Protein AF-A0A024G3C9-F1 (afdb_monomer)

Secondary structure (DSSP, 8-state):
-----------------TT-HHHHHHHHHHTTSTT--TT-HHHHHHHHHHHHTSPPHHHHHHHHHHHHT--SS----SSHHHHHHHHHHHHHHHSS-HHHHHHHHHHHHHHHHHHHHHHHH-TTPPPGGG-SSHHHHHHHHHHHHHHHHHHHHHHHHHHH-S-------TTTHHHHHHHHHHHHHHHHHHHHHHHHHHHT--TT--HHHHHHHHHTTHHHHHHHHHHHHHHHHHHHHHTTTSHHHHHHHHHHHHHHHTTHHHHHHHHHSPPPEEEEEESSEEETT-EEEEEEEEES--TT-EEEEEEIIIIITTS-TTTS--EEEEEEETTEEEEE-SS-SEEEEEEE----S---TTS---EE-TT--EEEE-GGGSTTHHHHHHHHHHHHHHHHHHHHHHHHHSSSS-----------

Foldseek 3Di:
DDDDDDDDDDDDPDPCPPPDPVVVVVVVVVVPDPPPDPPDPVVVVVVVVVVVPPPDVVRVVVVVVVVVVPPDDDDPDDPVCVVVVVVVVVVLLVPDALVQLLVLLVVCVVCVVVVVVVCVVDVPDQDRSRDNDSVVSNVSSVLLVVLLVLLVQQLQCLQLVDNDPPPPDVPPVVVSVVSVVVLVVVLVVLVVVVVVVVVVDDPPDDVVVVVVVVVVVVVNVVSVVSVVSNVVSVVLSSVVSDPVSSVVSVVVVVCSVVVVVVVVCPVVQPDKDFPEWPPLEAEAQDKDKIFTDTPPADFQKKKFKFFCVVPVVVDPSQPTDTHFIFTDHPRITIGHHHDFGKIWIWIFHHPDPRPDPPRRPTHTDPNYTRGYDHPVPPPCVVVVVVVVVVVVVVVVVVVVVVVVVVVVPDDDDDDDDDDD

Mean predicted aligned error: 19.01 Å

pLDDT: mean 75.29, std 18.15, range [26.81, 97.06]

Organism: NCBI:txid65357

Solvent-accessible surface area (backbone atoms only — not comparable to full-atom values): 24997 Å² total; per-residue (Å²): 136,87,86,79,86,78,81,86,82,81,83,75,82,78,80,83,74,86,84,54,80,68,59,61,56,58,55,60,64,65,72,71,56,93,81,79,66,90,78,43,66,72,56,55,50,53,50,52,52,53,57,68,67,48,71,52,73,65,54,52,49,50,52,53,54,49,52,74,73,56,80,74,89,80,96,75,89,73,73,66,56,57,61,53,51,50,50,52,55,48,55,62,63,66,70,59,53,55,69,61,54,52,52,52,28,67,48,43,71,83,40,40,71,58,53,52,51,49,46,73,78,34,87,82,64,83,40,79,96,74,38,94,44,69,68,58,44,51,51,52,20,52,52,46,50,52,51,51,52,51,31,49,51,51,37,51,24,44,69,69,74,44,90,71,74,91,73,91,52,92,78,58,58,60,66,51,53,54,47,51,51,50,51,52,51,50,45,56,57,44,49,54,51,52,50,54,52,62,69,66,56,63,94,81,69,57,75,63,63,52,49,55,58,48,60,79,38,44,69,56,55,51,53,51,53,41,51,52,47,39,54,50,34,51,52,37,50,67,35,44,87,40,71,70,34,43,53,50,49,51,51,52,50,51,42,58,73,67,43,42,68,61,54,48,43,61,73,70,49,70,74,67,40,73,73,40,56,43,61,56,55,47,50,56,70,42,81,42,71,37,32,54,41,62,44,68,77,61,68,62,11,40,36,24,30,29,46,30,82,83,36,46,71,84,42,62,64,88,77,44,70,74,37,66,69,27,59,28,49,90,54,29,30,61,42,57,41,90,61,78,38,38,32,26,51,25,43,24,64,50,83,63,97,59,96,50,97,81,67,69,62,69,47,68,36,83,90,29,63,38,38,35,36,55,74,82,72,43,89,65,43,70,58,53,54,49,52,53,52,49,52,51,52,50,52,54,52,54,53,55,52,60,54,60,64,62,70,72,75,72,73,85,81,82,80,80,88,79,93,132

Sequence (420 aa):
MRIGIGGISGNTAVLDLSHSPDLKQQIRSFEKSPGFDIRSPDRIEERLDNLKRRPSLLDWLNEHVAQEGSSDDSEDEDEDVSAKHLSIIRTQREAYGWMRHTFWSLLTPPLLPFLLLMRACCSNCKLPMGHKCLLSLVYNSCVQILFLTLAMTLLQQSITGQAMVPRISYSGWEPMYHRLRIDLQSLKCNLSTCFQQALSWNRSTSLYELWCSLVDKLECVHGLLRMLAIISTLYLFFNCHKRWARMFIMFFCIGGALDAPKVLQRLVLPSPRITGTDPDYALLGEELFVALNGRNLESGATVSWVPYWGCAQTTSVYLCEKLHSSIFHQGVVTVRFDSTDLYIPCYQPPAKMMDTEAESQIICFENVKLRVKKIQSIPGWSKLNHTLRLETKASEIETNRVGNEKDEESMPVNTAKNEL

Nearest PDB structures (foldseek):
  6o8c-assembly1_B  TM=2.344E-01  e=6.955E+00  Mus musculus
  8afz-assembly1_A  TM=1.659E-01  e=7.371E+00  Homo sapiens

Structure (mmCIF, N/CA/C/O backbone):
data_AF-A0A024G3C9-F1
#
_entry.id   AF-A0A024G3C9-F1
#
loop_
_atom_site.group_PDB
_atom_site.id
_atom_site.type_symbol
_atom_site.label_atom_id
_atom_site.label_alt_id
_atom_site.label_comp_id
_atom_site.label_asym_id
_atom_site.label_entity_id
_atom_site.label_seq_id
_atom_site.pdbx_PDB_ins_code
_atom_site.Cartn_x
_atom_site.Cartn_y
_atom_site.Cartn_z
_atom_site.occupancy
_atom_site.B_iso_or_equiv
_atom_site.auth_seq_id
_atom_site.auth_comp_id
_atom_site.auth_asym_id
_atom_site.auth_atom_id
_atom_site.pdbx_PDB_model_num
ATOM 1 N N . MET A 1 1 ? -2.647 -46.570 20.736 1.00 37.00 1 MET A N 1
ATOM 2 C CA . MET A 1 1 ? -3.409 -45.877 19.676 1.00 37.00 1 MET A CA 1
ATOM 3 C C . MET A 1 1 ? -2.404 -45.479 18.600 1.00 37.00 1 MET A C 1
ATOM 5 O O . MET A 1 1 ? -1.507 -44.703 18.893 1.00 37.00 1 MET A O 1
ATOM 9 N N . ARG A 1 2 ? -2.423 -46.153 17.441 1.00 26.81 2 ARG A N 1
ATOM 10 C CA . ARG A 1 2 ? -1.445 -45.969 16.352 1.00 26.81 2 ARG A CA 1
ATOM 11 C C . ARG A 1 2 ? -1.803 -44.712 15.558 1.00 26.81 2 ARG A C 1
ATOM 13 O O . ARG A 1 2 ? -2.926 -44.615 15.078 1.00 26.81 2 ARG A O 1
ATOM 20 N N . ILE A 1 3 ? -0.856 -43.791 15.414 1.00 33.91 3 ILE A N 1
ATOM 21 C CA . ILE A 1 3 ? -0.974 -42.628 14.530 1.00 33.91 3 ILE A CA 1
ATOM 22 C C . ILE A 1 3 ? -0.412 -43.049 13.171 1.00 33.91 3 ILE A C 1
ATOM 24 O O . ILE A 1 3 ? 0.783 -43.306 13.039 1.00 33.91 3 ILE A O 1
ATOM 28 N N . GLY A 1 4 ? -1.302 -43.205 12.191 1.00 30.47 4 GLY A N 1
ATOM 29 C CA . GLY A 1 4 ? -0.950 -43.450 10.797 1.00 30.47 4 GLY A CA 1
ATOM 30 C C . GLY A 1 4 ? -0.590 -42.140 10.102 1.00 30.47 4 GLY A C 1
ATOM 31 O O . GLY A 1 4 ? -1.353 -41.178 10.152 1.00 30.47 4 GLY A O 1
ATOM 32 N N . ILE A 1 5 ? 0.576 -42.117 9.463 1.00 36.91 5 ILE A N 1
ATOM 33 C CA . ILE A 1 5 ? 1.039 -41.029 8.600 1.00 36.91 5 ILE A CA 1
ATOM 34 C C . ILE A 1 5 ? 0.338 -41.198 7.246 1.00 36.91 5 ILE A C 1
ATOM 36 O O . ILE A 1 5 ? 0.604 -42.152 6.516 1.00 36.91 5 ILE A O 1
ATOM 40 N N . GLY A 1 6 ? -0.608 -40.303 6.953 1.00 31.91 6 GLY A N 1
ATOM 41 C CA . GLY A 1 6 ? -1.308 -40.216 5.672 1.00 31.91 6 GLY A CA 1
ATOM 42 C C . GLY A 1 6 ? -0.419 -39.599 4.591 1.00 31.91 6 GLY A C 1
ATOM 43 O O . GLY A 1 6 ? 0.255 -38.599 4.828 1.00 31.91 6 GLY A O 1
ATOM 44 N N . GLY A 1 7 ? -0.407 -40.243 3.424 1.00 30.75 7 GLY A N 1
ATOM 45 C CA . GLY A 1 7 ? 0.484 -39.970 2.304 1.00 30.75 7 GLY A CA 1
ATOM 46 C C . GLY A 1 7 ? 0.273 -38.628 1.603 1.00 30.75 7 GLY A C 1
ATOM 47 O O . GLY A 1 7 ? -0.835 -38.109 1.475 1.00 30.75 7 GLY A O 1
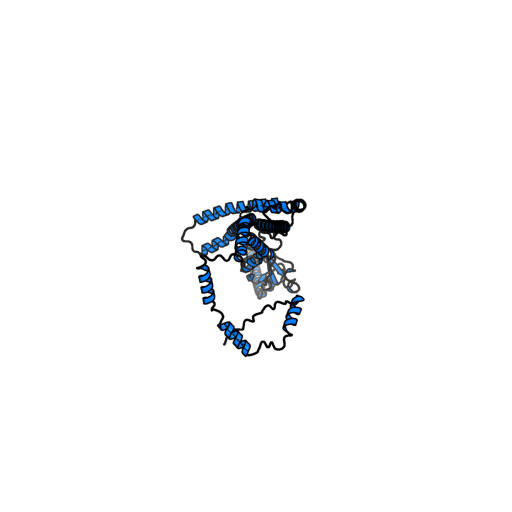ATOM 48 N N . ILE A 1 8 ? 1.390 -38.110 1.101 1.00 34.84 8 ILE A N 1
ATOM 49 C CA . ILE A 1 8 ? 1.496 -36.950 0.223 1.00 34.84 8 ILE A CA 1
ATOM 50 C C . ILE A 1 8 ? 1.158 -37.420 -1.198 1.00 34.84 8 ILE A C 1
ATOM 52 O O . ILE A 1 8 ? 1.935 -38.137 -1.825 1.00 34.84 8 ILE A O 1
ATOM 56 N N . SER A 1 9 ? -0.015 -37.033 -1.698 1.00 34.28 9 SER A N 1
ATOM 57 C CA . SER A 1 9 ? -0.377 -37.169 -3.112 1.00 34.28 9 SER A CA 1
ATOM 58 C C . SER A 1 9 ? 0.337 -36.078 -3.907 1.00 34.28 9 SER A C 1
ATOM 60 O O . SER A 1 9 ? -0.002 -34.899 -3.803 1.00 34.28 9 SER A O 1
ATOM 62 N N . GLY A 1 10 ? 1.348 -36.466 -4.684 1.00 35.12 10 GLY A N 1
ATOM 63 C CA . GLY A 1 10 ? 2.015 -35.590 -5.639 1.00 35.12 10 GLY A CA 1
ATOM 64 C C . GLY A 1 10 ? 1.109 -35.306 -6.833 1.00 35.12 10 GLY A C 1
ATOM 65 O O . GLY A 1 10 ? 0.907 -36.171 -7.680 1.00 35.12 10 GLY A O 1
ATOM 66 N N . ASN A 1 11 ? 0.591 -34.082 -6.922 1.00 34.81 11 ASN A N 1
ATOM 67 C CA . ASN A 1 11 ? -0.012 -33.573 -8.148 1.00 34.81 11 ASN A CA 1
ATOM 68 C C . ASN A 1 11 ? 1.104 -33.255 -9.149 1.00 34.81 11 ASN A C 1
ATOM 70 O O . ASN A 1 11 ? 1.710 -32.186 -9.118 1.00 34.81 11 ASN A O 1
ATOM 74 N N . THR A 1 12 ? 1.376 -34.197 -10.046 1.00 39.31 12 THR A N 1
ATOM 75 C CA . THR A 1 12 ? 2.095 -33.934 -11.291 1.00 39.31 12 THR A CA 1
ATOM 76 C C . THR A 1 12 ? 1.242 -33.017 -12.160 1.00 39.31 12 THR A C 1
ATOM 78 O O . THR A 1 12 ? 0.161 -33.404 -12.605 1.00 39.31 12 THR A O 1
ATOM 81 N N . ALA A 1 13 ? 1.726 -31.799 -12.396 1.00 38.03 13 ALA A N 1
ATOM 82 C CA . ALA A 1 13 ? 1.182 -30.905 -13.404 1.00 38.03 13 ALA A CA 1
ATOM 83 C C . ALA A 1 13 ? 1.324 -31.567 -14.783 1.00 38.03 13 ALA A C 1
ATOM 85 O O . ALA A 1 13 ? 2.420 -31.667 -15.334 1.00 38.03 13 ALA A O 1
ATOM 86 N N . VAL A 1 14 ? 0.208 -32.053 -15.321 1.00 38.06 14 VAL A N 1
ATOM 87 C CA . VAL A 1 14 ? 0.096 -32.464 -16.719 1.00 38.06 14 VAL A CA 1
ATOM 88 C C . VAL A 1 14 ? 0.065 -31.181 -17.547 1.00 38.06 14 VAL A C 1
ATOM 90 O O . VAL A 1 14 ? -0.916 -30.441 -17.532 1.00 38.06 14 VAL A O 1
ATOM 93 N N . LEU A 1 15 ? 1.178 -30.886 -18.217 1.00 39.56 15 LEU A N 1
ATOM 94 C CA . LEU A 1 15 ? 1.261 -29.865 -19.257 1.00 39.56 15 LEU A CA 1
ATOM 95 C C . LEU A 1 15 ? 0.402 -30.315 -20.443 1.00 39.56 15 LEU A C 1
ATOM 97 O O . LEU A 1 15 ? 0.781 -31.206 -21.203 1.00 39.56 15 LEU A O 1
ATOM 101 N N . ASP A 1 16 ? -0.770 -29.703 -20.573 1.00 40.69 16 ASP A N 1
ATOM 102 C CA . ASP A 1 16 ? -1.693 -29.894 -21.686 1.00 40.69 16 ASP A CA 1
ATOM 103 C C . ASP A 1 16 ? -1.129 -29.209 -22.949 1.00 40.69 16 ASP A C 1
ATOM 105 O O . ASP A 1 16 ? -1.328 -28.024 -23.206 1.00 40.69 16 ASP A O 1
ATOM 109 N N . LEU A 1 17 ? -0.337 -29.962 -23.717 1.00 46.59 17 LEU A N 1
ATOM 110 C CA . LEU A 1 17 ? 0.274 -29.565 -24.995 1.00 46.59 17 LEU A CA 1
ATOM 111 C C . LEU A 1 17 ? -0.659 -29.832 -26.197 1.00 46.59 17 LEU A C 1
ATOM 113 O O . LEU A 1 17 ? -0.208 -30.126 -27.305 1.00 46.59 17 LEU A O 1
ATOM 117 N N . SER A 1 18 ? -1.976 -29.737 -26.011 1.00 42.47 18 SER A N 1
ATOM 118 C CA . SER A 1 18 ? -2.976 -30.135 -27.015 1.00 42.47 18 SER A CA 1
ATOM 119 C C . SER A 1 18 ? -3.124 -29.200 -28.229 1.00 42.47 18 SER A C 1
ATOM 121 O O . SER A 1 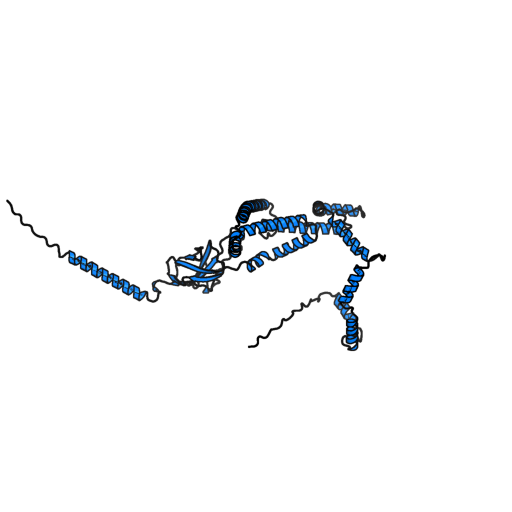18 ? -3.885 -29.524 -29.143 1.00 42.47 18 SER A O 1
ATOM 123 N N . HIS A 1 19 ? -2.360 -28.104 -28.321 1.00 47.00 19 HIS A N 1
ATOM 124 C CA . HIS A 1 19 ? -2.567 -27.061 -29.337 1.00 47.00 19 HIS A CA 1
ATOM 125 C C . HIS A 1 19 ? -1.421 -26.814 -30.337 1.00 47.00 19 HIS A C 1
ATOM 127 O O . HIS A 1 19 ? -1.355 -25.738 -30.926 1.00 47.00 19 HIS A O 1
ATOM 133 N N . SER A 1 20 ? -0.562 -27.804 -30.612 1.00 40.41 20 SER A N 1
ATOM 134 C CA . SER A 1 20 ? 0.371 -27.727 -31.752 1.00 40.41 20 SER A CA 1
ATOM 135 C C . SER A 1 20 ? 0.037 -28.771 -32.832 1.00 40.41 20 SER A C 1
ATOM 137 O O . SER A 1 20 ? 0.201 -29.971 -32.585 1.00 40.41 20 SER A O 1
ATOM 139 N N . PRO A 1 21 ? -0.457 -28.365 -34.021 1.00 52.97 21 PRO A N 1
ATOM 140 C CA . PRO A 1 21 ? -0.811 -29.293 -35.098 1.00 52.97 21 PRO A CA 1
ATOM 141 C C . PRO A 1 21 ? 0.403 -30.013 -35.713 1.00 52.97 21 PRO A C 1
ATOM 143 O O . PRO A 1 21 ? 0.234 -31.119 -36.228 1.00 52.97 21 PRO A O 1
ATOM 146 N N . ASP A 1 22 ? 1.618 -29.473 -35.569 1.00 52.19 22 ASP A N 1
ATOM 147 C CA . ASP A 1 22 ? 2.838 -30.066 -36.139 1.00 52.19 22 ASP A CA 1
ATOM 148 C C . ASP A 1 22 ? 3.363 -31.272 -35.340 1.00 52.19 22 ASP A C 1
ATOM 150 O O . ASP A 1 22 ? 3.901 -32.223 -35.912 1.00 52.19 22 ASP A O 1
ATOM 154 N N . LEU A 1 23 ? 3.129 -31.325 -34.021 1.00 50.75 23 LEU A N 1
ATOM 155 C CA . LEU A 1 23 ? 3.619 -32.436 -33.191 1.00 50.75 23 LEU A CA 1
ATOM 156 C C . LEU A 1 23 ? 2.840 -33.743 -33.442 1.00 50.75 23 LEU A C 1
ATOM 158 O O . LEU A 1 23 ? 3.390 -34.842 -33.351 1.00 50.75 23 LEU A O 1
ATOM 162 N N . LYS A 1 24 ? 1.557 -33.645 -33.824 1.00 53.62 24 LYS A N 1
ATOM 163 C CA . LYS A 1 24 ? 0.721 -34.815 -34.159 1.00 53.62 24 LYS A CA 1
ATOM 164 C C . LYS A 1 24 ? 1.177 -35.517 -35.438 1.00 53.62 24 LYS A C 1
ATOM 166 O O . LYS A 1 24 ? 0.950 -36.720 -35.574 1.00 53.62 24 LYS A O 1
ATOM 171 N N . GLN A 1 25 ? 1.815 -34.799 -36.361 1.00 55.12 25 GLN A N 1
ATOM 172 C CA . GLN A 1 25 ? 2.323 -35.392 -37.597 1.00 55.12 25 GLN A CA 1
ATOM 173 C C . GLN A 1 25 ? 3.636 -36.149 -37.366 1.00 55.12 25 GLN A C 1
ATOM 175 O O . GLN A 1 25 ? 3.832 -37.212 -37.952 1.00 55.12 25 GLN A O 1
ATOM 180 N N . GLN A 1 26 ? 4.474 -35.673 -36.440 1.00 53.00 26 GLN A N 1
ATOM 181 C CA . GLN A 1 26 ? 5.746 -36.312 -36.095 1.00 53.00 26 GLN A CA 1
ATOM 182 C C . GLN A 1 26 ? 5.576 -37.561 -35.210 1.00 53.00 26 GLN A C 1
ATOM 184 O O . GLN A 1 26 ? 6.338 -38.516 -35.330 1.00 53.00 26 GLN A O 1
ATOM 189 N N . ILE A 1 27 ? 4.536 -37.608 -34.368 1.00 55.22 27 ILE A N 1
ATOM 190 C CA . ILE A 1 27 ? 4.221 -38.808 -33.571 1.00 55.22 27 ILE A CA 1
ATOM 191 C C . ILE A 1 27 ? 3.616 -39.912 -34.458 1.00 55.22 27 ILE A C 1
ATOM 193 O O . ILE A 1 27 ? 3.963 -41.083 -34.317 1.00 55.22 27 ILE A O 1
ATOM 197 N N . ARG A 1 28 ? 2.788 -39.554 -35.451 1.00 51.00 28 ARG A N 1
ATOM 198 C CA . ARG A 1 28 ? 2.188 -40.530 -36.383 1.00 51.00 28 ARG A CA 1
ATOM 199 C C . ARG A 1 28 ? 3.173 -41.132 -37.389 1.00 51.00 28 ARG A C 1
ATOM 201 O O . ARG A 1 28 ? 2.882 -42.197 -37.931 1.00 51.00 28 ARG A O 1
ATOM 208 N N . SER A 1 29 ? 4.311 -40.488 -37.656 1.00 51.41 29 SER A N 1
ATOM 209 C CA . SER A 1 29 ? 5.362 -41.077 -38.497 1.00 51.41 29 SER A CA 1
ATOM 210 C C . SER A 1 29 ? 6.258 -42.059 -37.733 1.00 51.41 29 SER A C 1
ATOM 212 O O . SER A 1 29 ? 6.830 -42.948 -38.358 1.00 51.41 29 SER A O 1
ATOM 214 N N . PHE A 1 30 ? 6.319 -41.974 -36.398 1.00 51.56 30 PHE A N 1
ATOM 215 C CA . PHE A 1 30 ? 7.069 -42.919 -35.562 1.00 51.56 30 PHE A CA 1
ATOM 216 C C . PHE A 1 30 ? 6.305 -44.218 -35.248 1.00 51.56 30 PHE A C 1
ATOM 218 O O . PHE A 1 30 ? 6.928 -45.256 -35.043 1.00 51.56 30 PHE A O 1
ATOM 225 N N . GLU A 1 31 ? 4.969 -44.205 -35.275 1.00 48.66 31 GLU A N 1
ATOM 226 C CA . GLU A 1 31 ? 4.131 -45.391 -35.000 1.00 48.66 31 GLU A CA 1
ATOM 227 C C . GLU A 1 31 ? 3.999 -46.379 -36.174 1.00 48.66 31 GLU A C 1
ATOM 229 O O . GLU A 1 31 ? 3.413 -47.448 -36.019 1.00 48.66 31 GLU A O 1
ATOM 234 N N . LYS A 1 32 ? 4.545 -46.064 -37.355 1.00 49.44 32 LYS A N 1
ATOM 235 C CA . LYS A 1 32 ? 4.445 -46.914 -38.558 1.00 49.44 32 LYS A CA 1
ATOM 236 C C . LYS A 1 32 ? 5.711 -47.708 -38.896 1.00 49.44 32 LYS A C 1
ATOM 238 O O . LYS A 1 32 ? 5.839 -48.190 -40.019 1.00 49.44 32 LYS A O 1
ATOM 243 N N . SER A 1 33 ? 6.616 -47.892 -37.935 1.00 47.12 33 SER A N 1
ATOM 244 C CA . SER A 1 33 ? 7.679 -48.896 -38.055 1.00 47.12 33 SER A CA 1
ATOM 245 C C . SER A 1 33 ? 7.215 -50.217 -37.425 1.00 47.12 33 SER A C 1
ATOM 247 O O . SER A 1 33 ? 6.942 -50.247 -36.220 1.00 47.12 33 SER A O 1
ATOM 249 N N . PRO A 1 34 ? 7.076 -51.312 -38.195 1.00 49.00 34 PRO A N 1
ATOM 250 C CA . PRO A 1 34 ? 6.668 -52.595 -37.645 1.00 49.00 34 PRO A CA 1
ATOM 251 C C . PRO A 1 34 ? 7.823 -53.163 -36.808 1.00 49.00 34 PRO A C 1
ATOM 253 O O . PRO A 1 34 ? 8.906 -53.412 -37.327 1.00 49.00 34 PRO A O 1
ATOM 256 N N . GLY A 1 35 ? 7.590 -53.360 -35.507 1.00 56.47 35 GLY A N 1
ATOM 257 C CA . GLY A 1 35 ? 8.520 -54.072 -34.617 1.00 56.47 35 GLY A CA 1
ATOM 258 C C . GLY A 1 35 ? 9.234 -53.236 -33.551 1.00 56.47 35 GLY A C 1
ATOM 259 O O . GLY A 1 35 ? 10.198 -53.717 -32.963 1.00 56.47 35 GLY A O 1
ATOM 260 N N . PHE A 1 36 ? 8.794 -52.010 -33.256 1.00 53.62 36 PHE A N 1
ATOM 261 C CA . PHE A 1 36 ? 9.377 -51.222 -32.161 1.00 53.62 36 PHE A CA 1
ATOM 262 C C . PHE A 1 36 ? 8.670 -51.501 -30.824 1.00 53.62 36 PHE A C 1
ATOM 264 O O . PHE A 1 36 ? 7.971 -50.647 -30.282 1.00 53.62 36 PHE A O 1
ATOM 271 N N . ASP A 1 37 ? 8.832 -52.713 -30.290 1.00 59.12 37 ASP A N 1
ATOM 272 C CA . ASP A 1 37 ? 8.338 -53.033 -28.949 1.00 59.12 37 ASP A CA 1
ATOM 273 C C . ASP A 1 37 ? 9.263 -52.401 -27.896 1.00 59.12 37 ASP A C 1
ATOM 275 O O . ASP A 1 37 ? 10.433 -52.755 -27.745 1.00 59.12 37 ASP A O 1
ATOM 279 N N . ILE A 1 38 ? 8.748 -51.396 -27.189 1.00 61.75 38 ILE A N 1
ATOM 280 C CA . ILE A 1 38 ? 9.476 -50.662 -26.144 1.00 61.75 38 ILE A CA 1
ATOM 281 C C . ILE A 1 38 ? 9.628 -51.528 -24.876 1.00 61.75 38 ILE A C 1
ATOM 283 O O . ILE A 1 38 ? 10.401 -51.179 -23.985 1.00 61.75 38 ILE A O 1
ATOM 287 N N . ARG A 1 39 ? 8.917 -52.662 -24.790 1.00 60.84 39 ARG A N 1
ATOM 288 C CA . ARG A 1 39 ? 8.927 -53.577 -23.641 1.00 60.84 39 ARG A CA 1
ATOM 289 C C . ARG A 1 39 ? 9.704 -54.872 -23.871 1.00 60.84 39 ARG A C 1
ATOM 291 O O . ARG A 1 39 ? 9.623 -55.752 -23.014 1.00 60.84 39 ARG A O 1
ATOM 298 N N . SER A 1 40 ? 10.459 -55.010 -24.963 1.00 77.75 40 SER A N 1
ATOM 299 C CA . SER A 1 40 ? 11.268 -56.216 -25.141 1.00 77.75 40 SER A CA 1
ATOM 300 C C . SER A 1 40 ? 12.353 -56.313 -24.047 1.00 77.75 40 SER A C 1
ATOM 302 O O . SER A 1 40 ? 13.045 -55.321 -23.785 1.00 77.75 40 SER A O 1
ATOM 304 N N . PRO A 1 41 ? 12.497 -57.476 -23.380 1.00 75.69 41 PRO A N 1
ATOM 305 C CA . PRO A 1 41 ? 13.459 -57.659 -22.291 1.00 75.69 41 PRO A CA 1
ATOM 306 C C . PRO A 1 41 ? 14.898 -57.347 -22.725 1.00 75.69 41 PRO A C 1
ATOM 308 O O . PRO A 1 41 ? 15.609 -56.656 -21.999 1.00 75.69 41 PRO A O 1
ATOM 311 N N . ASP A 1 42 ? 15.264 -57.698 -23.959 1.00 74.56 42 ASP A N 1
ATOM 312 C CA . ASP A 1 42 ? 16.596 -57.444 -24.526 1.00 74.56 42 ASP A CA 1
ATOM 313 C C . ASP A 1 42 ? 16.951 -55.946 -24.574 1.00 74.56 42 ASP A C 1
ATOM 315 O O . ASP A 1 42 ? 18.093 -55.551 -24.349 1.00 74.56 42 ASP A O 1
ATOM 319 N N . ARG A 1 43 ? 15.965 -55.067 -24.801 1.00 71.06 43 ARG A N 1
ATOM 320 C CA . ARG A 1 43 ? 16.188 -53.611 -24.805 1.00 71.06 43 ARG A CA 1
ATOM 321 C C . ARG A 1 43 ? 16.212 -52.995 -23.421 1.00 71.06 43 ARG A C 1
ATOM 323 O O . ARG A 1 43 ? 16.809 -51.933 -23.233 1.00 71.06 43 ARG A O 1
ATOM 330 N N . ILE A 1 44 ? 15.524 -53.609 -22.464 1.00 75.88 44 ILE A N 1
ATOM 331 C CA . ILE A 1 44 ? 15.606 -53.192 -21.065 1.00 75.88 44 ILE A CA 1
ATOM 332 C C . ILE A 1 44 ? 17.017 -53.496 -20.551 1.00 75.88 44 ILE A C 1
ATOM 334 O O . ILE A 1 44 ? 17.613 -52.631 -19.909 1.00 75.88 44 ILE A O 1
ATOM 338 N N . GLU A 1 45 ? 17.584 -54.647 -20.921 1.00 80.62 45 GLU A N 1
ATOM 339 C CA . GLU A 1 45 ? 18.984 -54.992 -20.647 1.00 80.62 45 GLU A CA 1
ATOM 340 C C . GLU A 1 45 ? 19.960 -54.056 -21.369 1.00 80.62 45 GLU A C 1
ATOM 342 O O . GLU A 1 45 ? 20.830 -53.481 -20.722 1.00 80.62 45 GLU A O 1
ATOM 347 N N . GLU A 1 46 ? 19.754 -53.763 -22.656 1.00 81.25 46 GLU A N 1
ATOM 348 C CA . GLU A 1 46 ? 20.608 -52.825 -23.403 1.00 81.25 46 GLU A CA 1
ATOM 349 C C . GLU A 1 46 ? 20.574 -51.394 -22.824 1.00 81.25 46 GLU A C 1
ATOM 351 O O . GLU A 1 46 ? 21.581 -50.677 -22.807 1.00 81.25 46 GLU A O 1
ATOM 356 N N . ARG A 1 47 ? 19.424 -50.951 -22.297 1.00 77.19 47 ARG A N 1
ATOM 357 C CA . ARG A 1 47 ? 19.307 -49.664 -21.591 1.00 77.19 47 ARG A CA 1
ATOM 358 C C . ARG A 1 47 ? 19.953 -49.692 -20.214 1.00 77.19 47 ARG A C 1
ATOM 360 O O . ARG A 1 47 ? 20.541 -48.685 -19.825 1.00 77.19 47 ARG A O 1
ATOM 367 N N . LEU A 1 48 ? 19.855 -50.801 -19.485 1.00 79.44 48 LEU A N 1
ATOM 368 C CA . LEU A 1 48 ? 20.531 -50.982 -18.199 1.00 79.44 48 LEU A CA 1
ATOM 369 C C . LEU A 1 48 ? 22.051 -51.025 -18.372 1.00 79.44 48 LEU A C 1
ATOM 371 O O . LEU A 1 48 ? 22.764 -50.400 -17.588 1.00 79.44 48 LEU A O 1
ATOM 375 N N . ASP A 1 49 ? 22.541 -51.657 -19.434 1.00 80.25 49 ASP A N 1
ATOM 376 C CA . ASP A 1 49 ? 23.960 -51.671 -19.775 1.00 80.25 49 ASP A CA 1
ATOM 377 C C . ASP A 1 49 ? 24.447 -50.298 -20.247 1.00 80.25 49 ASP A C 1
ATOM 379 O O . ASP A 1 49 ? 25.517 -49.853 -19.834 1.00 80.25 49 ASP A O 1
ATOM 383 N N . ASN A 1 50 ? 23.643 -49.555 -21.013 1.00 77.00 50 ASN A N 1
ATOM 384 C CA . ASN A 1 50 ? 23.958 -48.163 -21.347 1.00 77.00 50 ASN A CA 1
ATOM 385 C C . ASN A 1 50 ? 23.903 -47.225 -20.131 1.00 77.00 50 ASN A C 1
ATOM 387 O O . ASN A 1 50 ? 24.662 -46.261 -20.076 1.00 77.00 50 ASN A O 1
ATOM 391 N N . LEU A 1 51 ? 23.045 -47.497 -19.143 1.00 69.69 51 LEU A N 1
ATOM 392 C CA . LEU A 1 51 ? 23.015 -46.760 -17.876 1.00 69.69 51 LEU A CA 1
ATOM 393 C C . LEU A 1 51 ? 24.212 -47.111 -16.983 1.00 69.69 51 LEU A C 1
ATOM 395 O O . LEU A 1 51 ? 24.731 -46.219 -16.320 1.00 69.69 51 LEU A O 1
ATOM 399 N N . LYS A 1 52 ? 24.698 -48.359 -17.016 1.00 75.00 52 LYS A N 1
ATOM 400 C CA . LYS A 1 52 ? 25.956 -48.769 -16.367 1.00 75.00 52 LYS A CA 1
ATOM 401 C C . LYS A 1 52 ? 27.198 -48.176 -17.029 1.00 75.00 52 LYS A C 1
ATOM 403 O O . LYS A 1 52 ? 28.191 -47.964 -16.345 1.00 75.00 52 LYS A 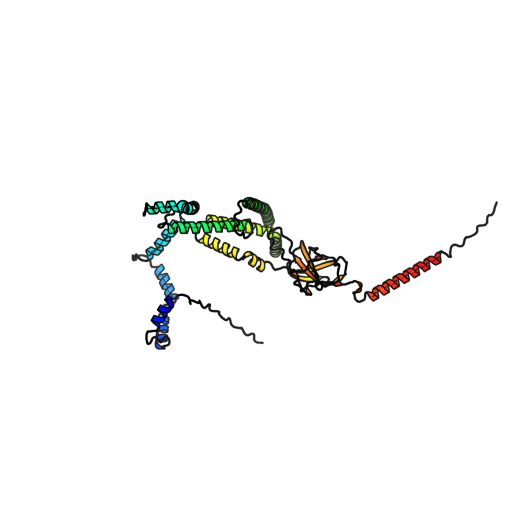O 1
ATOM 408 N N . ARG A 1 53 ? 27.156 -47.922 -18.340 1.00 70.56 53 ARG A N 1
ATOM 409 C CA . ARG A 1 53 ? 28.246 -47.278 -19.094 1.00 70.56 53 ARG A CA 1
ATOM 410 C C . ARG A 1 53 ? 28.249 -45.756 -18.988 1.00 70.56 53 ARG A C 1
ATOM 412 O O . ARG A 1 53 ? 29.169 -45.131 -19.511 1.00 70.56 53 ARG A O 1
ATOM 419 N N . ARG A 1 54 ? 27.250 -45.136 -18.346 1.00 66.81 54 ARG A N 1
ATOM 420 C CA . ARG A 1 54 ? 27.330 -43.699 -18.075 1.00 66.81 54 ARG A CA 1
ATOM 421 C C . ARG A 1 54 ? 28.414 -43.467 -17.022 1.00 66.81 54 ARG A C 1
ATOM 423 O O . ARG A 1 54 ? 28.356 -44.120 -15.979 1.00 66.81 54 ARG A O 1
ATOM 430 N N . PRO A 1 55 ? 29.374 -42.563 -17.280 1.00 71.25 55 PRO A N 1
ATOM 431 C CA . PRO A 1 55 ? 30.382 -42.208 -16.293 1.00 71.25 55 PRO A CA 1
ATOM 432 C C . PRO A 1 55 ? 29.677 -41.786 -15.007 1.00 71.25 55 PRO A C 1
ATOM 434 O O . PRO A 1 55 ? 28.603 -41.166 -15.053 1.00 71.25 55 PRO A O 1
ATOM 437 N N . SER A 1 56 ? 30.239 -42.165 -13.858 1.00 78.56 56 SER A N 1
ATOM 438 C CA . SER A 1 56 ? 29.675 -41.714 -12.595 1.00 78.56 56 SER A CA 1
ATOM 439 C C . SER A 1 56 ? 29.678 -40.184 -12.596 1.00 78.56 56 SER A C 1
ATOM 441 O O . SER A 1 56 ? 30.533 -39.554 -13.217 1.00 78.56 56 SER A O 1
ATOM 443 N N . LEU A 1 57 ? 28.706 -39.554 -11.932 1.00 75.44 57 LEU A N 1
ATOM 444 C CA . LEU A 1 57 ? 28.646 -38.087 -11.873 1.00 75.44 57 LEU A CA 1
ATOM 445 C C . LEU A 1 57 ? 29.973 -37.500 -11.357 1.00 75.44 57 LEU A C 1
ATOM 447 O O . LEU A 1 57 ? 30.357 -36.410 -11.761 1.00 75.44 57 LEU A O 1
ATOM 451 N N . LEU A 1 58 ? 30.691 -38.268 -10.531 1.00 80.94 58 LEU A N 1
ATOM 452 C CA . LEU A 1 58 ? 32.030 -37.962 -10.048 1.00 80.94 58 LEU A CA 1
ATOM 453 C C . LEU A 1 58 ? 33.094 -38.001 -11.160 1.00 80.94 58 LEU A C 1
ATOM 455 O O . LEU A 1 58 ? 33.922 -37.101 -11.215 1.00 80.94 58 LEU A O 1
ATOM 459 N N . ASP A 1 59 ? 33.054 -38.991 -12.054 1.00 81.94 59 ASP A N 1
ATOM 460 C CA . ASP A 1 59 ? 33.966 -39.077 -13.205 1.00 81.94 59 ASP A CA 1
ATOM 461 C C . ASP A 1 59 ? 33.711 -37.934 -14.189 1.00 81.94 59 ASP A C 1
ATOM 463 O O . ASP A 1 59 ? 34.653 -37.297 -14.641 1.00 81.94 59 ASP A O 1
ATOM 467 N N . TRP A 1 60 ? 32.440 -37.601 -14.443 1.00 82.56 60 TRP A N 1
ATOM 468 C CA . TRP A 1 60 ? 32.085 -36.444 -15.269 1.00 82.56 60 TRP A CA 1
ATOM 469 C C . TRP A 1 60 ? 32.578 -35.128 -14.651 1.00 82.56 60 TRP A C 1
ATOM 471 O O . TRP A 1 60 ? 33.097 -34.273 -15.363 1.00 82.56 60 TRP A O 1
ATOM 481 N N . LEU A 1 61 ? 32.465 -34.970 -13.325 1.00 81.25 61 LEU A N 1
ATOM 482 C CA . LEU A 1 61 ? 32.955 -33.779 -12.626 1.00 81.25 61 LEU A CA 1
ATOM 483 C C . LEU A 1 61 ? 34.488 -33.698 -12.641 1.00 81.25 61 LEU A C 1
ATOM 485 O O . LEU A 1 61 ? 35.038 -32.620 -12.841 1.00 81.25 61 LEU A O 1
ATOM 489 N N . ASN A 1 62 ? 35.172 -34.828 -12.450 1.00 85.00 62 ASN A N 1
ATOM 490 C CA . ASN A 1 62 ? 36.630 -34.900 -12.498 1.00 85.00 62 ASN A CA 1
ATOM 491 C C . ASN A 1 62 ? 37.166 -34.624 -13.907 1.00 85.00 62 ASN A C 1
ATOM 493 O O . ASN A 1 62 ? 38.166 -33.927 -14.033 1.00 85.00 62 ASN A O 1
ATOM 497 N N . GLU A 1 63 ? 36.492 -35.102 -14.955 1.00 81.00 63 GLU A N 1
ATOM 498 C CA . GLU A 1 63 ? 36.820 -34.788 -16.351 1.00 81.00 63 GLU A CA 1
ATOM 499 C C . GLU A 1 63 ? 36.629 -33.292 -16.642 1.00 81.00 63 GLU A C 1
ATOM 501 O O . GLU A 1 63 ? 37.489 -32.665 -17.256 1.00 81.00 63 GLU A O 1
ATOM 506 N N . HIS A 1 64 ? 35.550 -32.686 -16.135 1.00 76.06 64 HIS A N 1
ATOM 507 C CA . HIS A 1 64 ? 35.282 -31.259 -16.326 1.00 76.06 64 HIS A CA 1
ATOM 508 C C . HIS A 1 64 ? 36.311 -30.371 -15.609 1.00 76.06 64 HIS A C 1
ATOM 510 O O . HIS A 1 64 ? 36.808 -29.405 -16.181 1.00 76.06 64 HIS A O 1
ATOM 516 N N . VAL A 1 65 ? 36.697 -30.737 -14.381 1.00 80.31 65 VAL A N 1
ATOM 517 C CA . VAL A 1 65 ? 37.744 -30.035 -13.619 1.00 80.31 65 VAL A CA 1
ATOM 518 C C . VAL A 1 65 ? 39.133 -30.264 -14.233 1.00 80.31 65 VAL A C 1
ATOM 520 O O . VAL A 1 65 ? 39.957 -29.352 -14.239 1.00 80.31 65 VAL A O 1
ATOM 523 N N . ALA A 1 66 ? 39.402 -31.447 -14.793 1.00 75.44 66 ALA A N 1
ATOM 524 C CA . ALA A 1 66 ? 40.644 -31.721 -15.518 1.00 75.44 66 ALA A CA 1
ATOM 525 C C . ALA A 1 66 ? 40.731 -30.947 -16.849 1.00 75.44 66 ALA A C 1
ATOM 527 O O . ALA A 1 66 ? 41.814 -30.488 -17.216 1.00 75.44 66 ALA A O 1
ATOM 528 N N . GLN A 1 67 ? 39.606 -30.743 -17.543 1.00 66.62 67 GLN A N 1
ATOM 529 C CA . GLN A 1 67 ? 39.533 -29.891 -18.736 1.00 66.62 67 GLN A CA 1
ATOM 530 C C . GLN A 1 67 ? 39.742 -28.407 -18.408 1.00 66.62 67 GLN A C 1
ATOM 532 O O . GLN A 1 67 ? 40.460 -27.731 -19.138 1.00 66.62 67 GLN A O 1
ATOM 537 N N . GLU A 1 68 ? 39.211 -27.902 -17.289 1.00 64.19 68 GLU A N 1
ATOM 538 C CA . GLU A 1 68 ? 39.491 -26.524 -16.845 1.00 64.19 68 GLU A CA 1
ATOM 539 C C . GLU A 1 68 ? 40.952 -26.322 -16.397 1.00 64.19 68 GLU A C 1
ATOM 541 O O . GLU A 1 68 ? 41.467 -25.207 -16.455 1.00 64.19 68 GLU A O 1
ATOM 546 N N . GLY A 1 69 ? 41.641 -27.388 -15.974 1.00 58.34 69 GLY A N 1
ATOM 547 C CA . GLY A 1 69 ? 43.041 -27.342 -15.539 1.00 58.34 69 GLY A CA 1
ATOM 548 C C . GLY A 1 69 ? 44.092 -27.533 -16.640 1.00 58.34 69 GLY A C 1
ATOM 549 O O . GLY A 1 69 ? 45.277 -27.385 -16.347 1.00 58.34 69 GLY A O 1
ATOM 550 N N . SER A 1 70 ? 43.697 -27.878 -17.872 1.00 51.72 70 SER A N 1
ATOM 551 C CA . SER A 1 70 ? 44.622 -28.238 -18.966 1.00 51.72 70 SER A CA 1
ATOM 552 C C . SER A 1 70 ? 44.531 -27.351 -20.214 1.00 51.72 70 SER A C 1
ATOM 554 O O . SER A 1 70 ? 45.173 -27.657 -21.214 1.00 51.72 70 SER A O 1
ATOM 556 N N . SER A 1 71 ? 43.806 -26.226 -20.171 1.00 48.66 71 SER A N 1
ATOM 557 C CA . SER A 1 71 ? 43.698 -25.298 -21.309 1.00 48.66 71 SER A CA 1
ATOM 558 C C . SER A 1 71 ? 44.877 -24.309 -21.414 1.00 48.66 71 SER A C 1
ATOM 560 O O . SER A 1 71 ? 44.670 -23.096 -21.472 1.00 48.66 71 SER A O 1
ATOM 562 N N . ASP A 1 72 ? 46.104 -24.825 -21.441 1.00 56.16 72 ASP A N 1
ATOM 563 C CA . ASP A 1 72 ? 47.228 -24.144 -22.093 1.00 56.16 72 ASP A CA 1
ATOM 564 C C . ASP A 1 72 ? 47.523 -24.929 -23.383 1.00 56.16 72 ASP A C 1
ATOM 566 O O . ASP A 1 72 ? 47.805 -26.125 -23.343 1.00 56.16 72 ASP A O 1
ATOM 570 N N . ASP A 1 73 ? 47.415 -24.239 -24.519 1.00 53.59 73 ASP A N 1
ATOM 571 C CA . ASP A 1 73 ? 47.851 -24.654 -25.858 1.00 53.59 73 ASP A CA 1
ATOM 572 C C . ASP A 1 73 ? 47.086 -25.794 -26.568 1.00 53.59 73 ASP A C 1
ATOM 574 O O . ASP A 1 73 ? 47.585 -26.900 -26.768 1.00 53.59 73 ASP A O 1
ATOM 578 N N . SER A 1 74 ? 45.900 -25.493 -27.108 1.00 45.50 74 SER A N 1
ATOM 579 C CA . SER A 1 74 ? 45.528 -26.015 -28.438 1.00 45.50 74 SER A CA 1
ATOM 580 C C . SER A 1 74 ? 44.549 -25.085 -29.156 1.00 45.50 74 SER A C 1
ATOM 582 O O . SER A 1 74 ? 43.432 -24.824 -28.712 1.00 45.50 74 SER A O 1
ATOM 584 N N . GLU A 1 75 ? 45.042 -24.541 -30.263 1.00 50.72 75 GLU A N 1
ATOM 585 C CA . GLU A 1 75 ? 44.342 -23.718 -31.239 1.00 50.72 75 GLU A CA 1
ATOM 586 C C . GLU A 1 75 ? 43.357 -24.587 -32.035 1.00 50.72 75 GLU A C 1
ATOM 588 O O . GLU A 1 75 ? 43.717 -25.134 -33.067 1.00 50.72 75 GLU A O 1
ATOM 593 N N . ASP A 1 76 ? 42.115 -24.704 -31.572 1.00 45.50 76 ASP A N 1
ATOM 594 C CA . ASP A 1 76 ? 40.980 -25.061 -32.430 1.00 45.50 76 ASP A CA 1
ATOM 595 C C . ASP A 1 76 ? 39.905 -23.976 -32.255 1.00 45.50 76 ASP A C 1
ATOM 597 O O . ASP A 1 76 ? 38.938 -24.075 -31.493 1.00 45.50 76 ASP A O 1
ATOM 601 N N . GLU A 1 77 ? 40.164 -22.851 -32.923 1.00 53.88 77 GLU A N 1
ATOM 602 C CA . GLU A 1 77 ? 39.241 -21.737 -33.100 1.00 53.88 77 GLU A CA 1
ATOM 603 C C . GLU A 1 77 ? 38.092 -22.190 -34.004 1.00 53.88 77 GLU A C 1
ATOM 605 O O . GLU A 1 77 ? 38.348 -22.463 -35.164 1.00 53.88 77 GLU A O 1
ATOM 610 N N . ASP A 1 78 ? 36.849 -22.263 -33.510 1.00 54.22 78 ASP A N 1
ATOM 611 C CA . ASP A 1 78 ? 35.672 -21.891 -34.326 1.00 54.22 78 ASP A CA 1
ATOM 612 C C . ASP A 1 78 ? 34.350 -21.831 -33.532 1.00 54.22 78 ASP A C 1
ATOM 614 O O . ASP A 1 78 ? 33.474 -21.034 -33.874 1.00 54.22 78 ASP A O 1
ATOM 618 N N . GLU A 1 79 ? 34.189 -22.554 -32.414 1.00 49.81 79 GLU A N 1
ATOM 619 C CA . GLU A 1 79 ? 32.917 -22.514 -31.654 1.00 49.81 79 GLU A CA 1
ATOM 620 C C . GLU A 1 79 ? 32.945 -21.639 -30.386 1.00 49.81 79 GLU A C 1
ATOM 622 O O . GLU A 1 79 ? 31.936 -21.014 -30.037 1.00 49.81 79 GLU A O 1
ATOM 627 N N . ASP A 1 80 ? 34.109 -21.452 -29.758 1.00 50.25 80 ASP A N 1
ATOM 628 C CA . ASP A 1 80 ? 34.244 -20.650 -28.528 1.00 50.25 80 ASP A CA 1
ATOM 629 C C . ASP A 1 80 ? 34.346 -19.131 -28.770 1.00 50.25 80 ASP A C 1
ATOM 631 O O . ASP A 1 80 ? 34.189 -18.303 -27.859 1.00 50.25 80 ASP A O 1
ATOM 635 N N . VAL A 1 81 ? 34.530 -18.732 -30.032 1.00 53.91 81 VAL A N 1
ATOM 636 C CA . VAL A 1 81 ? 34.544 -17.324 -30.447 1.00 53.91 81 VAL A CA 1
ATOM 637 C C . VAL A 1 81 ? 33.164 -16.697 -30.240 1.00 53.91 81 VAL A C 1
ATOM 639 O O . VAL A 1 81 ? 33.071 -15.532 -29.865 1.00 53.91 81 VAL A O 1
ATOM 642 N N . SER A 1 82 ? 32.068 -17.450 -30.385 1.00 56.31 82 SER A N 1
ATOM 643 C CA . SER A 1 82 ? 30.711 -16.897 -30.271 1.00 56.31 82 SER A CA 1
ATOM 644 C C . SER A 1 82 ? 30.374 -16.453 -28.842 1.00 56.31 82 SER A C 1
ATOM 646 O O . SER A 1 82 ? 29.877 -15.340 -28.633 1.00 56.31 82 SER A O 1
ATOM 648 N N . ALA A 1 83 ? 30.709 -17.268 -27.836 1.00 57.12 83 ALA A N 1
ATOM 649 C CA . ALA A 1 83 ? 30.437 -16.957 -26.433 1.00 57.12 83 ALA A CA 1
ATOM 650 C C . ALA A 1 83 ? 31.345 -15.832 -25.903 1.00 57.12 83 ALA A C 1
ATOM 652 O O . ALA A 1 83 ? 30.850 -14.892 -25.265 1.00 57.12 83 ALA A O 1
ATOM 653 N N . LYS A 1 84 ? 32.645 -15.861 -26.238 1.00 57.53 84 LYS A N 1
ATOM 654 C CA . LYS A 1 84 ? 33.594 -14.781 -25.909 1.00 57.53 84 LYS A CA 1
ATOM 655 C C . LYS A 1 84 ? 33.258 -13.478 -26.645 1.00 57.53 84 LYS A C 1
ATOM 657 O O . LYS A 1 84 ? 33.279 -12.406 -26.047 1.00 57.53 84 LYS A O 1
ATOM 662 N N . HIS A 1 85 ? 32.842 -13.527 -27.908 1.00 57.16 85 HIS A N 1
ATOM 663 C CA . HIS A 1 85 ? 32.457 -12.324 -28.651 1.00 57.16 85 HIS A CA 1
ATOM 664 C C . HIS A 1 85 ? 31.118 -11.745 -28.158 1.00 57.16 85 HIS A C 1
ATOM 666 O O . HIS A 1 85 ? 30.935 -10.525 -28.133 1.00 57.16 85 HIS A O 1
ATOM 672 N N . LEU A 1 86 ? 30.181 -12.585 -27.699 1.00 59.00 86 LEU A N 1
ATOM 673 C CA . LEU A 1 86 ? 28.958 -12.130 -27.031 1.00 59.00 86 LEU A CA 1
ATOM 674 C C . LEU A 1 86 ? 29.250 -11.470 -25.686 1.00 59.00 86 LEU A C 1
ATOM 676 O O . LEU A 1 86 ? 28.617 -10.456 -25.394 1.00 59.00 86 LEU A O 1
ATOM 680 N N . SER A 1 87 ? 30.186 -11.993 -24.886 1.00 62.78 87 SER A N 1
ATOM 681 C CA . SER A 1 87 ? 30.570 -11.386 -23.606 1.00 62.78 87 SER A CA 1
ATOM 682 C C . SER A 1 87 ? 31.319 -10.061 -23.800 1.00 62.78 87 SER A C 1
ATOM 684 O O . SER A 1 87 ? 30.997 -9.099 -23.105 1.00 62.78 87 SER A O 1
ATOM 686 N N . ILE A 1 88 ? 32.191 -9.952 -24.811 1.00 61.34 88 ILE A N 1
ATOM 687 C CA . ILE A 1 88 ? 32.898 -8.708 -25.179 1.00 61.34 88 ILE A CA 1
ATOM 688 C C . ILE A 1 88 ? 31.933 -7.640 -25.722 1.00 61.34 88 ILE A C 1
ATOM 690 O O . ILE A 1 88 ? 32.001 -6.471 -25.335 1.00 61.34 88 ILE A O 1
ATOM 694 N N . ILE A 1 89 ? 30.968 -8.019 -26.572 1.00 59.59 89 ILE A N 1
ATOM 695 C CA . ILE A 1 89 ? 29.895 -7.097 -26.986 1.00 59.59 89 ILE A CA 1
ATOM 696 C C . ILE A 1 89 ? 29.060 -6.674 -25.766 1.00 59.59 89 ILE A C 1
ATOM 698 O O . ILE A 1 89 ? 28.594 -5.533 -25.699 1.00 59.59 89 ILE A O 1
ATOM 702 N N . ARG A 1 90 ? 28.852 -7.574 -24.796 1.00 59.81 90 ARG A N 1
ATOM 703 C CA . ARG A 1 90 ? 28.089 -7.283 -23.574 1.00 59.81 90 ARG A CA 1
ATOM 704 C C . ARG A 1 90 ? 28.802 -6.261 -22.695 1.00 59.81 90 ARG A C 1
ATOM 706 O O . ARG A 1 90 ? 28.158 -5.305 -22.276 1.00 59.81 90 ARG A O 1
ATOM 713 N N . THR A 1 91 ? 30.105 -6.418 -22.477 1.00 60.66 91 THR A N 1
ATOM 714 C CA . THR A 1 91 ? 30.909 -5.511 -21.646 1.00 60.66 91 THR A CA 1
ATOM 715 C C . THR A 1 91 ? 31.087 -4.141 -22.295 1.00 60.66 91 THR A C 1
ATOM 717 O O . THR A 1 91 ? 30.939 -3.128 -21.613 1.00 60.66 91 THR A O 1
ATOM 720 N N . GLN A 1 92 ? 31.272 -4.058 -23.619 1.00 60.44 92 GLN A N 1
ATOM 721 C CA . GLN A 1 92 ? 31.292 -2.757 -24.309 1.00 60.44 92 GLN A CA 1
ATOM 722 C C . GLN A 1 92 ? 29.960 -2.005 -24.208 1.00 60.44 92 GLN A C 1
ATOM 724 O O . GLN A 1 92 ? 29.938 -0.774 -24.165 1.00 60.44 92 GLN A O 1
ATOM 729 N N . ARG A 1 93 ? 28.840 -2.726 -24.144 1.00 58.97 93 ARG A N 1
ATOM 730 C CA . ARG A 1 93 ? 27.511 -2.121 -24.014 1.00 58.97 93 ARG A CA 1
ATOM 731 C C . ARG A 1 93 ? 27.254 -1.549 -22.620 1.00 58.97 93 ARG A C 1
ATOM 733 O O . ARG A 1 93 ? 26.445 -0.638 -22.495 1.00 58.97 93 ARG A O 1
ATOM 740 N N . GLU A 1 94 ? 27.956 -2.039 -21.601 1.00 62.59 94 GLU A N 1
ATOM 741 C CA . GLU A 1 94 ? 27.875 -1.545 -20.220 1.00 62.59 94 GLU A CA 1
ATOM 742 C C . GLU A 1 94 ? 28.790 -0.336 -19.949 1.00 62.59 94 GLU A C 1
ATOM 744 O O . GLU A 1 94 ? 28.605 0.356 -18.950 1.00 62.59 94 GLU A O 1
ATOM 749 N N . ALA A 1 95 ? 29.725 -0.022 -20.854 1.00 65.81 95 ALA A N 1
ATOM 750 C CA . ALA A 1 95 ? 30.629 1.124 -20.720 1.00 65.81 95 ALA A CA 1
ATOM 751 C C . ALA A 1 95 ? 29.954 2.482 -20.996 1.00 65.81 95 ALA A C 1
ATOM 753 O O . ALA A 1 95 ? 30.484 3.538 -20.642 1.00 65.81 95 ALA A O 1
ATOM 754 N N . TYR A 1 96 ? 28.781 2.493 -21.636 1.00 75.38 96 TYR A N 1
ATOM 755 C CA . TYR A 1 96 ? 28.044 3.730 -21.870 1.00 75.38 96 TYR A CA 1
ATOM 756 C C . TYR A 1 96 ? 27.296 4.148 -20.599 1.00 75.38 96 TYR A C 1
ATOM 758 O O . TYR A 1 96 ? 26.410 3.448 -20.117 1.00 75.38 96 TYR A O 1
ATOM 766 N N . GLY A 1 97 ? 27.632 5.322 -20.061 1.00 84.88 97 GLY A N 1
ATOM 767 C CA . GLY A 1 97 ? 26.996 5.846 -18.851 1.00 84.88 97 GLY A CA 1
ATOM 768 C C . GLY A 1 97 ? 25.478 6.040 -18.984 1.00 84.88 97 GLY A C 1
ATOM 769 O O . GLY A 1 97 ? 24.952 6.281 -20.077 1.00 84.88 97 GLY A O 1
ATOM 770 N N . TRP A 1 98 ? 24.778 5.998 -17.844 1.00 88.38 98 TRP A N 1
ATOM 771 C CA . TRP A 1 98 ? 23.317 6.147 -17.737 1.00 88.38 98 TRP A CA 1
ATOM 772 C C . TRP A 1 98 ? 22.767 7.344 -18.525 1.00 88.38 98 TRP A C 1
ATOM 774 O O . TRP A 1 98 ? 21.809 7.184 -19.276 1.00 88.38 98 TRP A O 1
ATOM 784 N N . MET A 1 99 ? 23.415 8.513 -18.430 1.00 91.94 99 MET A N 1
ATOM 785 C CA . MET A 1 99 ? 22.996 9.736 -19.133 1.00 91.94 99 MET A CA 1
ATOM 786 C C . MET A 1 99 ? 22.868 9.520 -20.641 1.00 91.94 99 MET A C 1
ATOM 788 O O . MET A 1 99 ? 21.871 9.905 -21.243 1.00 91.94 99 MET A O 1
ATOM 792 N N . ARG A 1 100 ? 23.850 8.850 -21.254 1.00 91.62 100 ARG A N 1
ATOM 793 C CA . ARG A 1 100 ? 23.858 8.588 -22.695 1.00 91.62 100 ARG A CA 1
ATOM 794 C C . ARG A 1 100 ? 22.753 7.607 -23.076 1.00 91.62 100 ARG A C 1
ATOM 796 O O . ARG A 1 100 ? 22.052 7.843 -24.056 1.00 91.62 100 ARG A O 1
ATOM 803 N N . HIS A 1 101 ? 22.583 6.530 -22.308 1.00 90.44 101 HIS A N 1
ATOM 804 C CA . HIS A 1 101 ? 21.534 5.543 -22.564 1.00 90.44 101 HIS A CA 1
ATOM 805 C C . HIS A 1 101 ? 20.136 6.144 -22.441 1.00 90.44 101 HIS A C 1
ATOM 807 O O . HIS A 1 101 ? 19.308 5.951 -23.329 1.00 90.44 101 HIS A O 1
ATOM 813 N N . THR A 1 102 ? 19.879 6.898 -21.377 1.00 92.44 102 THR A N 1
ATOM 814 C CA . THR A 1 102 ? 18.579 7.525 -21.129 1.00 92.44 102 THR A CA 1
ATOM 815 C C . THR A 1 102 ? 18.282 8.604 -22.166 1.00 92.44 102 THR A C 1
ATOM 817 O O . THR A 1 102 ? 17.210 8.581 -22.766 1.00 92.44 102 THR A O 1
ATOM 820 N N . PHE A 1 103 ? 19.251 9.477 -22.463 1.00 95.31 103 PHE A N 1
ATOM 821 C CA . PHE A 1 103 ? 19.107 10.525 -23.475 1.00 95.31 103 PHE A CA 1
ATOM 822 C C . PHE A 1 103 ? 18.747 9.953 -24.849 1.00 95.31 103 PHE A C 1
ATOM 824 O O . PHE A 1 103 ? 17.729 10.323 -25.429 1.00 95.31 103 PHE A O 1
ATOM 831 N N . TRP A 1 104 ? 19.531 8.994 -25.354 1.00 95.19 104 TRP A N 1
ATOM 832 C CA . TRP A 1 104 ? 19.256 8.398 -26.661 1.00 95.19 104 TRP A CA 1
ATOM 833 C C . TRP A 1 104 ? 17.980 7.553 -26.663 1.00 95.19 104 TRP A C 1
ATOM 835 O O . TRP A 1 104 ? 17.300 7.515 -27.686 1.00 95.19 104 TRP A O 1
ATOM 845 N N . SER A 1 105 ? 17.610 6.922 -25.543 1.00 95.00 105 SER A N 1
ATOM 846 C CA . SER A 1 105 ? 16.343 6.182 -25.450 1.00 95.00 105 SER A CA 1
ATOM 847 C C . SER A 1 105 ? 15.138 7.108 -25.578 1.00 95.00 105 SER A C 1
ATOM 849 O O . SER A 1 105 ? 14.215 6.780 -26.311 1.00 95.00 105 SER A O 1
ATOM 851 N N . LEU A 1 106 ? 15.172 8.281 -24.937 1.00 95.44 106 LEU A N 1
ATOM 852 C CA . LEU A 1 106 ? 14.117 9.297 -25.033 1.00 95.44 106 LEU A CA 1
ATOM 853 C C . LEU A 1 106 ? 14.079 9.981 -26.405 1.00 95.44 106 LEU A C 1
ATOM 855 O O . LEU A 1 106 ? 13.006 10.311 -26.900 1.00 95.44 106 LEU A O 1
ATOM 859 N N . LEU A 1 107 ? 15.243 10.169 -27.030 1.00 96.75 107 LEU A N 1
ATOM 860 C CA . LEU A 1 107 ? 15.362 10.836 -28.325 1.00 96.75 107 LEU A CA 1
ATOM 861 C C . LEU A 1 107 ? 15.038 9.908 -29.513 1.00 96.75 107 LEU A C 1
ATOM 863 O O . LEU A 1 107 ? 14.656 10.381 -30.580 1.00 96.75 107 LEU A O 1
ATOM 867 N N . THR A 1 108 ? 15.155 8.586 -29.349 1.00 95.88 108 THR A N 1
ATOM 868 C CA . THR A 1 108 ? 14.914 7.618 -30.435 1.00 95.88 108 THR A CA 1
ATOM 869 C C . THR A 1 108 ? 13.470 7.648 -30.964 1.00 95.88 108 THR A C 1
ATOM 871 O O . THR A 1 108 ? 13.326 7.722 -32.181 1.00 95.88 108 THR A O 1
ATOM 874 N N . PRO A 1 109 ? 12.403 7.609 -30.136 1.00 95.38 109 PRO A N 1
ATOM 875 C CA . PRO A 1 109 ? 11.027 7.666 -30.633 1.00 95.38 109 PRO A CA 1
ATOM 876 C C . PRO A 1 109 ? 10.699 8.914 -31.473 1.00 95.38 109 PRO A C 1
ATOM 878 O O . PRO A 1 109 ? 10.197 8.734 -32.582 1.00 95.38 109 PRO A O 1
ATOM 881 N N . PRO A 1 110 ? 11.005 10.159 -31.039 1.00 96.81 110 PRO A N 1
ATOM 882 C CA . PRO A 1 110 ? 10.713 11.341 -31.850 1.00 96.81 110 PRO A CA 1
ATOM 883 C C . PRO A 1 110 ? 11.606 11.447 -33.094 1.00 96.81 110 PRO A C 1
ATOM 885 O O . PRO A 1 110 ? 11.166 11.976 -34.111 1.00 96.81 110 PRO A O 1
ATOM 888 N N . LEU A 1 111 ? 12.838 10.921 -33.054 1.00 96.56 111 LEU A N 1
ATOM 889 C CA . LEU A 1 111 ? 13.732 10.895 -34.218 1.00 96.56 111 LEU A CA 1
ATOM 890 C C . LEU A 1 111 ? 13.538 9.676 -35.126 1.00 96.56 111 LEU A C 1
ATOM 892 O O . LEU A 1 111 ? 14.213 9.582 -36.150 1.00 96.56 111 LEU A O 1
ATOM 896 N N . LEU A 1 112 ? 12.634 8.750 -34.805 1.00 96.50 112 LEU A N 1
ATOM 897 C CA . LEU A 1 112 ? 12.414 7.535 -35.587 1.00 96.50 112 LEU A CA 1
ATOM 898 C C . LEU A 1 112 ? 12.197 7.781 -37.096 1.00 96.50 112 LEU A C 1
ATOM 900 O O . LEU A 1 112 ? 12.868 7.100 -37.876 1.00 96.50 112 LEU A O 1
ATOM 904 N N . PRO A 1 113 ? 11.356 8.740 -37.550 1.00 96.31 113 PRO A N 1
ATOM 905 C CA . PRO A 1 113 ? 11.195 9.001 -38.984 1.00 96.31 113 PRO A CA 1
ATOM 906 C C . PRO A 1 113 ? 12.497 9.478 -39.642 1.00 96.31 113 PRO A C 1
ATOM 908 O O . PRO A 1 113 ? 12.825 9.057 -40.750 1.00 96.31 113 PRO A O 1
ATOM 911 N N . PHE A 1 114 ? 13.288 10.292 -38.938 1.00 95.81 114 PHE A N 1
ATOM 912 C CA . PHE A 1 114 ? 14.586 10.754 -39.425 1.00 95.81 114 PHE A CA 1
ATOM 913 C C . PHE A 1 114 ? 15.616 9.618 -39.474 1.00 95.81 114 PHE A C 1
ATOM 915 O O . PHE A 1 114 ? 16.360 9.492 -40.443 1.00 95.81 114 PHE A O 1
ATOM 922 N N . LEU A 1 115 ? 15.637 8.742 -38.465 1.00 94.44 115 LEU A N 1
ATOM 923 C CA . LEU A 1 115 ? 16.511 7.568 -38.434 1.00 94.44 115 LEU A CA 1
ATOM 924 C C . LEU A 1 115 ? 16.167 6.565 -39.544 1.00 94.44 115 LEU A C 1
ATOM 926 O O . LEU A 1 115 ? 17.079 5.963 -40.110 1.00 94.44 115 LEU A O 1
ATOM 930 N N . LEU A 1 116 ? 14.882 6.407 -39.881 1.00 95.12 116 LEU A N 1
ATOM 931 C CA . LEU A 1 116 ? 14.431 5.606 -41.023 1.00 95.12 116 LEU A CA 1
ATOM 932 C C . LEU A 1 116 ? 14.927 6.193 -42.349 1.00 95.12 116 LEU A C 1
ATOM 934 O O . LEU A 1 116 ? 15.486 5.457 -43.161 1.00 95.12 116 LEU A O 1
ATOM 938 N N . LEU A 1 117 ? 14.799 7.511 -42.535 1.00 95.56 117 LEU A N 1
ATOM 939 C CA . LEU A 1 117 ? 15.308 8.205 -43.721 1.00 95.56 117 LEU A CA 1
ATOM 940 C C . LEU A 1 117 ? 16.836 8.078 -43.836 1.00 95.56 117 LEU A C 1
ATOM 942 O O . LEU A 1 117 ? 17.352 7.705 -44.885 1.00 95.56 117 LEU A O 1
ATOM 946 N N . MET A 1 118 ? 17.567 8.297 -42.740 1.00 93.06 118 MET A N 1
ATOM 947 C CA . MET A 1 118 ? 19.025 8.129 -42.689 1.00 93.06 118 MET A CA 1
ATOM 948 C C . MET A 1 118 ? 19.456 6.696 -43.007 1.00 93.06 118 MET A C 1
ATOM 950 O O . MET A 1 118 ? 20.446 6.491 -43.707 1.00 93.06 118 MET A O 1
ATOM 954 N N . ARG A 1 119 ? 18.715 5.693 -42.517 1.00 92.31 119 ARG A N 1
ATOM 955 C CA . ARG A 1 119 ? 18.968 4.277 -42.816 1.00 92.31 119 ARG A CA 1
ATOM 956 C C . ARG A 1 119 ? 18.724 3.966 -44.294 1.00 92.31 119 ARG A C 1
ATOM 958 O O . ARG A 1 119 ? 19.494 3.200 -44.865 1.00 92.31 119 ARG A O 1
ATOM 965 N N . ALA A 1 120 ? 17.689 4.557 -44.892 1.00 93.50 120 ALA A N 1
ATOM 966 C CA . ALA A 1 120 ? 17.391 4.415 -46.315 1.00 93.50 120 ALA A CA 1
ATOM 967 C C . ALA A 1 120 ? 18.484 5.050 -47.192 1.00 93.50 120 ALA A C 1
ATOM 969 O O . ALA A 1 120 ? 18.882 4.459 -48.191 1.00 93.50 120 ALA A O 1
ATOM 970 N N . CYS A 1 121 ? 19.022 6.203 -46.785 1.00 94.75 121 CYS A N 1
ATOM 971 C CA . CYS A 1 121 ? 20.098 6.888 -47.505 1.00 94.75 121 CYS A CA 1
ATOM 972 C C . CYS A 1 121 ? 21.494 6.281 -47.263 1.00 94.75 121 CYS A C 1
ATOM 974 O O . CYS A 1 121 ? 22.392 6.474 -48.077 1.00 94.75 121 CYS A O 1
ATOM 976 N N . CYS A 1 122 ? 21.710 5.575 -46.147 1.00 90.88 122 CYS A N 1
ATOM 977 C CA . CYS A 1 122 ? 23.021 5.061 -45.753 1.00 90.88 122 CYS A CA 1
ATOM 978 C C . CYS A 1 122 ? 22.921 3.706 -45.029 1.00 90.88 122 CYS A C 1
ATOM 980 O O . CYS A 1 122 ? 22.677 3.618 -43.819 1.00 90.88 122 CYS A O 1
ATOM 982 N N . SER A 1 123 ? 23.196 2.621 -45.758 1.00 88.06 123 SER A N 1
ATOM 983 C CA . SER A 1 123 ? 23.170 1.249 -45.229 1.00 88.06 123 SER A CA 1
ATOM 984 C C . SER A 1 123 ? 24.300 0.943 -44.231 1.00 88.06 123 SER A C 1
ATOM 986 O O . SER A 1 123 ? 24.138 0.055 -43.392 1.00 88.06 123 SER A O 1
ATOM 988 N N . ASN A 1 124 ? 25.396 1.711 -44.244 1.00 88.75 124 ASN A N 1
ATOM 989 C CA . ASN A 1 124 ? 26.578 1.484 -43.395 1.00 88.75 124 ASN A CA 1
ATOM 990 C C . ASN A 1 124 ? 26.756 2.511 -42.261 1.00 88.75 124 ASN A C 1
ATOM 992 O O . ASN A 1 124 ? 27.741 2.458 -41.523 1.00 88.75 124 ASN A O 1
ATOM 996 N N . CYS A 1 125 ? 25.822 3.447 -42.090 1.00 90.31 125 CYS A N 1
ATOM 997 C CA . CYS A 1 125 ? 25.923 4.454 -41.039 1.00 90.31 125 CYS A CA 1
ATOM 998 C C . CYS A 1 125 ? 25.769 3.818 -39.647 1.00 90.31 125 CYS A C 1
ATOM 1000 O O . CYS A 1 125 ? 24.824 3.070 -39.384 1.00 90.31 125 CYS A O 1
ATOM 1002 N N . LYS A 1 126 ? 26.702 4.129 -38.737 1.00 90.38 126 LYS A N 1
ATOM 1003 C CA . LYS A 1 126 ? 26.660 3.661 -37.345 1.00 90.38 126 LYS A CA 1
ATOM 1004 C C . LYS A 1 126 ? 25.476 4.311 -36.626 1.00 90.38 126 LYS A C 1
ATOM 1006 O O . LYS A 1 126 ? 25.420 5.532 -36.503 1.00 90.38 126 LYS A O 1
ATOM 1011 N N . LEU A 1 127 ? 24.541 3.498 -36.138 1.00 90.69 127 LEU A N 1
ATOM 1012 C CA . LEU A 1 127 ? 23.414 3.979 -35.339 1.00 90.69 127 LEU A CA 1
ATOM 1013 C C . LEU A 1 127 ? 23.884 4.395 -33.932 1.00 90.69 127 LEU A C 1
ATOM 1015 O O . LEU A 1 127 ? 24.882 3.864 -33.422 1.00 90.69 127 LEU A O 1
ATOM 1019 N N . PRO A 1 128 ? 23.162 5.315 -33.265 1.00 87.62 128 PRO A N 1
ATOM 1020 C CA . PRO A 1 128 ? 23.434 5.657 -31.875 1.00 87.62 128 PRO A CA 1
ATOM 1021 C C . PRO A 1 128 ? 23.418 4.411 -30.975 1.00 87.62 128 PRO A C 1
ATOM 1023 O O . PRO A 1 128 ? 22.763 3.409 -31.260 1.00 87.62 128 PRO A O 1
ATOM 1026 N N . MET A 1 129 ? 24.205 4.463 -29.896 1.00 82.62 129 MET A N 1
ATOM 1027 C CA . MET A 1 129 ? 24.499 3.330 -28.998 1.00 82.62 129 MET A CA 1
ATOM 1028 C C . MET A 1 129 ? 25.171 2.103 -29.656 1.00 82.62 129 MET A C 1
ATOM 1030 O O . MET A 1 129 ? 25.245 1.046 -29.035 1.00 82.62 129 MET A O 1
ATOM 1034 N N . GLY A 1 130 ? 25.677 2.220 -30.891 1.00 86.25 130 GLY A N 1
ATOM 1035 C CA . GLY A 1 130 ? 26.431 1.144 -31.547 1.00 86.25 130 GLY A CA 1
ATOM 1036 C C . GLY A 1 130 ? 25.566 -0.019 -32.043 1.00 86.25 130 GLY A C 1
ATOM 1037 O O . GLY A 1 130 ? 26.068 -1.123 -32.246 1.00 86.25 130 GLY A O 1
ATOM 1038 N N . HIS A 1 131 ? 24.262 0.195 -32.237 1.00 87.31 131 HIS A N 1
ATOM 1039 C CA . HIS A 1 131 ? 23.373 -0.845 -32.753 1.00 87.31 131 HIS A CA 1
ATOM 1040 C C . HIS A 1 131 ? 23.619 -1.142 -34.238 1.00 87.31 131 HIS A C 1
ATOM 1042 O O . HIS A 1 131 ? 23.757 -0.237 -35.055 1.00 87.31 131 HIS A O 1
ATOM 1048 N N . LYS A 1 132 ? 23.607 -2.432 -34.605 1.00 88.88 132 LYS A N 1
ATOM 1049 C CA . LYS A 1 132 ? 23.702 -2.881 -36.008 1.00 88.88 132 LYS A CA 1
ATOM 1050 C C . LYS A 1 132 ? 22.379 -2.733 -36.775 1.00 88.88 132 LYS A C 1
ATOM 1052 O O . LYS A 1 132 ? 22.377 -2.627 -37.995 1.00 88.88 132 LYS A O 1
ATOM 1057 N N . CYS A 1 133 ? 21.246 -2.735 -36.068 1.00 92.50 133 CYS A N 1
ATOM 1058 C CA . CYS A 1 133 ? 19.909 -2.704 -36.658 1.00 92.50 133 CYS A CA 1
ATOM 1059 C C . CYS A 1 133 ? 19.015 -1.672 -35.958 1.00 92.50 133 CYS A C 1
ATOM 1061 O O . CYS A 1 133 ? 19.029 -1.571 -34.728 1.00 92.50 133 CYS A O 1
ATOM 1063 N N . LEU A 1 134 ? 18.203 -0.952 -36.742 1.00 93.25 134 LEU A N 1
ATOM 1064 C CA . LEU A 1 134 ? 17.235 0.031 -36.247 1.00 93.25 134 LEU A CA 1
ATOM 1065 C C . LEU A 1 134 ? 16.204 -0.618 -35.317 1.00 93.25 134 LEU A C 1
ATOM 1067 O O . LEU A 1 134 ? 15.903 -0.063 -34.267 1.00 93.25 134 LEU A O 1
ATOM 1071 N N . LEU A 1 135 ? 15.727 -1.822 -35.653 1.00 93.62 135 LEU A N 1
ATOM 1072 C CA . LEU A 1 135 ? 14.778 -2.561 -34.818 1.00 93.62 135 LEU A CA 1
ATOM 1073 C C . LEU A 1 135 ? 15.348 -2.825 -33.418 1.00 93.62 135 LEU A C 1
ATOM 1075 O O . LEU A 1 135 ? 14.648 -2.662 -32.425 1.00 93.62 135 LEU A O 1
ATOM 1079 N N . SER A 1 136 ? 16.640 -3.169 -33.332 1.00 92.00 136 SER A N 1
ATOM 1080 C CA . SER A 1 136 ? 17.312 -3.366 -32.044 1.00 92.00 136 SER A CA 1
ATOM 1081 C C . SER A 1 136 ? 17.378 -2.062 -31.250 1.00 92.00 136 SER A C 1
ATOM 1083 O O . SER A 1 136 ? 17.071 -2.068 -30.062 1.00 92.00 136 SER A O 1
ATOM 1085 N N . LEU A 1 137 ? 17.722 -0.941 -31.896 1.00 93.88 137 LEU A N 1
ATOM 1086 C CA . LEU A 1 137 ? 17.732 0.377 -31.256 1.00 93.88 137 LEU A CA 1
ATOM 1087 C C . LEU A 1 137 ? 16.342 0.735 -30.706 1.00 93.88 137 LEU A C 1
ATOM 1089 O O . LEU A 1 137 ? 16.230 1.045 -29.525 1.00 93.88 137 LEU A O 1
ATOM 1093 N N . VAL A 1 138 ? 15.293 0.633 -31.529 1.00 94.94 138 VAL A N 1
ATOM 1094 C CA . VAL A 1 138 ? 13.909 0.938 -31.129 1.00 94.94 138 VAL A CA 1
ATOM 1095 C C . VAL A 1 138 ? 13.466 0.047 -29.977 1.00 94.94 138 VAL A C 1
ATOM 1097 O O . VAL A 1 138 ? 12.989 0.559 -28.970 1.00 94.94 138 VAL A O 1
ATOM 1100 N N . TYR A 1 139 ? 13.696 -1.265 -30.072 1.00 94.69 139 TYR A N 1
ATOM 1101 C CA . TYR A 1 139 ? 13.366 -2.204 -29.002 1.00 94.69 139 TYR A CA 1
ATOM 1102 C C . TYR A 1 139 ? 14.056 -1.832 -27.685 1.00 94.69 139 TYR A C 1
ATOM 1104 O O . TYR A 1 139 ? 13.400 -1.749 -26.648 1.00 94.69 139 TYR A O 1
ATOM 1112 N N . ASN A 1 140 ? 15.362 -1.545 -27.707 1.00 92.25 140 ASN A N 1
ATOM 1113 C CA . ASN A 1 140 ? 16.079 -1.169 -26.488 1.00 92.25 140 ASN A CA 1
ATOM 1114 C C . ASN A 1 140 ? 15.597 0.166 -25.920 1.00 92.25 140 ASN A C 1
ATOM 1116 O O . ASN A 1 140 ? 15.484 0.276 -24.701 1.00 92.25 140 ASN A O 1
ATOM 1120 N N . SER A 1 141 ? 15.298 1.147 -26.775 1.00 94.50 141 SER A N 1
ATOM 1121 C CA . SER A 1 141 ? 14.754 2.437 -26.350 1.00 94.50 141 SER A CA 1
ATOM 1122 C C . SER A 1 141 ? 13.368 2.269 -25.719 1.00 94.50 141 SER A C 1
ATOM 1124 O O . SER A 1 141 ? 13.143 2.781 -24.627 1.00 94.50 141 SER A O 1
ATOM 1126 N N . CYS A 1 142 ? 12.467 1.488 -26.327 1.00 95.19 142 CYS A N 1
ATOM 1127 C CA . CYS A 1 142 ? 11.146 1.185 -25.765 1.00 95.19 142 CYS A CA 1
ATOM 1128 C C . CYS A 1 142 ? 11.245 0.448 -24.423 1.00 95.19 142 CYS A C 1
ATOM 1130 O O . CYS A 1 142 ? 10.583 0.837 -23.464 1.00 95.19 142 CYS A O 1
ATOM 1132 N N . VAL A 1 143 ? 12.103 -0.573 -24.325 1.00 94.00 143 VAL A N 1
ATOM 1133 C CA . VAL A 1 143 ? 12.345 -1.298 -23.068 1.00 94.00 143 VAL A CA 1
ATOM 1134 C C . VAL A 1 143 ? 12.900 -0.356 -21.998 1.00 94.00 143 VAL A C 1
ATOM 1136 O O . VAL A 1 143 ? 12.444 -0.388 -20.858 1.00 94.00 143 VAL A O 1
ATOM 1139 N N . GLN A 1 144 ? 13.855 0.510 -22.342 1.00 94.25 144 GLN A N 1
ATOM 1140 C CA . GLN A 1 144 ? 14.423 1.468 -21.396 1.00 94.25 144 GLN A CA 1
ATOM 1141 C C . GLN A 1 144 ? 13.381 2.486 -20.918 1.00 94.25 144 GLN A C 1
ATOM 1143 O O . GLN A 1 144 ? 13.322 2.756 -19.722 1.00 94.25 144 GLN A O 1
ATOM 1148 N N . ILE A 1 145 ? 12.546 3.016 -21.818 1.00 94.81 145 ILE A N 1
ATOM 1149 C CA . ILE A 1 145 ? 11.441 3.918 -21.465 1.00 94.81 145 ILE A CA 1
ATOM 1150 C C . ILE A 1 145 ? 10.459 3.206 -20.533 1.00 94.81 145 ILE A C 1
ATOM 1152 O O . ILE A 1 145 ? 10.119 3.757 -19.491 1.00 94.81 145 ILE A O 1
ATOM 1156 N N . LEU A 1 146 ? 10.068 1.967 -20.847 1.00 94.50 146 LEU A N 1
ATOM 1157 C CA . LEU A 1 146 ? 9.186 1.168 -19.996 1.00 94.50 146 LEU A CA 1
ATOM 1158 C C . LEU A 1 146 ? 9.765 1.021 -18.581 1.00 94.50 146 LEU A C 1
ATOM 1160 O O . LEU A 1 146 ? 9.103 1.369 -17.606 1.00 94.50 146 LEU A O 1
ATOM 1164 N N . PHE A 1 147 ? 11.020 0.589 -18.441 1.00 95.00 147 PHE A N 1
ATOM 1165 C CA . PHE A 1 147 ? 11.643 0.449 -17.119 1.00 95.00 147 PHE A CA 1
ATOM 1166 C C . PHE A 1 147 ? 11.841 1.782 -16.394 1.00 95.00 147 PHE A C 1
ATOM 1168 O O . PHE A 1 147 ? 11.748 1.817 -15.170 1.00 95.00 147 PHE A O 1
ATOM 1175 N N . LEU A 1 148 ? 12.071 2.875 -17.121 1.00 94.00 148 LEU A N 1
ATOM 1176 C CA . LEU A 1 148 ? 12.156 4.210 -16.538 1.00 94.00 148 LEU A CA 1
ATOM 1177 C C . LEU A 1 148 ? 10.792 4.668 -16.005 1.00 94.00 148 LEU A C 1
ATOM 1179 O O . LEU A 1 148 ? 10.722 5.181 -14.892 1.00 94.00 148 LEU A O 1
ATOM 1183 N N . THR A 1 149 ? 9.705 4.408 -16.739 1.00 91.94 149 THR A N 1
ATOM 1184 C CA . THR A 1 149 ? 8.341 4.673 -16.251 1.00 91.94 149 THR A CA 1
ATOM 1185 C C . THR A 1 149 ? 8.002 3.825 -15.026 1.00 91.94 149 THR A C 1
ATOM 1187 O O . THR A 1 149 ? 7.525 4.370 -14.036 1.00 91.94 149 THR A O 1
ATOM 1190 N N . LEU A 1 150 ? 8.342 2.531 -15.024 1.00 92.38 150 LEU A N 1
ATOM 1191 C CA . LEU A 1 150 ? 8.141 1.655 -13.866 1.00 92.38 150 LEU A CA 1
ATOM 1192 C C . LEU A 1 150 ? 8.956 2.116 -12.646 1.00 92.38 150 LEU A C 1
ATOM 1194 O O . LEU A 1 150 ? 8.420 2.213 -11.544 1.00 92.38 150 LEU A O 1
ATOM 1198 N N . ALA A 1 151 ? 10.225 2.483 -12.830 1.00 93.00 151 ALA A N 1
ATOM 1199 C CA . ALA A 1 151 ? 11.051 3.024 -11.751 1.00 93.00 151 ALA A CA 1
ATOM 1200 C C . ALA A 1 151 ? 10.479 4.336 -11.185 1.00 93.00 151 ALA A C 1
ATOM 1202 O O . ALA A 1 151 ? 10.459 4.511 -9.969 1.00 93.00 151 ALA A O 1
ATOM 1203 N N . MET A 1 152 ? 9.956 5.223 -12.040 1.00 90.75 152 MET A N 1
ATOM 1204 C CA . MET A 1 152 ? 9.255 6.434 -11.595 1.00 90.75 152 MET A CA 1
ATOM 1205 C C . MET A 1 152 ? 8.000 6.103 -10.787 1.00 90.75 152 MET A C 1
ATOM 1207 O O . MET A 1 152 ? 7.784 6.711 -9.742 1.00 90.75 152 MET A O 1
ATOM 1211 N N . THR A 1 153 ? 7.206 5.112 -11.209 1.00 88.31 153 THR A N 1
ATOM 1212 C CA . THR A 1 153 ? 6.028 4.683 -10.436 1.00 88.31 153 THR A CA 1
ATOM 1213 C C . THR A 1 153 ? 6.410 4.105 -9.073 1.00 88.31 153 THR A C 1
ATOM 1215 O O . THR A 1 153 ? 5.770 4.441 -8.082 1.00 88.31 153 THR A O 1
ATOM 1218 N N . LEU A 1 154 ? 7.492 3.321 -8.981 1.00 90.00 154 LEU A N 1
ATOM 1219 C CA . LEU A 1 154 ? 7.998 2.795 -7.707 1.00 90.00 154 LEU A CA 1
ATOM 1220 C C . LEU A 1 154 ? 8.526 3.903 -6.792 1.00 90.00 154 LEU A C 1
ATOM 1222 O O . LEU A 1 154 ? 8.305 3.863 -5.582 1.00 90.00 154 LEU A O 1
ATOM 1226 N N . LEU A 1 155 ? 9.209 4.900 -7.355 1.00 90.44 155 LEU A N 1
ATOM 1227 C CA . LEU A 1 155 ? 9.686 6.057 -6.604 1.00 90.44 155 LEU A CA 1
ATOM 1228 C C . LEU A 1 155 ? 8.505 6.865 -6.052 1.00 90.44 155 LEU A C 1
ATOM 1230 O O . LEU A 1 155 ? 8.471 7.200 -4.869 1.00 90.44 155 LEU A O 1
ATOM 1234 N N . GLN A 1 156 ? 7.498 7.115 -6.887 1.00 85.75 156 GLN A N 1
ATOM 1235 C CA . GLN A 1 156 ? 6.272 7.795 -6.486 1.00 85.75 156 GLN A CA 1
ATOM 1236 C C . GLN A 1 156 ? 5.500 7.002 -5.422 1.00 85.75 156 GLN A C 1
ATOM 1238 O O . GLN A 1 156 ? 5.052 7.588 -4.437 1.00 85.75 156 GLN A O 1
ATOM 1243 N N . GLN A 1 157 ? 5.393 5.680 -5.567 1.00 86.00 157 GLN A N 1
ATOM 1244 C CA . GLN A 1 157 ? 4.789 4.795 -4.569 1.00 86.00 157 GLN A CA 1
ATOM 1245 C C . GLN A 1 157 ? 5.566 4.824 -3.247 1.00 86.00 157 GLN A C 1
ATOM 1247 O O . GLN A 1 157 ? 4.959 4.856 -2.181 1.00 86.00 157 GLN A O 1
ATOM 1252 N N . SER A 1 158 ? 6.898 4.864 -3.301 1.00 86.81 158 SER A N 1
ATOM 1253 C CA . SER A 1 158 ? 7.748 4.916 -2.104 1.00 86.81 158 SER A CA 1
ATOM 1254 C C . SER A 1 158 ? 7.590 6.228 -1.333 1.00 86.81 158 SER A C 1
ATOM 1256 O O . SER A 1 158 ? 7.642 6.224 -0.108 1.00 86.81 158 SER A O 1
ATOM 1258 N N . ILE A 1 159 ? 7.361 7.339 -2.043 1.00 82.81 159 ILE A N 1
ATOM 1259 C CA . ILE A 1 159 ? 7.175 8.672 -1.447 1.00 82.81 159 ILE A CA 1
ATOM 1260 C C . ILE A 1 159 ? 5.743 8.868 -0.936 1.00 82.81 159 ILE A C 1
ATOM 1262 O O . ILE A 1 159 ? 5.527 9.411 0.143 1.00 82.81 159 ILE A O 1
ATOM 1266 N N . THR A 1 160 ? 4.742 8.436 -1.700 1.00 79.62 160 THR A N 1
ATOM 1267 C CA . THR A 1 160 ? 3.329 8.628 -1.328 1.00 79.62 160 THR A CA 1
ATOM 1268 C C . THR A 1 160 ? 2.813 7.549 -0.378 1.00 79.62 160 THR A C 1
ATOM 1270 O O . THR A 1 160 ? 1.828 7.772 0.322 1.00 79.62 160 THR A O 1
ATOM 1273 N N . GLY A 1 161 ? 3.458 6.380 -0.342 1.00 75.12 161 GLY A N 1
ATOM 1274 C CA . GLY A 1 161 ? 2.979 5.197 0.372 1.00 75.12 161 GLY A CA 1
ATOM 1275 C C . GLY A 1 161 ? 1.733 4.563 -0.253 1.00 75.12 161 GLY A C 1
ATOM 1276 O O . GLY A 1 161 ? 1.195 3.612 0.307 1.00 75.12 161 GLY A O 1
ATOM 1277 N N . GLN A 1 162 ? 1.267 5.073 -1.396 1.00 70.69 162 GLN A N 1
ATOM 1278 C CA . GLN A 1 162 ? 0.056 4.619 -2.067 1.00 70.69 162 GLN A CA 1
ATOM 1279 C C . GLN A 1 162 ? 0.419 3.933 -3.383 1.00 70.69 162 GLN A C 1
ATOM 1281 O O . GLN A 1 162 ? 1.227 4.437 -4.166 1.00 70.69 162 GLN A O 1
ATOM 1286 N N . ALA A 1 163 ? -0.197 2.778 -3.644 1.00 66.25 163 ALA A N 1
ATOM 1287 C CA . ALA A 1 163 ? -0.157 2.144 -4.955 1.00 66.25 163 ALA A CA 1
ATOM 1288 C C . ALA A 1 163 ? -0.986 3.002 -5.924 1.00 66.25 163 ALA A C 1
ATOM 1290 O O . ALA A 1 163 ? -2.194 2.815 -6.068 1.00 66.25 163 ALA A O 1
ATOM 1291 N N . MET A 1 164 ? -0.362 4.013 -6.530 1.00 59.44 164 MET A N 1
ATOM 1292 C CA . MET A 1 164 ? -1.053 4.850 -7.501 1.00 59.44 164 MET A CA 1
ATOM 1293 C C . MET A 1 164 ? -1.336 4.053 -8.772 1.00 59.44 164 MET A C 1
ATOM 1295 O O . MET A 1 164 ? -0.426 3.587 -9.457 1.00 59.44 164 MET A O 1
ATOM 1299 N N . VAL A 1 165 ? -2.613 3.997 -9.142 1.00 59.31 165 VAL A N 1
ATOM 1300 C CA . VAL A 1 165 ? -2.995 3.874 -10.549 1.00 59.31 165 VAL A CA 1
ATOM 1301 C C . VAL A 1 165 ? -2.488 5.147 -11.237 1.00 59.31 165 VAL A C 1
ATOM 1303 O O . VAL A 1 165 ? -2.747 6.232 -10.711 1.00 59.31 165 VAL A O 1
ATOM 1306 N N . PRO A 1 166 ? -1.758 5.062 -12.363 1.00 54.84 166 PRO A N 1
ATOM 1307 C CA . PRO A 1 166 ? -1.152 6.218 -13.017 1.00 54.84 166 PRO A CA 1
ATOM 1308 C C . PRO A 1 166 ? -2.231 7.176 -13.538 1.00 54.84 166 PRO A C 1
ATOM 1310 O O . PRO A 1 166 ? -2.647 7.120 -14.692 1.00 54.84 166 PRO A O 1
ATOM 1313 N N . ARG A 1 167 ? -2.703 8.079 -12.678 1.00 56.59 167 ARG A N 1
ATOM 1314 C CA . ARG A 1 167 ? -3.469 9.255 -13.076 1.00 56.59 167 ARG A CA 1
ATOM 1315 C C . ARG A 1 167 ? -2.459 10.362 -13.309 1.00 56.59 167 ARG A C 1
ATOM 1317 O O . ARG A 1 167 ? -1.941 10.952 -12.366 1.00 56.59 167 ARG A O 1
ATOM 1324 N N . ILE A 1 168 ? -2.154 10.605 -14.579 1.00 54.69 168 ILE A N 1
ATOM 1325 C CA . ILE A 1 168 ? -1.276 11.689 -15.026 1.00 54.69 168 ILE A CA 1
ATOM 1326 C C . ILE A 1 168 ? -2.035 13.009 -14.818 1.00 54.69 168 ILE A C 1
ATOM 1328 O O . ILE A 1 168 ? -2.574 13.586 -15.756 1.00 54.69 168 ILE A O 1
ATOM 1332 N N . SER A 1 169 ? -2.158 13.459 -13.568 1.00 57.38 169 SER A N 1
ATOM 1333 C CA . SER A 1 169 ? -2.610 14.814 -13.267 1.00 57.38 169 SER A CA 1
ATOM 1334 C C . SER A 1 169 ? -1.384 15.707 -13.145 1.00 57.38 169 SER A C 1
ATOM 1336 O O . SER A 1 169 ? -0.535 15.494 -12.278 1.00 57.38 169 SER A O 1
ATOM 1338 N N . TYR A 1 170 ? -1.293 16.721 -14.007 1.00 59.69 170 TYR A N 1
ATOM 1339 C CA . TYR A 1 170 ? -0.196 17.695 -14.019 1.00 59.69 170 TYR A CA 1
ATOM 1340 C C . TYR A 1 170 ? -0.063 18.486 -12.697 1.00 59.69 170 TYR A C 1
ATOM 1342 O O . TYR A 1 170 ? 0.998 19.043 -12.434 1.00 59.69 170 TYR A O 1
ATOM 1350 N N . SER A 1 171 ? -1.082 18.475 -11.826 1.00 62.81 171 SER A N 1
ATOM 1351 C CA . SER A 1 171 ? -1.063 19.100 -10.491 1.00 62.81 171 SER A CA 1
ATOM 1352 C C . SER A 1 171 ? -0.420 18.251 -9.376 1.00 62.81 171 SER A C 1
ATOM 1354 O O . SER A 1 171 ? -0.386 18.674 -8.225 1.00 62.81 171 SER A O 1
ATOM 1356 N N . GLY A 1 172 ? 0.092 17.051 -9.675 1.00 61.88 172 GLY A N 1
ATOM 1357 C CA . GLY A 1 172 ? 0.502 16.072 -8.653 1.00 61.88 172 GLY A CA 1
ATOM 1358 C C . GLY A 1 172 ? 1.821 16.334 -7.904 1.00 61.88 172 GLY A C 1
ATOM 1359 O O . GLY A 1 172 ? 2.125 15.605 -6.962 1.00 61.88 172 GLY A O 1
ATOM 1360 N N . TRP A 1 173 ? 2.620 17.336 -8.290 1.00 69.56 173 TRP A N 1
ATOM 1361 C CA . TRP A 1 173 ? 3.970 17.532 -7.729 1.00 69.56 173 TRP A CA 1
ATOM 1362 C C . TRP A 1 173 ? 3.990 18.253 -6.375 1.00 69.56 173 TRP A C 1
ATOM 1364 O O . TRP A 1 173 ? 4.831 17.943 -5.531 1.00 69.56 173 TRP A O 1
ATOM 1374 N N . GLU A 1 174 ? 3.061 19.179 -6.134 1.00 75.69 174 GLU A N 1
ATOM 1375 C CA . GLU A 1 174 ? 2.965 19.911 -4.863 1.00 75.69 174 GLU A CA 1
ATOM 1376 C C . GLU A 1 174 ? 2.742 18.998 -3.643 1.00 75.69 174 GLU A C 1
ATOM 1378 O O . GLU A 1 174 ? 3.528 19.087 -2.693 1.00 75.69 174 GLU A O 1
ATOM 1383 N N . PRO A 1 175 ? 1.761 18.068 -3.644 1.00 72.25 175 PRO A N 1
ATOM 1384 C CA . PRO A 1 175 ? 1.560 17.172 -2.504 1.00 72.25 175 PRO A CA 1
ATOM 1385 C C . PRO A 1 175 ? 2.746 16.222 -2.292 1.00 72.25 175 PRO A C 1
ATOM 1387 O O . PRO A 1 175 ? 3.083 15.900 -1.153 1.00 72.25 175 PRO A O 1
ATOM 1390 N N . MET A 1 176 ? 3.429 15.817 -3.367 1.00 71.75 176 MET A N 1
ATOM 1391 C CA . MET A 1 176 ? 4.624 14.974 -3.289 1.00 71.75 176 MET A CA 1
ATOM 1392 C C . MET A 1 176 ? 5.790 15.706 -2.610 1.00 71.75 176 MET A C 1
ATOM 1394 O O . MET A 1 176 ? 6.424 15.152 -1.712 1.00 71.75 176 MET A O 1
ATOM 1398 N N . TYR A 1 177 ? 6.043 16.961 -2.993 1.00 79.62 177 TYR A N 1
ATOM 1399 C CA . TYR A 1 177 ? 7.076 17.791 -2.373 1.00 79.62 177 TYR A CA 1
ATOM 1400 C C . TYR A 1 177 ? 6.767 18.076 -0.900 1.00 79.62 177 TYR A C 1
ATOM 1402 O O . TYR A 1 177 ? 7.643 17.946 -0.043 1.00 79.62 177 TYR A O 1
ATOM 1410 N N . HIS A 1 178 ? 5.512 18.417 -0.591 1.00 77.38 178 HIS A N 1
ATOM 1411 C CA . HIS A 1 178 ? 5.093 18.697 0.778 1.00 77.38 178 HIS A CA 1
ATOM 1412 C C . HIS A 1 178 ? 5.252 17.465 1.680 1.00 77.38 178 HIS A C 1
ATOM 1414 O O . HIS A 1 178 ? 5.773 17.574 2.790 1.00 77.38 178 HIS A O 1
ATOM 1420 N N . ARG A 1 179 ? 4.875 16.277 1.191 1.00 76.56 179 ARG A N 1
ATOM 1421 C CA . ARG A 1 179 ? 5.009 15.021 1.940 1.00 76.56 179 ARG A CA 1
ATOM 1422 C C . ARG A 1 179 ? 6.466 14.622 2.150 1.00 76.56 179 ARG A C 1
ATOM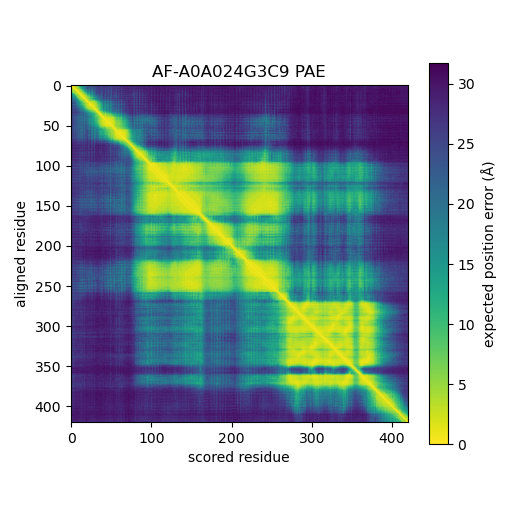 1424 O O . ARG A 1 179 ? 6.850 14.343 3.279 1.00 76.56 179 ARG A O 1
ATOM 1431 N N . LEU A 1 180 ? 7.300 14.716 1.111 1.00 78.31 180 LEU A N 1
ATOM 1432 C CA . LEU A 1 180 ? 8.739 14.461 1.225 1.00 78.31 180 LEU A CA 1
ATOM 1433 C C . LEU A 1 180 ? 9.404 15.411 2.234 1.00 78.31 180 LEU A C 1
ATOM 1435 O O . LEU A 1 180 ? 10.265 14.995 3.008 1.00 78.31 180 LEU A O 1
ATOM 1439 N N . ARG A 1 181 ? 8.996 16.687 2.252 1.00 84.00 181 ARG A N 1
ATOM 1440 C CA . ARG A 1 181 ? 9.491 17.680 3.214 1.00 84.00 181 ARG A CA 1
ATOM 1441 C C . ARG A 1 181 ? 9.100 17.324 4.648 1.00 84.00 181 ARG A C 1
ATOM 1443 O O . ARG A 1 181 ? 9.956 17.419 5.526 1.00 84.00 181 ARG A O 1
ATOM 1450 N N . ILE A 1 182 ? 7.850 16.915 4.877 1.00 78.31 182 ILE A N 1
ATOM 1451 C CA . ILE A 1 182 ? 7.388 16.445 6.192 1.00 78.31 182 ILE A CA 1
ATOM 1452 C C . ILE A 1 182 ? 8.188 15.213 6.617 1.00 78.31 182 ILE A C 1
ATOM 1454 O O . ILE A 1 182 ? 8.702 15.186 7.731 1.00 78.31 182 ILE A O 1
ATOM 1458 N N . ASP A 1 183 ? 8.363 14.234 5.729 1.00 74.69 183 ASP A N 1
ATOM 1459 C CA . ASP A 1 183 ? 9.098 13.007 6.041 1.00 74.69 183 ASP A CA 1
ATOM 1460 C C . ASP A 1 183 ? 10.565 13.311 6.387 1.00 74.69 183 ASP A C 1
ATOM 1462 O O . ASP A 1 183 ? 11.066 12.822 7.397 1.00 74.69 183 ASP A O 1
ATOM 1466 N N . LEU A 1 184 ? 11.231 14.200 5.640 1.00 78.62 184 LEU A N 1
ATOM 1467 C CA . LEU A 1 184 ? 12.587 14.681 5.944 1.00 78.62 184 LEU A CA 1
ATOM 1468 C C . LEU A 1 184 ? 12.676 15.414 7.288 1.00 78.62 184 LEU A C 1
ATOM 1470 O O . LEU A 1 184 ? 13.648 15.237 8.025 1.00 78.62 184 LEU A O 1
ATOM 1474 N N . GLN A 1 185 ? 11.684 16.245 7.616 1.00 80.69 185 GLN A N 1
ATOM 1475 C CA . GLN A 1 185 ? 11.629 16.935 8.906 1.00 80.69 185 GLN A CA 1
ATOM 1476 C C . GLN A 1 185 ? 11.403 15.949 10.054 1.00 80.69 185 GLN A C 1
ATOM 1478 O O . GLN A 1 185 ? 12.127 16.010 11.049 1.00 80.69 185 GLN A O 1
ATOM 1483 N N . SER A 1 186 ? 10.475 15.002 9.885 1.00 72.19 186 SER A N 1
ATOM 1484 C CA . SER A 1 186 ? 10.219 13.934 10.854 1.00 72.19 186 SER A CA 1
ATOM 1485 C C . SER A 1 186 ? 11.473 13.093 11.071 1.00 72.19 186 SER A C 1
ATOM 1487 O O . SER A 1 186 ? 11.860 12.856 12.209 1.00 72.19 186 SER A O 1
ATOM 1489 N N . LEU A 1 187 ? 12.192 12.751 9.995 1.00 71.69 187 LEU A N 1
ATOM 1490 C CA . LEU A 1 187 ? 13.440 12.011 10.066 1.00 71.69 187 LEU A CA 1
ATOM 1491 C C . LEU A 1 187 ? 14.473 12.802 10.855 1.00 71.69 187 LEU A C 1
ATOM 1493 O O . LEU A 1 187 ? 15.094 12.238 11.737 1.00 71.69 187 LEU A O 1
ATOM 1497 N N . LYS A 1 188 ? 14.654 14.100 10.595 1.00 77.88 188 LYS A N 1
ATOM 1498 C CA . LYS A 1 188 ? 15.650 14.907 11.314 1.00 77.88 188 LYS A CA 1
ATOM 1499 C C . LYS A 1 188 ? 15.376 14.945 12.823 1.00 77.88 188 LYS A C 1
ATOM 1501 O O . LYS A 1 188 ? 16.307 14.780 13.613 1.00 77.88 188 LYS A O 1
ATOM 1506 N N . CYS A 1 189 ? 14.116 15.121 13.220 1.00 69.12 189 CYS A N 1
ATOM 1507 C CA . CYS A 1 189 ? 13.701 15.098 14.624 1.00 69.12 189 CYS A CA 1
ATOM 1508 C C . CYS A 1 189 ? 13.863 13.702 15.248 1.00 69.12 189 CYS A C 1
ATOM 1510 O O . CYS A 1 189 ? 14.401 13.572 16.350 1.00 69.12 189 CYS A O 1
ATOM 1512 N N . ASN A 1 190 ? 13.479 12.659 14.513 1.00 69.19 190 ASN A N 1
ATOM 1513 C CA . ASN A 1 190 ? 13.514 11.271 14.969 1.00 69.19 190 ASN A CA 1
ATOM 1514 C C . ASN A 1 190 ? 14.938 10.709 15.022 1.00 69.19 190 ASN A C 1
ATOM 1516 O O . ASN A 1 190 ? 15.274 9.979 15.943 1.00 69.19 190 ASN A O 1
ATOM 1520 N N . LEU A 1 191 ? 15.816 11.074 14.085 1.00 74.62 191 LEU A N 1
ATOM 1521 C CA . LEU A 1 191 ? 17.212 10.635 14.076 1.00 74.62 191 LEU A CA 1
ATOM 1522 C C . LEU A 1 191 ? 17.982 11.280 15.220 1.00 74.62 191 LEU A C 1
ATOM 1524 O O . LEU A 1 191 ? 18.757 10.599 15.871 1.00 74.62 191 LEU A O 1
ATOM 1528 N N . SER A 1 192 ? 17.749 12.567 15.496 1.00 77.12 192 SER A N 1
ATOM 1529 C CA . SER A 1 192 ? 18.386 13.246 16.628 1.00 77.12 192 SER A CA 1
ATOM 1530 C C . SER A 1 192 ? 17.965 12.626 17.958 1.00 77.12 192 SER A C 1
AT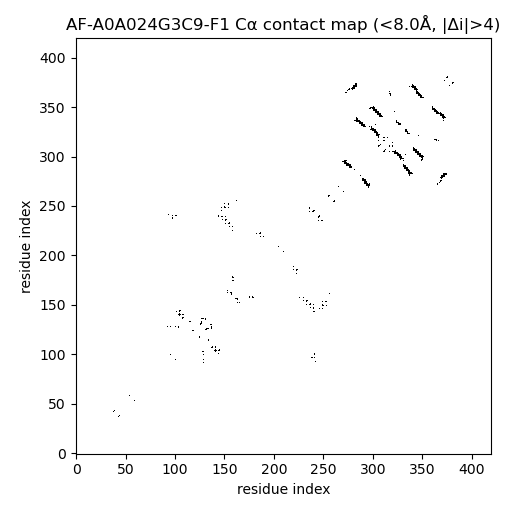OM 1532 O O . SER A 1 192 ? 18.811 12.396 18.817 1.00 77.12 192 SER A O 1
ATOM 1534 N N . THR A 1 193 ? 16.675 12.331 18.128 1.00 71.44 193 THR A N 1
ATOM 1535 C CA . THR A 1 193 ? 16.151 11.704 19.350 1.00 71.44 193 THR A CA 1
ATOM 1536 C C . THR A 1 193 ? 16.602 10.250 19.468 1.00 71.44 193 THR A C 1
ATOM 1538 O O . THR A 1 193 ? 17.163 9.889 20.497 1.00 71.44 193 THR A O 1
ATOM 1541 N N . CYS A 1 194 ? 16.491 9.437 18.410 1.00 69.75 194 CYS A N 1
ATOM 1542 C CA . CYS A 1 194 ? 17.028 8.071 18.394 1.00 69.75 194 CYS A CA 1
ATOM 1543 C C . CYS A 1 194 ? 18.538 8.037 18.642 1.00 69.75 194 CYS A C 1
ATOM 1545 O O . CYS A 1 194 ? 19.000 7.183 19.388 1.00 69.75 194 CYS A O 1
ATOM 1547 N N . PHE A 1 195 ? 19.309 8.946 18.044 1.00 75.56 195 PHE A N 1
ATOM 1548 C CA . PHE A 1 195 ? 20.761 8.989 18.203 1.00 75.56 195 PHE A CA 1
ATOM 1549 C C . PHE A 1 195 ? 21.163 9.417 19.613 1.00 75.56 195 PHE A C 1
ATOM 1551 O O . PHE A 1 195 ? 21.984 8.750 20.235 1.00 75.56 195 PHE A O 1
ATOM 1558 N N . GLN A 1 196 ? 20.549 10.471 20.162 1.00 75.69 196 GLN A N 1
ATOM 1559 C CA . GLN A 1 196 ? 20.790 10.859 21.554 1.00 75.69 196 GLN A CA 1
ATOM 1560 C C . GLN A 1 196 ? 20.398 9.751 22.529 1.00 75.69 196 GLN A C 1
ATOM 1562 O O . GLN A 1 196 ? 21.092 9.535 23.517 1.00 75.69 196 GLN A O 1
ATOM 1567 N N . GLN A 1 197 ? 19.340 9.004 22.223 1.00 68.94 197 GLN A N 1
ATOM 1568 C CA . GLN A 1 197 ? 18.874 7.919 23.074 1.00 68.94 197 GLN A CA 1
ATOM 1569 C C . GLN A 1 197 ? 19.717 6.641 22.936 1.00 68.94 197 GLN A C 1
ATOM 1571 O O . GLN A 1 197 ? 19.905 5.917 23.911 1.00 68.94 197 GLN A O 1
ATOM 1576 N N . ALA A 1 198 ? 20.284 6.390 21.751 1.00 71.12 198 ALA A N 1
ATOM 1577 C CA . ALA A 1 198 ? 21.285 5.350 21.529 1.00 71.12 198 ALA A CA 1
ATOM 1578 C C . ALA A 1 198 ? 22.617 5.684 22.220 1.00 71.12 198 ALA A C 1
ATOM 1580 O O . ALA A 1 198 ? 23.309 4.786 22.689 1.00 71.12 198 ALA A O 1
ATOM 1581 N N . LEU A 1 199 ? 22.964 6.970 22.320 1.00 76.62 199 LEU A N 1
ATOM 1582 C CA . LEU A 1 199 ? 24.127 7.434 23.078 1.00 76.62 199 LEU A CA 1
ATOM 1583 C C . LEU A 1 199 ? 23.890 7.423 24.592 1.00 76.62 199 LEU A C 1
ATOM 1585 O O . LEU A 1 199 ? 24.812 7.120 25.342 1.00 76.62 199 LEU A O 1
ATOM 1589 N N . SER A 1 200 ? 22.666 7.699 25.057 1.00 74.44 200 SER A N 1
ATOM 1590 C CA . SER A 1 200 ? 22.297 7.585 26.476 1.00 74.44 200 SER A CA 1
ATOM 1591 C C . SER A 1 200 ? 22.099 6.134 26.927 1.00 74.44 200 SER A C 1
ATOM 1593 O O . SER A 1 200 ? 21.624 5.883 28.036 1.00 74.44 200 SER A O 1
ATOM 1595 N N . TRP A 1 201 ? 22.396 5.169 26.058 1.00 71.19 201 TRP A N 1
ATOM 1596 C CA . TRP A 1 201 ? 22.180 3.762 26.320 1.00 71.19 201 TRP A CA 1
ATOM 1597 C C . TRP A 1 201 ? 23.150 3.253 27.385 1.00 71.19 201 TRP A C 1
ATOM 1599 O O . TRP A 1 201 ? 24.334 3.033 27.134 1.00 71.19 201 TRP A O 1
ATOM 1609 N N . ASN A 1 202 ? 22.626 3.005 28.585 1.00 70.19 202 ASN A N 1
ATOM 1610 C CA . ASN A 1 202 ? 23.383 2.363 29.648 1.00 70.19 202 ASN A CA 1
ATOM 1611 C C . ASN A 1 202 ? 23.414 0.836 29.444 1.00 70.19 202 ASN A C 1
ATOM 1613 O O . ASN A 1 202 ? 22.371 0.199 29.279 1.00 70.19 202 ASN A O 1
ATOM 1617 N N . ARG A 1 203 ? 24.616 0.249 29.455 1.00 66.62 203 ARG A N 1
ATOM 1618 C CA . ARG A 1 203 ? 24.933 -1.125 29.000 1.00 66.62 203 ARG A CA 1
ATOM 1619 C C . ARG A 1 203 ? 24.266 -2.258 29.808 1.00 66.62 203 ARG A C 1
ATOM 1621 O O . ARG A 1 203 ? 24.485 -3.423 29.500 1.00 66.62 203 ARG A O 1
ATOM 1628 N N . SER A 1 204 ? 23.491 -1.926 30.839 1.00 71.19 204 SER A N 1
ATOM 1629 C CA . SER A 1 204 ? 22.883 -2.849 31.806 1.00 71.19 204 SER A CA 1
ATOM 1630 C C . SER A 1 204 ? 21.398 -3.161 31.565 1.00 71.19 204 SER A C 1
ATOM 1632 O O . SER A 1 204 ? 20.803 -3.882 32.360 1.00 71.19 204 SER A O 1
ATOM 1634 N N . THR A 1 205 ? 20.781 -2.641 30.501 1.00 66.75 205 THR A N 1
ATOM 1635 C CA . THR A 1 205 ? 19.356 -2.884 30.203 1.00 66.75 205 THR A CA 1
ATOM 1636 C C . THR A 1 205 ? 19.121 -4.248 29.555 1.00 66.75 205 THR A C 1
ATOM 1638 O O . THR A 1 205 ? 19.892 -4.703 28.709 1.00 66.75 205 THR A O 1
ATOM 1641 N N . SER A 1 206 ? 18.044 -4.919 29.969 1.00 75.62 206 SER A N 1
ATOM 1642 C CA . SER A 1 206 ? 17.685 -6.251 29.478 1.00 75.62 206 SER A CA 1
ATOM 1643 C C . SER A 1 206 ? 17.149 -6.204 28.036 1.00 75.62 206 SER A C 1
ATOM 1645 O O . SER A 1 206 ? 16.461 -5.262 27.643 1.00 75.62 206 SER A O 1
ATOM 1647 N N . LEU A 1 207 ? 17.421 -7.245 27.237 1.00 71.25 207 LEU A N 1
ATOM 1648 C CA . LEU A 1 207 ? 16.975 -7.356 25.833 1.00 71.25 207 LEU A CA 1
ATOM 1649 C C . LEU A 1 207 ? 15.440 -7.299 25.656 1.00 71.25 207 LEU A C 1
ATOM 1651 O O . LEU A 1 207 ? 14.962 -7.003 24.564 1.00 71.25 207 LEU A O 1
ATOM 1655 N N . TYR A 1 208 ? 14.663 -7.573 26.706 1.00 70.62 208 TYR A N 1
ATOM 1656 C CA . TYR A 1 208 ? 13.198 -7.547 26.668 1.00 70.62 208 TYR A CA 1
ATOM 1657 C C . TYR A 1 208 ? 12.636 -6.118 26.730 1.00 70.62 208 TYR A C 1
ATOM 1659 O O . TYR A 1 208 ? 11.823 -5.739 25.889 1.00 70.62 208 TYR A O 1
ATOM 1667 N N . GLU A 1 209 ? 13.132 -5.286 27.651 1.00 67.19 209 GLU A N 1
ATOM 1668 C CA . GLU A 1 209 ? 12.778 -3.855 27.711 1.00 67.19 209 GLU A CA 1
ATOM 1669 C C . GLU A 1 209 ? 13.223 -3.114 26.446 1.00 67.19 209 GLU A C 1
ATOM 1671 O O . GLU A 1 209 ? 12.559 -2.186 25.982 1.00 67.19 209 GLU A O 1
ATOM 1676 N N . LEU A 1 210 ? 14.320 -3.582 25.849 1.00 64.75 210 LEU A N 1
ATOM 1677 C CA . LEU A 1 210 ? 14.835 -3.119 24.570 1.00 64.75 210 LEU A CA 1
ATOM 1678 C C . LEU A 1 210 ? 13.828 -3.348 23.443 1.00 64.75 210 LEU A C 1
ATOM 1680 O O . LEU A 1 210 ? 13.551 -2.432 22.674 1.00 64.75 210 LEU A O 1
ATOM 1684 N N . TRP A 1 211 ? 13.246 -4.546 23.380 1.00 63.09 211 TRP A N 1
ATOM 1685 C CA . TRP A 1 211 ? 12.244 -4.891 22.378 1.00 63.09 211 TRP A CA 1
ATOM 1686 C C . TRP A 1 211 ? 10.945 -4.105 22.581 1.00 63.09 211 TRP A C 1
ATOM 1688 O O . TRP A 1 211 ? 10.428 -3.539 21.622 1.00 63.09 211 TRP A O 1
ATOM 1698 N N . CYS A 1 212 ? 10.454 -3.981 23.819 1.00 58.84 212 CYS A N 1
ATOM 1699 C CA . CYS A 1 212 ? 9.254 -3.192 24.125 1.00 58.84 212 CYS A CA 1
ATOM 1700 C C . CYS A 1 212 ? 9.432 -1.698 23.796 1.00 58.84 212 CYS A C 1
ATOM 1702 O O . CYS A 1 212 ? 8.562 -1.106 23.165 1.00 58.84 212 CYS A O 1
ATOM 1704 N N . SER A 1 213 ? 10.591 -1.110 24.114 1.00 60.69 213 SER A N 1
ATOM 1705 C CA . SER A 1 213 ? 10.928 0.279 23.757 1.00 60.69 213 SER A CA 1
ATOM 1706 C C . SER A 1 213 ? 11.072 0.488 22.244 1.00 60.69 213 SER A C 1
ATOM 1708 O O . SER A 1 213 ? 10.783 1.570 21.731 1.00 60.69 213 SER A O 1
ATOM 1710 N N . LEU A 1 214 ? 11.505 -0.543 21.507 1.00 59.06 214 LEU A N 1
ATOM 1711 C CA . LEU A 1 214 ? 11.575 -0.516 20.044 1.00 59.06 214 LEU A CA 1
ATOM 1712 C C . LEU A 1 214 ? 10.180 -0.601 19.406 1.00 59.06 214 LEU A C 1
ATOM 1714 O O . LEU A 1 214 ? 9.932 0.053 18.394 1.00 59.06 214 LEU A O 1
ATOM 1718 N N . VAL A 1 215 ? 9.281 -1.392 20.005 1.00 59.59 215 VAL A N 1
ATOM 1719 C CA . VAL A 1 215 ? 7.894 -1.575 19.555 1.00 59.59 215 VAL A CA 1
ATOM 1720 C C . VAL A 1 215 ? 7.075 -0.300 19.748 1.00 59.59 215 VAL A C 1
ATOM 1722 O O . VAL A 1 215 ? 6.401 0.120 18.812 1.00 59.59 215 VAL A O 1
ATOM 1725 N N . ASP A 1 216 ? 7.220 0.388 20.882 1.00 58.94 216 ASP A N 1
ATOM 1726 C CA . ASP A 1 216 ? 6.589 1.702 21.093 1.00 58.94 216 ASP A CA 1
ATOM 1727 C C . ASP A 1 216 ? 7.133 2.781 20.136 1.00 58.94 216 ASP A C 1
ATOM 1729 O O . ASP A 1 216 ? 6.493 3.804 19.903 1.00 58.94 216 ASP A O 1
ATOM 1733 N N . LYS A 1 217 ? 8.299 2.544 19.522 1.00 63.88 217 LYS A N 1
ATOM 1734 C CA . LYS A 1 217 ? 8.946 3.443 18.550 1.00 63.88 217 LYS A CA 1
ATOM 1735 C C . LYS A 1 217 ? 8.859 2.945 17.111 1.00 63.88 217 LYS A C 1
ATOM 1737 O O . LYS A 1 217 ? 9.656 3.367 16.264 1.00 63.88 217 LYS A O 1
ATOM 1742 N N . LEU A 1 218 ? 7.880 2.090 16.806 1.00 62.03 218 LEU A N 1
ATOM 1743 C CA . LEU A 1 218 ? 7.627 1.590 15.451 1.00 62.03 218 LEU A CA 1
ATOM 1744 C C . LEU A 1 218 ? 7.527 2.721 14.411 1.00 62.03 218 LEU A C 1
ATOM 1746 O O . LEU A 1 218 ? 7.919 2.535 13.261 1.00 62.03 218 LEU A O 1
ATOM 1750 N N . GLU A 1 219 ? 7.062 3.907 14.814 1.00 64.75 219 GLU A N 1
ATOM 1751 C CA . GLU A 1 219 ? 6.961 5.090 13.952 1.00 64.75 219 GLU A CA 1
ATOM 1752 C C . GLU A 1 219 ? 8.327 5.561 13.417 1.00 64.75 219 GLU A C 1
ATOM 1754 O O . GLU A 1 219 ? 8.453 5.885 12.233 1.00 64.75 219 GLU A O 1
ATOM 1759 N N . CYS A 1 220 ? 9.381 5.520 14.242 1.00 66.44 220 CYS A N 1
ATOM 1760 C CA . CYS A 1 220 ? 10.745 5.854 13.819 1.00 66.44 220 CYS A CA 1
ATOM 1761 C C . CYS A 1 220 ? 11.306 4.815 12.844 1.00 66.44 220 CYS A C 1
ATOM 1763 O O . CYS A 1 220 ? 11.923 5.170 11.836 1.00 66.44 220 CYS A O 1
ATOM 1765 N N . VAL A 1 221 ? 11.073 3.530 13.128 1.00 72.00 221 VAL A N 1
ATOM 1766 C CA . VAL A 1 221 ? 11.516 2.422 12.269 1.00 72.00 221 VAL A CA 1
ATOM 1767 C C . VAL A 1 221 ? 10.837 2.509 10.903 1.00 72.00 221 VAL A C 1
ATOM 1769 O O . VAL A 1 221 ? 11.490 2.350 9.872 1.00 72.00 221 VAL A O 1
ATOM 1772 N N . HIS A 1 222 ? 9.547 2.842 10.882 1.00 72.75 222 HIS A N 1
ATOM 1773 C CA . HIS A 1 222 ? 8.781 3.025 9.654 1.00 72.75 222 HIS A CA 1
ATOM 1774 C C . HIS A 1 222 ? 9.306 4.184 8.800 1.00 72.75 222 HIS A C 1
ATOM 1776 O O . HIS A 1 222 ? 9.469 4.034 7.587 1.00 72.75 222 HIS A O 1
ATOM 1782 N N . GLY A 1 223 ? 9.643 5.320 9.421 1.00 74.56 223 GLY A N 1
ATOM 1783 C CA . GLY A 1 223 ? 10.265 6.453 8.729 1.00 74.56 223 GLY A CA 1
ATOM 1784 C C . GLY A 1 223 ? 11.621 6.099 8.106 1.00 74.56 223 GLY A C 1
ATOM 1785 O O . GLY A 1 223 ? 11.889 6.435 6.950 1.00 74.56 223 GLY A O 1
ATOM 1786 N N . LEU A 1 224 ? 12.460 5.354 8.831 1.00 79.19 224 LEU A N 1
ATOM 1787 C CA . LEU A 1 224 ? 13.765 4.913 8.335 1.00 79.19 224 LEU A CA 1
ATOM 1788 C C . LEU A 1 224 ? 13.632 3.911 7.179 1.00 79.19 224 LEU A C 1
ATOM 1790 O O . LEU A 1 224 ? 14.314 4.054 6.162 1.00 79.19 224 LEU A O 1
ATOM 1794 N N . LEU A 1 225 ? 12.720 2.940 7.293 1.00 82.69 225 LEU A N 1
ATOM 1795 C CA . LEU A 1 225 ? 12.417 1.984 6.223 1.00 82.69 225 LEU A CA 1
ATOM 1796 C C . LEU A 1 225 ? 11.928 2.687 4.952 1.00 82.69 225 LEU A C 1
ATOM 1798 O O . LEU A 1 225 ? 12.377 2.344 3.858 1.00 82.69 225 LEU A O 1
ATOM 1802 N N . ARG A 1 226 ? 11.069 3.707 5.082 1.00 82.94 226 ARG A N 1
ATOM 1803 C CA . ARG A 1 226 ? 10.625 4.526 3.943 1.00 82.94 226 ARG A CA 1
ATOM 1804 C C . ARG A 1 226 ? 11.787 5.252 3.272 1.00 82.94 226 ARG A C 1
ATOM 1806 O O . ARG A 1 226 ? 11.908 5.191 2.053 1.00 82.94 226 ARG A O 1
ATOM 1813 N N . MET A 1 227 ? 12.680 5.881 4.035 1.00 83.81 227 MET A N 1
ATOM 1814 C CA . MET A 1 227 ? 13.847 6.562 3.458 1.00 83.81 227 MET A CA 1
ATOM 1815 C C . MET A 1 227 ? 14.796 5.595 2.752 1.00 83.81 227 MET A C 1
ATOM 1817 O O . MET A 1 227 ? 15.261 5.890 1.651 1.00 83.81 227 MET A O 1
ATOM 1821 N N . LEU A 1 228 ? 15.046 4.420 3.336 1.00 88.69 228 LEU A N 1
ATOM 1822 C CA . LEU A 1 228 ? 15.824 3.370 2.678 1.00 88.69 228 LEU A CA 1
ATOM 1823 C C . LEU A 1 228 ? 15.158 2.907 1.377 1.00 88.69 228 LEU A C 1
ATOM 1825 O O . LEU A 1 228 ? 15.850 2.737 0.373 1.00 88.69 228 LEU A O 1
ATOM 1829 N N . ALA A 1 229 ? 13.831 2.762 1.360 1.00 89.06 229 ALA A N 1
ATOM 1830 C CA . ALA A 1 229 ? 13.086 2.431 0.148 1.00 89.06 229 ALA A CA 1
ATOM 1831 C C . ALA A 1 229 ? 13.207 3.532 -0.923 1.00 89.06 229 ALA A C 1
ATOM 1833 O O . ALA A 1 229 ? 13.458 3.225 -2.089 1.00 89.06 229 ALA A O 1
ATOM 1834 N N . ILE A 1 230 ? 13.120 4.813 -0.547 1.00 89.69 230 ILE A N 1
ATOM 1835 C CA . ILE A 1 230 ? 13.302 5.950 -1.469 1.00 89.69 230 ILE A CA 1
ATOM 1836 C C . ILE A 1 230 ? 14.728 5.973 -2.039 1.00 89.69 230 ILE A C 1
ATOM 1838 O O . ILE A 1 230 ? 14.916 6.092 -3.247 1.00 89.69 230 ILE A O 1
ATOM 1842 N N . ILE A 1 231 ? 15.751 5.811 -1.197 1.00 92.00 231 ILE A N 1
ATOM 1843 C CA . ILE A 1 231 ? 17.153 5.795 -1.643 1.00 92.00 231 ILE A CA 1
ATOM 1844 C C . ILE A 1 231 ? 17.416 4.591 -2.556 1.00 92.00 231 ILE A C 1
ATOM 1846 O O . ILE A 1 231 ? 18.055 4.733 -3.599 1.00 92.00 231 ILE A O 1
ATOM 1850 N N . SER A 1 232 ? 16.890 3.415 -2.204 1.00 93.62 232 SER A N 1
ATOM 1851 C CA . SER A 1 232 ? 17.016 2.200 -3.012 1.00 93.62 232 SER A CA 1
ATOM 1852 C C . SER A 1 232 ? 16.326 2.344 -4.372 1.00 93.62 232 SER A C 1
ATOM 1854 O O . SER A 1 232 ? 16.917 2.026 -5.405 1.00 93.62 232 SER A O 1
ATOM 1856 N N . THR A 1 233 ? 15.112 2.899 -4.412 1.00 93.00 233 THR A N 1
ATOM 1857 C CA . THR A 1 233 ? 14.388 3.144 -5.670 1.00 93.00 233 THR A CA 1
ATOM 1858 C C . THR A 1 233 ? 15.066 4.204 -6.536 1.00 93.00 233 THR A C 1
ATOM 1860 O O . THR A 1 233 ? 15.181 3.999 -7.744 1.00 93.00 233 THR A O 1
ATOM 1863 N N . LEU A 1 234 ? 15.615 5.275 -5.949 1.00 93.44 234 LEU A N 1
ATOM 1864 C CA . LEU A 1 234 ? 16.466 6.234 -6.665 1.00 93.44 234 LEU A CA 1
ATOM 1865 C C . LEU A 1 234 ? 17.716 5.558 -7.240 1.00 93.44 234 LEU A C 1
ATOM 1867 O O . LEU A 1 234 ? 18.062 5.764 -8.404 1.00 93.44 234 LEU A O 1
ATOM 1871 N N . TYR A 1 235 ? 18.380 4.704 -6.462 1.00 95.31 235 TYR A N 1
ATOM 1872 C CA . TYR A 1 235 ? 19.539 3.952 -6.934 1.00 95.31 235 TYR A CA 1
ATOM 1873 C C . TYR A 1 235 ? 19.184 3.025 -8.107 1.00 95.31 235 TYR A C 1
ATOM 1875 O O . TYR A 1 235 ? 19.912 2.981 -9.105 1.00 95.31 235 TYR A O 1
ATOM 1883 N N . LEU A 1 236 ? 18.042 2.332 -8.038 1.00 93.94 236 LEU A N 1
ATOM 1884 C CA . LEU A 1 236 ? 17.511 1.519 -9.136 1.00 93.94 236 LEU A CA 1
ATOM 1885 C C . LEU A 1 236 ? 17.161 2.367 -10.363 1.00 93.94 236 LEU A C 1
ATOM 1887 O O . LEU A 1 236 ? 17.435 1.946 -11.486 1.00 93.94 236 LEU A O 1
ATOM 1891 N N . PHE A 1 237 ? 16.626 3.573 -10.168 1.00 93.81 237 PHE A N 1
ATOM 1892 C CA . PHE A 1 237 ? 16.323 4.512 -11.245 1.00 93.81 237 PHE A CA 1
ATOM 1893 C C . PHE A 1 237 ? 17.585 4.916 -12.023 1.00 93.81 237 PHE A C 1
ATOM 1895 O O . PHE A 1 237 ? 17.611 4.815 -13.251 1.00 93.81 237 PHE A O 1
ATOM 1902 N N . PHE A 1 238 ? 18.677 5.276 -11.342 1.00 93.38 238 PHE A N 1
ATOM 1903 C CA . PHE A 1 238 ? 19.949 5.597 -12.011 1.00 93.38 238 PHE A CA 1
ATOM 1904 C C . PHE A 1 238 ? 20.638 4.365 -12.624 1.00 93.38 238 PHE A C 1
ATOM 1906 O O . PHE A 1 238 ? 21.378 4.467 -13.605 1.00 93.38 238 PHE A O 1
ATOM 1913 N N . ASN A 1 239 ? 20.367 3.167 -12.103 1.00 93.12 239 ASN A N 1
ATOM 1914 C CA . ASN A 1 239 ? 20.921 1.919 -12.627 1.00 93.12 239 ASN A CA 1
ATOM 1915 C C . ASN A 1 239 ? 19.980 1.169 -13.583 1.00 93.12 239 ASN A C 1
ATOM 1917 O O . ASN A 1 239 ? 20.335 0.078 -14.016 1.00 93.12 239 ASN A O 1
ATOM 1921 N N . CYS A 1 240 ? 18.838 1.737 -13.994 1.00 92.75 240 CYS A N 1
ATOM 1922 C CA . CYS A 1 240 ? 17.822 1.042 -14.808 1.00 92.75 240 CYS A CA 1
ATOM 1923 C C . CYS A 1 240 ? 18.319 0.558 -16.188 1.00 92.75 240 CYS A C 1
ATOM 1925 O O . CYS A 1 240 ? 17.700 -0.298 -16.823 1.00 92.75 240 CYS A O 1
ATOM 1927 N N . HIS A 1 241 ? 19.456 1.082 -16.656 1.00 89.12 241 HIS A N 1
ATOM 1928 C CA . HIS A 1 241 ? 20.141 0.601 -17.856 1.00 89.12 241 HIS A CA 1
ATOM 1929 C C . HIS A 1 241 ? 20.747 -0.805 -17.672 1.00 89.12 241 HIS A C 1
ATOM 1931 O O . HIS A 1 241 ? 20.864 -1.552 -18.643 1.00 89.12 241 HIS A O 1
ATOM 1937 N N . LYS A 1 242 ? 21.089 -1.193 -16.435 1.00 90.44 242 LYS A N 1
ATOM 1938 C CA . LYS A 1 242 ? 21.667 -2.499 -16.103 1.00 90.44 242 LYS A CA 1
ATOM 1939 C C . LYS A 1 242 ? 20.586 -3.570 -16.012 1.00 90.44 242 LYS A C 1
ATOM 1941 O O . LYS A 1 242 ? 19.491 -3.341 -15.499 1.00 90.44 242 LYS A O 1
ATOM 1946 N N . ARG A 1 243 ? 20.916 -4.787 -16.453 1.00 90.31 243 ARG A N 1
ATOM 1947 C CA . ARG A 1 243 ? 19.973 -5.919 -16.459 1.00 90.31 243 ARG A CA 1
ATOM 1948 C C . ARG A 1 243 ? 19.478 -6.280 -15.057 1.00 90.31 243 ARG A C 1
ATOM 1950 O O . ARG A 1 243 ? 18.287 -6.512 -14.894 1.00 90.31 243 ARG A O 1
ATOM 1957 N N . TRP A 1 244 ? 20.366 -6.304 -14.062 1.00 93.94 244 TRP A N 1
ATOM 1958 C CA . TRP A 1 244 ? 19.996 -6.651 -12.686 1.00 93.94 244 TRP A CA 1
ATOM 1959 C C . TRP A 1 244 ? 18.977 -5.656 -12.109 1.00 93.94 244 TRP A C 1
ATOM 1961 O O . TRP A 1 244 ? 17.975 -6.077 -11.540 1.00 93.94 244 TRP A O 1
ATOM 1971 N N . ALA A 1 245 ? 19.155 -4.352 -12.349 1.00 94.44 245 ALA A N 1
ATOM 1972 C CA . ALA A 1 245 ? 18.242 -3.321 -11.858 1.00 94.44 245 ALA A CA 1
ATOM 1973 C C . ALA A 1 245 ? 16.837 -3.477 -12.455 1.00 94.44 245 ALA A C 1
ATOM 1975 O O . ALA A 1 245 ? 15.846 -3.344 -11.743 1.00 94.44 245 ALA A O 1
ATOM 1976 N N . ARG A 1 246 ? 16.742 -3.839 -13.742 1.00 94.44 246 ARG A N 1
ATOM 1977 C CA . ARG A 1 246 ? 15.462 -4.147 -14.401 1.00 94.44 246 ARG A CA 1
ATOM 1978 C C . ARG A 1 246 ? 14.744 -5.331 -13.753 1.00 94.44 246 ARG A C 1
ATOM 1980 O O . ARG A 1 246 ? 13.531 -5.271 -13.579 1.00 94.44 246 ARG A O 1
ATOM 1987 N N . MET A 1 247 ? 15.479 -6.373 -13.361 1.00 94.12 247 MET A N 1
ATOM 1988 C CA . MET A 1 247 ? 14.897 -7.520 -12.652 1.00 94.12 247 MET A CA 1
ATOM 1989 C C . MET A 1 247 ? 14.343 -7.112 -11.283 1.00 94.12 247 MET A C 1
ATOM 1991 O O . MET A 1 247 ? 13.223 -7.493 -10.957 1.00 94.12 247 MET A O 1
ATOM 1995 N N . PHE A 1 248 ? 15.067 -6.286 -10.518 1.00 94.69 248 PHE A N 1
ATOM 1996 C CA . PHE A 1 248 ? 14.560 -5.770 -9.241 1.00 94.69 248 PHE A CA 1
ATOM 1997 C C . PHE A 1 248 ? 13.339 -4.869 -9.420 1.00 94.69 248 PHE A C 1
ATOM 1999 O O . PHE A 1 248 ? 12.357 -5.056 -8.713 1.00 94.69 248 PHE A O 1
ATOM 2006 N N . ILE A 1 249 ? 13.359 -3.938 -10.382 1.00 94.25 249 ILE A N 1
ATOM 2007 C CA . ILE A 1 249 ? 12.199 -3.084 -10.686 1.00 94.25 249 ILE A CA 1
ATOM 2008 C C . ILE A 1 249 ? 10.979 -3.955 -11.007 1.00 94.25 249 ILE A C 1
ATOM 2010 O O . ILE A 1 249 ? 9.922 -3.754 -10.422 1.00 94.25 249 ILE A O 1
ATOM 2014 N N . MET A 1 250 ? 11.130 -4.963 -11.873 1.00 93.56 250 MET A N 1
ATOM 2015 C CA . MET A 1 250 ? 10.038 -5.884 -12.201 1.00 93.56 250 MET A CA 1
ATOM 2016 C C . MET A 1 250 ? 9.540 -6.640 -10.962 1.00 93.56 250 MET A C 1
ATOM 2018 O O . MET A 1 250 ? 8.335 -6.711 -10.743 1.00 93.56 250 MET A O 1
ATOM 2022 N N . PHE A 1 251 ? 10.448 -7.166 -10.136 1.00 92.31 251 PHE A N 1
ATOM 2023 C CA . PHE A 1 251 ? 10.100 -7.872 -8.904 1.00 92.31 251 PHE A CA 1
ATOM 2024 C C . PHE A 1 251 ? 9.299 -6.985 -7.941 1.00 92.31 251 PHE A C 1
ATOM 2026 O O . PHE A 1 251 ? 8.247 -7.400 -7.457 1.00 92.31 251 PHE A O 1
ATOM 2033 N N . PHE A 1 252 ? 9.739 -5.742 -7.717 1.00 89.81 252 PHE A N 1
ATOM 2034 C CA . PHE A 1 252 ? 9.020 -4.788 -6.873 1.00 89.81 252 PHE A CA 1
ATOM 2035 C C . PHE A 1 252 ? 7.669 -4.382 -7.469 1.00 89.81 252 PHE A C 1
ATOM 2037 O O . PHE A 1 252 ? 6.691 -4.299 -6.730 1.00 89.81 252 PHE A O 1
ATOM 2044 N N . CYS A 1 253 ? 7.574 -4.190 -8.788 1.00 88.69 253 CYS A N 1
ATOM 2045 C CA . CYS A 1 253 ? 6.301 -3.907 -9.451 1.00 88.69 253 CYS A CA 1
ATOM 2046 C C . CYS A 1 253 ? 5.311 -5.072 -9.320 1.00 88.69 253 CYS A C 1
ATOM 2048 O O . CYS A 1 253 ? 4.146 -4.840 -9.012 1.00 88.69 253 CYS A O 1
ATOM 2050 N N . ILE A 1 254 ? 5.762 -6.318 -9.506 1.00 87.81 254 ILE A N 1
ATOM 2051 C CA . ILE A 1 254 ? 4.922 -7.512 -9.322 1.00 87.81 254 ILE A CA 1
ATOM 2052 C C . ILE A 1 254 ? 4.488 -7.631 -7.857 1.00 87.81 254 ILE A C 1
ATOM 2054 O O . ILE A 1 254 ? 3.306 -7.823 -7.586 1.00 87.81 254 ILE A O 1
ATOM 2058 N N . GLY A 1 255 ? 5.412 -7.458 -6.907 1.00 82.38 255 GLY A N 1
ATOM 2059 C CA . GLY A 1 255 ? 5.092 -7.472 -5.478 1.00 82.38 255 GLY A CA 1
ATOM 2060 C C . GLY A 1 255 ? 4.084 -6.387 -5.084 1.00 82.38 255 GLY A C 1
ATOM 2061 O O . GLY A 1 255 ? 3.169 -6.647 -4.304 1.00 82.38 255 GLY A O 1
ATOM 2062 N N . GLY A 1 256 ? 4.207 -5.192 -5.667 1.00 79.81 256 GLY A N 1
ATOM 2063 C CA . GLY A 1 256 ? 3.252 -4.100 -5.490 1.00 79.81 256 GLY A CA 1
ATOM 2064 C C . GLY A 1 256 ? 1.879 -4.406 -6.092 1.00 79.81 256 GLY A C 1
ATOM 2065 O O . GLY A 1 256 ? 0.870 -4.181 -5.433 1.00 79.81 256 GLY A O 1
ATOM 2066 N N . ALA A 1 257 ? 1.831 -4.965 -7.304 1.00 78.38 257 ALA A N 1
ATOM 2067 C CA . ALA A 1 257 ? 0.584 -5.321 -7.983 1.00 78.38 257 ALA A CA 1
ATOM 2068 C C . ALA A 1 257 ? -0.193 -6.436 -7.267 1.00 78.38 257 ALA A C 1
ATOM 2070 O O . ALA A 1 257 ? -1.419 -6.454 -7.301 1.00 78.38 257 ALA A O 1
ATOM 2071 N N . LEU A 1 258 ? 0.513 -7.352 -6.601 1.00 79.56 258 LEU A N 1
ATOM 2072 C CA . LEU A 1 258 ? -0.090 -8.439 -5.829 1.00 79.56 258 LEU A CA 1
ATOM 2073 C C . LEU A 1 258 ? -0.540 -8.018 -4.421 1.00 79.56 258 LEU A C 1
ATOM 2075 O O . LEU A 1 258 ? -0.921 -8.883 -3.634 1.00 79.56 258 LEU A O 1
ATOM 2079 N N . ASP A 1 259 ? -0.467 -6.727 -4.069 1.00 70.44 259 ASP A N 1
ATOM 2080 C CA . ASP A 1 259 ? -0.749 -6.238 -2.712 1.00 70.44 259 ASP A CA 1
ATOM 2081 C C . ASP A 1 259 ? 0.048 -7.015 -1.634 1.00 70.44 259 ASP A C 1
ATOM 2083 O O . ASP A 1 259 ? -0.355 -7.105 -0.471 1.00 70.44 259 ASP A O 1
ATOM 2087 N N . ALA A 1 260 ? 1.222 -7.555 -1.996 1.00 65.25 260 ALA A N 1
ATOM 2088 C CA . ALA A 1 260 ? 2.087 -8.322 -1.104 1.00 65.25 260 ALA A CA 1
ATOM 2089 C C . ALA A 1 260 ? 2.359 -7.626 0.244 1.00 65.25 260 ALA A C 1
ATOM 2091 O O . ALA A 1 260 ? 2.323 -8.322 1.258 1.00 65.25 260 ALA A O 1
ATOM 2092 N N . PRO A 1 261 ? 2.563 -6.290 0.334 1.00 62.91 261 PRO A N 1
ATOM 2093 C CA . PRO A 1 261 ? 2.708 -5.632 1.633 1.00 62.91 261 PRO A CA 1
ATOM 2094 C C . PRO A 1 261 ? 1.441 -5.693 2.495 1.00 62.91 261 PRO A C 1
ATOM 2096 O O . PRO A 1 261 ? 1.570 -5.849 3.704 1.00 62.91 261 PRO A O 1
ATOM 2099 N N . LYS A 1 262 ? 0.232 -5.651 1.917 1.00 61.50 262 LYS A N 1
ATOM 2100 C CA . LYS A 1 262 ? -1.019 -5.820 2.680 1.00 61.50 262 LYS A CA 1
ATOM 2101 C C . LYS A 1 262 ? -1.190 -7.261 3.144 1.00 61.50 262 LYS A C 1
ATOM 2103 O O . LYS A 1 262 ? -1.616 -7.499 4.268 1.00 61.50 262 LYS A O 1
ATOM 2108 N N . VAL A 1 263 ? -0.835 -8.231 2.298 1.00 59.88 263 VAL A N 1
ATOM 2109 C CA . VAL A 1 263 ? -0.845 -9.655 2.671 1.00 59.88 263 VAL A CA 1
ATOM 2110 C C . VAL A 1 263 ? 0.160 -9.912 3.792 1.00 59.88 263 VAL A C 1
ATOM 2112 O O . VAL A 1 263 ? -0.183 -10.538 4.789 1.00 59.88 263 VAL A O 1
ATOM 2115 N N . LEU A 1 264 ? 1.371 -9.366 3.679 1.00 58.56 264 LEU A N 1
ATOM 2116 C CA . LEU A 1 264 ? 2.404 -9.483 4.701 1.00 58.56 264 LEU A CA 1
ATOM 2117 C C . LEU A 1 264 ? 1.992 -8.777 5.997 1.00 58.56 264 LEU A C 1
ATOM 2119 O O . LEU A 1 264 ? 2.150 -9.350 7.066 1.00 58.56 264 LEU A O 1
ATOM 2123 N N . GLN A 1 265 ? 1.398 -7.584 5.923 1.00 58.47 265 GLN A N 1
ATOM 2124 C CA . GLN A 1 265 ? 0.848 -6.906 7.097 1.00 58.47 265 GLN A CA 1
ATOM 2125 C C . GLN A 1 265 ? -0.266 -7.719 7.755 1.00 58.47 265 GLN A C 1
ATOM 2127 O O . GLN A 1 265 ? -0.249 -7.846 8.967 1.00 58.47 265 GLN A O 1
ATOM 2132 N N . ARG A 1 266 ? -1.175 -8.347 7.000 1.00 57.22 266 ARG A N 1
ATOM 2133 C CA . ARG A 1 266 ? -2.191 -9.252 7.574 1.00 57.22 266 ARG A CA 1
ATOM 2134 C C . ARG A 1 266 ? -1.590 -10.495 8.232 1.00 57.22 266 ARG A C 1
ATOM 2136 O O . ARG A 1 266 ? -2.188 -11.038 9.154 1.00 57.22 266 ARG A O 1
ATOM 2143 N N . LEU A 1 267 ? -0.438 -10.962 7.750 1.00 56.06 267 LEU A N 1
ATOM 2144 C CA . LEU A 1 267 ? 0.278 -12.096 8.338 1.00 56.06 267 LEU A CA 1
ATOM 2145 C C . LEU A 1 267 ? 1.080 -11.699 9.587 1.00 56.06 267 LEU A C 1
ATOM 2147 O O . LEU A 1 267 ? 1.257 -12.527 10.475 1.00 56.06 267 LEU A O 1
ATOM 2151 N N . VAL A 1 268 ? 1.568 -10.456 9.653 1.00 56.03 268 VAL A N 1
ATOM 2152 C CA . VAL A 1 268 ? 2.464 -9.970 10.718 1.00 56.03 268 VAL A CA 1
ATOM 2153 C C . VAL A 1 268 ? 1.712 -9.221 11.826 1.00 56.03 268 VAL A C 1
ATOM 2155 O O . VAL A 1 268 ? 2.082 -9.342 12.992 1.00 56.03 268 VAL A O 1
ATOM 2158 N N . LEU A 1 269 ? 0.657 -8.471 11.496 1.00 60.62 269 LEU A N 1
ATOM 2159 C CA . LEU A 1 269 ? -0.188 -7.743 12.444 1.00 60.62 269 LEU A CA 1
ATOM 2160 C C . LEU A 1 269 ? -1.443 -8.576 12.742 1.00 60.62 269 LEU A C 1
ATOM 2162 O O . LEU A 1 269 ? -2.308 -8.725 11.875 1.00 60.62 269 LEU A O 1
ATOM 2166 N N . PRO A 1 270 ? -1.568 -9.143 13.950 1.00 64.56 270 PRO A N 1
ATOM 2167 C CA . PRO A 1 270 ? -2.720 -9.962 14.292 1.00 64.56 270 PRO A CA 1
ATOM 2168 C C . PRO A 1 270 ? -3.994 -9.101 14.363 1.00 64.56 270 PRO A C 1
ATOM 2170 O O . PRO A 1 270 ? -4.027 -8.064 15.021 1.00 64.56 270 PRO A O 1
ATOM 2173 N N . SER A 1 271 ? -5.061 -9.544 13.691 1.00 74.38 271 SER A N 1
ATOM 2174 C CA . SER A 1 271 ? -6.355 -8.846 13.638 1.00 74.38 271 SER A CA 1
ATOM 2175 C C . SER A 1 271 ? -6.921 -8.557 15.040 1.00 74.38 271 SER A C 1
ATOM 2177 O O . SER A 1 271 ? -6.767 -9.412 15.928 1.00 74.38 271 SER A O 1
ATOM 2179 N N . PRO A 1 272 ? -7.616 -7.419 15.252 1.00 85.56 272 PRO A N 1
ATOM 2180 C CA . PRO A 1 272 ? -8.282 -7.136 16.519 1.00 85.56 272 PRO A CA 1
ATOM 2181 C C . PRO A 1 272 ? -9.333 -8.210 16.800 1.00 85.56 272 PRO A C 1
ATOM 2183 O O . PRO A 1 272 ? -10.087 -8.613 15.911 1.00 85.56 272 PRO A O 1
ATOM 2186 N N . ARG A 1 273 ? -9.375 -8.702 18.040 1.00 89.88 273 ARG A N 1
ATOM 2187 C CA . ARG A 1 273 ? -10.333 -9.733 18.446 1.00 89.88 273 ARG A CA 1
ATOM 2188 C C . ARG A 1 273 ? -10.877 -9.456 19.832 1.00 89.88 273 ARG A C 1
ATOM 2190 O O . ARG A 1 273 ? -10.124 -9.534 20.797 1.00 89.88 273 ARG A O 1
ATOM 2197 N N . ILE A 1 274 ? -12.183 -9.221 19.929 1.00 92.88 274 ILE A N 1
ATOM 2198 C CA . ILE A 1 274 ? -12.904 -9.186 21.204 1.00 92.88 274 ILE A CA 1
ATOM 2199 C C . ILE A 1 274 ? -13.376 -10.610 21.516 1.00 92.88 274 ILE A C 1
ATOM 2201 O O . ILE A 1 274 ? -13.977 -11.281 20.676 1.00 92.88 274 ILE A O 1
ATOM 2205 N N . THR A 1 275 ? -13.050 -11.097 22.709 1.00 94.06 275 THR A N 1
ATOM 2206 C CA . THR A 1 275 ? -13.427 -12.427 23.210 1.00 94.06 275 THR A CA 1
ATOM 2207 C C . THR A 1 275 ? -14.530 -12.377 24.258 1.00 94.06 275 THR A C 1
ATOM 2209 O O . THR A 1 275 ? -15.214 -13.377 24.439 1.00 94.06 275 THR A O 1
ATOM 2212 N N . GLY A 1 276 ? -14.713 -11.242 24.936 1.00 94.69 276 GLY A N 1
ATOM 2213 C CA . GLY A 1 276 ? -15.743 -11.076 25.958 1.00 94.69 276 GLY A CA 1
ATOM 2214 C C . GLY A 1 276 ? -15.875 -9.631 26.427 1.00 94.69 276 GLY A C 1
ATOM 2215 O O . GLY A 1 276 ? -15.075 -8.772 26.056 1.00 94.69 276 GLY A O 1
ATOM 2216 N N . THR A 1 277 ? -16.882 -9.388 27.255 1.00 95.88 277 THR A N 1
ATOM 2217 C CA . THR A 1 277 ? -17.195 -8.097 27.880 1.00 95.88 277 THR A CA 1
ATOM 2218 C C . THR A 1 277 ? -17.321 -8.306 29.382 1.00 95.88 277 THR A C 1
ATOM 2220 O O . THR A 1 277 ? -17.837 -9.338 29.785 1.00 95.88 277 THR A O 1
ATOM 2223 N N . ASP A 1 278 ? -16.892 -7.354 30.199 1.00 95.00 278 ASP A N 1
ATOM 2224 C CA . ASP A 1 278 ? -17.118 -7.369 31.646 1.00 95.00 278 ASP A CA 1
ATOM 2225 C C . ASP A 1 278 ? -17.670 -5.997 32.073 1.00 95.00 278 ASP A C 1
ATOM 2227 O O . ASP A 1 278 ? -16.999 -4.987 31.851 1.00 95.00 278 ASP A O 1
ATOM 2231 N N . PRO A 1 279 ? -18.902 -5.910 32.604 1.00 93.44 279 PRO A N 1
ATOM 2232 C CA . PRO A 1 279 ? -19.807 -7.017 32.933 1.00 93.44 279 PRO A CA 1
ATOM 2233 C C . PRO A 1 279 ? -20.521 -7.633 31.714 1.00 93.44 279 PRO A C 1
ATOM 2235 O O . PRO A 1 279 ? -20.714 -6.997 30.679 1.00 93.44 279 PRO A O 1
ATOM 2238 N N . ASP A 1 280 ? -20.996 -8.875 31.867 1.00 91.19 280 ASP A N 1
ATOM 2239 C CA . ASP A 1 280 ? -21.788 -9.603 30.850 1.00 91.19 280 ASP A CA 1
ATOM 2240 C C . ASP A 1 280 ? -23.212 -9.039 30.652 1.00 91.19 280 ASP A C 1
ATOM 2242 O O . ASP A 1 280 ? -23.947 -9.414 29.725 1.00 91.19 280 ASP A O 1
ATOM 2246 N N . TYR A 1 281 ? -23.655 -8.167 31.558 1.00 92.56 281 TYR A N 1
ATOM 2247 C CA . TYR A 1 281 ? -24.967 -7.538 31.512 1.00 92.56 281 TYR A CA 1
ATOM 2248 C C . TYR A 1 281 ? -24.903 -6.073 31.940 1.00 92.56 281 TYR A C 1
ATOM 2250 O O . TYR A 1 281 ? -24.075 -5.695 32.761 1.00 92.56 281 TYR A O 1
ATOM 2258 N N . ALA A 1 282 ? -25.832 -5.273 31.421 1.00 94.12 282 ALA A N 1
ATOM 2259 C CA . ALA A 1 282 ? -26.006 -3.872 31.791 1.00 94.12 282 ALA A CA 1
ATOM 2260 C C . ALA A 1 282 ? -27.461 -3.586 32.168 1.00 94.12 282 ALA A C 1
ATOM 2262 O O . ALA A 1 282 ? -28.385 -4.294 31.743 1.00 94.12 282 ALA A O 1
ATOM 2263 N N . LEU A 1 283 ? -27.673 -2.542 32.965 1.00 93.12 283 LEU A N 1
ATOM 2264 C CA . LEU A 1 283 ? -29.005 -2.047 33.278 1.00 93.12 283 LEU A CA 1
ATOM 2265 C C . LEU A 1 283 ? -29.422 -0.958 32.291 1.00 93.12 283 LEU A C 1
ATOM 2267 O O . LEU A 1 283 ? -28.619 -0.165 31.809 1.00 93.12 283 LEU A O 1
ATOM 2271 N N . LEU A 1 284 ? -30.711 -0.959 31.967 1.00 94.19 284 LEU A N 1
ATOM 2272 C CA . LEU A 1 284 ? -31.314 0.004 31.056 1.00 94.19 284 LEU A CA 1
ATOM 2273 C C . LEU A 1 284 ? -31.192 1.435 31.606 1.00 94.19 284 LEU A C 1
ATOM 2275 O O . LEU A 1 284 ? -31.648 1.701 32.717 1.00 94.19 284 LEU A O 1
ATOM 2279 N N . GLY A 1 285 ? -30.664 2.354 30.795 1.00 91.44 285 GLY A N 1
ATOM 2280 C CA . GLY A 1 285 ? -30.572 3.783 31.106 1.00 91.44 285 GLY A CA 1
ATOM 2281 C C . GLY A 1 285 ? -29.447 4.181 32.066 1.00 91.44 285 GLY A C 1
ATOM 2282 O O . GLY A 1 285 ? -29.321 5.367 32.368 1.00 91.44 285 GLY A O 1
ATOM 2283 N N . GLU A 1 286 ? -28.635 3.229 32.524 1.00 91.38 286 GLU A N 1
ATOM 2284 C CA . GLU A 1 286 ? -27.463 3.483 33.363 1.00 91.38 286 GLU A CA 1
ATOM 2285 C C . GLU A 1 286 ? -26.216 3.689 32.493 1.00 91.38 286 GLU A C 1
ATOM 2287 O O . GLU A 1 286 ? -26.052 3.040 31.457 1.00 91.38 286 GLU A O 1
ATOM 2292 N N . GLU A 1 287 ? -25.353 4.619 32.899 1.00 92.62 287 GLU A N 1
ATOM 2293 C CA . GLU A 1 287 ? -24.028 4.777 32.305 1.00 92.62 287 GLU A CA 1
ATOM 2294 C C . GLU A 1 287 ? -23.081 3.749 32.925 1.00 92.62 287 GLU A C 1
ATOM 2296 O O . GLU A 1 287 ? -22.925 3.691 34.143 1.00 92.62 287 GLU A O 1
ATOM 2301 N N . LEU A 1 288 ? -22.470 2.920 32.082 1.00 93.19 288 LEU A N 1
ATOM 2302 C CA . LEU A 1 288 ? -21.659 1.790 32.508 1.00 93.19 288 LEU A CA 1
ATOM 2303 C C . LEU A 1 288 ? -20.298 1.808 31.815 1.00 93.19 288 LEU A C 1
ATOM 2305 O O . LEU A 1 288 ? -20.185 2.066 30.616 1.00 93.19 288 LEU A O 1
ATOM 2309 N N . PHE A 1 289 ? -19.272 1.445 32.578 1.00 94.56 289 PHE A N 1
ATOM 2310 C CA . PHE A 1 289 ? -17.951 1.121 32.061 1.00 94.56 289 PHE A CA 1
ATOM 2311 C C . PHE A 1 289 ? -17.904 -0.363 31.700 1.00 94.56 289 PHE A C 1
ATOM 2313 O O . PHE A 1 289 ? -17.963 -1.223 32.576 1.00 94.56 289 PHE A O 1
ATOM 2320 N N . VAL A 1 290 ? -17.812 -0.663 30.407 1.00 96.00 290 VAL A N 1
ATOM 2321 C CA . VAL A 1 290 ? -17.696 -2.029 29.895 1.00 96.00 290 VAL A CA 1
ATOM 2322 C C . VAL A 1 290 ? -16.240 -2.287 29.539 1.00 96.00 290 VAL A C 1
ATOM 2324 O O . VAL A 1 290 ? -15.702 -1.695 28.602 1.00 96.00 290 VAL A O 1
ATOM 2327 N N . ALA A 1 291 ? -15.594 -3.179 30.279 1.00 95.62 291 ALA A N 1
ATOM 2328 C CA . ALA A 1 291 ? -14.276 -3.681 29.938 1.00 95.62 291 ALA A CA 1
ATOM 2329 C C . ALA A 1 291 ? -14.383 -4.672 28.769 1.00 95.62 291 ALA A C 1
ATOM 2331 O O . ALA A 1 291 ? -15.211 -5.584 28.773 1.00 95.62 291 ALA A O 1
ATOM 2332 N N . LEU A 1 292 ? -13.550 -4.496 27.745 1.00 95.62 292 LEU A N 1
ATOM 2333 C CA . LEU A 1 292 ? -13.491 -5.379 26.584 1.00 95.62 292 LEU A CA 1
ATOM 2334 C C . LEU A 1 292 ? -12.283 -6.299 26.698 1.00 95.62 292 LEU A C 1
ATOM 2336 O O . LEU A 1 292 ? -11.135 -5.879 26.554 1.00 95.62 292 LEU A O 1
ATOM 2340 N N . ASN A 1 293 ? -12.555 -7.585 26.887 1.00 92.81 293 ASN A N 1
ATOM 2341 C CA . ASN A 1 293 ? -11.527 -8.612 26.907 1.00 92.81 293 ASN A CA 1
ATOM 2342 C C . ASN A 1 293 ? -11.204 -9.017 25.470 1.00 92.81 293 ASN A C 1
ATOM 2344 O O . ASN A 1 293 ? -12.085 -9.468 24.733 1.00 92.81 293 ASN A O 1
ATOM 2348 N N . GLY A 1 294 ? -9.945 -8.880 25.060 1.00 91.56 294 GLY A N 1
ATOM 2349 C CA . GLY A 1 294 ? -9.540 -9.155 23.687 1.00 91.56 294 GLY A CA 1
ATOM 2350 C C . GLY A 1 294 ? -8.037 -9.074 23.444 1.00 91.56 294 GLY A C 1
ATOM 2351 O O . GLY A 1 294 ? -7.237 -8.984 24.372 1.00 91.56 294 GLY A O 1
ATOM 2352 N N . ARG A 1 295 ? -7.648 -9.134 22.169 1.00 88.50 295 ARG A N 1
ATOM 2353 C CA . ARG A 1 295 ? -6.263 -8.979 21.700 1.00 88.50 295 ARG A CA 1
ATOM 2354 C C . ARG A 1 295 ? -6.202 -7.932 20.595 1.00 88.50 295 ARG A C 1
ATOM 2356 O O . ARG A 1 295 ? -7.132 -7.835 19.794 1.00 88.50 295 ARG A O 1
ATOM 2363 N N . ASN A 1 296 ? -5.086 -7.204 20.542 1.00 84.81 296 ASN A N 1
ATOM 2364 C CA . ASN A 1 296 ? -4.781 -6.195 19.518 1.00 84.81 296 ASN A CA 1
ATOM 2365 C C . ASN A 1 296 ? -5.844 -5.092 19.413 1.00 84.81 296 ASN A C 1
ATOM 2367 O O . ASN A 1 296 ? -6.181 -4.647 18.320 1.00 84.81 296 ASN A O 1
ATOM 2371 N N . LEU A 1 297 ? -6.406 -4.691 20.555 1.00 87.69 297 LEU A N 1
ATOM 2372 C CA . LEU A 1 297 ? -7.304 -3.546 20.649 1.00 87.69 297 LEU A CA 1
ATOM 2373 C C . LEU A 1 297 ? -6.453 -2.300 20.918 1.00 87.69 297 LEU A C 1
ATOM 2375 O O . LEU A 1 297 ? -5.800 -2.203 21.954 1.00 87.69 297 LEU A O 1
ATOM 2379 N N . GLU A 1 298 ? -6.435 -1.366 19.973 1.00 86.94 298 GLU A N 1
ATOM 2380 C CA . GLU A 1 298 ? -5.733 -0.085 20.097 1.00 86.94 298 GLU A CA 1
ATOM 2381 C C . GLU A 1 298 ? -6.584 0.943 20.860 1.00 86.94 298 GLU A C 1
ATOM 2383 O O . GLU A 1 298 ? -7.788 1.047 20.613 1.00 86.94 298 GLU A O 1
ATOM 2388 N N . SER A 1 299 ? -5.958 1.727 21.747 1.00 87.25 299 SER A N 1
ATOM 2389 C CA . SER A 1 299 ? -6.590 2.877 22.419 1.00 87.25 299 SER A CA 1
ATOM 2390 C C . SER A 1 299 ? -6.942 3.976 21.407 1.00 87.25 299 SER A C 1
ATOM 2392 O O . SER A 1 299 ? -6.198 4.203 20.456 1.00 87.25 299 SER A O 1
ATOM 2394 N N . GLY A 1 300 ? -8.068 4.661 21.602 1.00 86.94 300 GLY A N 1
ATOM 2395 C CA . GLY A 1 300 ? -8.604 5.650 20.657 1.00 86.94 300 GLY A CA 1
ATOM 2396 C C . GLY A 1 300 ? -9.472 5.051 19.544 1.00 86.94 300 GLY A C 1
ATOM 2397 O O . GLY A 1 300 ? -10.024 5.792 18.731 1.00 86.94 300 GLY A O 1
ATOM 2398 N N . ALA A 1 301 ? -9.620 3.725 19.504 1.00 90.81 301 ALA A N 1
ATOM 2399 C CA . ALA A 1 301 ? -10.593 3.059 18.646 1.00 90.81 301 ALA A CA 1
ATOM 2400 C C . ALA A 1 301 ? -12.029 3.451 19.008 1.00 90.81 301 ALA A C 1
ATOM 2402 O O . ALA A 1 301 ? -12.316 3.816 20.147 1.00 90.81 301 ALA A O 1
ATOM 2403 N N . THR A 1 302 ? -12.947 3.326 18.054 1.00 93.94 302 THR A N 1
ATOM 2404 C CA . THR A 1 302 ? -14.379 3.506 18.316 1.00 93.94 302 THR A CA 1
ATOM 2405 C C . THR A 1 302 ? -15.039 2.144 18.448 1.00 93.94 302 THR A C 1
ATOM 2407 O O . THR A 1 302 ? -14.902 1.289 17.575 1.00 93.94 302 THR A O 1
ATOM 2410 N N . VAL A 1 303 ? -15.768 1.933 19.537 1.00 95.44 303 VAL A N 1
ATOM 2411 C CA . VAL A 1 303 ? -16.600 0.750 19.739 1.00 95.44 303 VAL A CA 1
ATOM 2412 C C . VAL A 1 303 ? -18.050 1.178 19.648 1.00 95.44 303 VAL A C 1
ATOM 2414 O O . VAL A 1 303 ? -18.476 2.134 20.285 1.00 95.44 303 VAL A O 1
ATOM 2417 N N . SER A 1 304 ? -18.802 0.467 18.828 1.00 95.88 304 SER A N 1
ATOM 2418 C CA . SER A 1 304 ? -20.231 0.664 18.633 1.00 95.88 304 SER A CA 1
ATOM 2419 C C . SER A 1 304 ? -20.965 -0.643 18.876 1.00 95.88 304 SER A C 1
ATOM 2421 O O . SER A 1 304 ? -20.356 -1.711 18.910 1.00 95.88 304 SER A O 1
ATOM 2423 N N . TRP A 1 305 ? -22.271 -0.568 19.073 1.00 96.44 305 TRP A N 1
ATOM 2424 C CA . TRP A 1 305 ? -23.080 -1.694 19.505 1.00 96.44 305 TRP A CA 1
ATOM 2425 C C . TRP A 1 305 ? -24.249 -1.898 18.553 1.00 96.44 305 TRP A C 1
ATOM 2427 O O . TRP A 1 305 ? -24.958 -0.955 18.208 1.00 96.44 305 TRP A O 1
ATOM 2437 N N . VAL A 1 306 ? -24.465 -3.141 18.135 1.00 96.62 306 VAL A N 1
ATOM 2438 C CA . VAL A 1 306 ? -25.561 -3.509 17.234 1.00 96.62 306 VAL A CA 1
ATOM 2439 C C . VAL A 1 306 ? -26.606 -4.326 17.997 1.00 96.62 306 VAL A C 1
ATOM 2441 O O . VAL A 1 306 ? -26.233 -5.316 18.632 1.00 96.62 306 VAL A O 1
ATOM 2444 N N . PRO A 1 307 ? -27.900 -3.959 17.936 1.00 96.00 307 PRO A N 1
ATOM 2445 C CA . PRO A 1 307 ? -28.969 -4.726 18.566 1.00 96.00 307 PRO A CA 1
ATOM 2446 C C . PRO A 1 307 ? -29.165 -6.077 17.868 1.00 96.00 307 PRO A C 1
ATOM 2448 O O . PRO A 1 307 ? -29.327 -6.159 16.644 1.00 96.00 307 PRO A O 1
ATOM 2451 N N . TYR A 1 308 ? -29.154 -7.154 18.651 1.00 94.94 308 TYR A N 1
ATOM 2452 C CA . TYR A 1 308 ? -29.266 -8.510 18.138 1.00 94.94 308 TYR A CA 1
ATOM 2453 C C . TYR A 1 308 ? -30.689 -8.820 17.690 1.00 94.94 308 TYR A C 1
ATOM 2455 O O . TYR A 1 308 ? -30.895 -9.159 16.526 1.00 94.94 308 TYR A O 1
ATOM 2463 N N . TRP A 1 309 ? -31.668 -8.681 18.588 1.00 93.19 309 TRP A N 1
ATOM 2464 C CA . TRP A 1 309 ? -33.067 -8.959 18.262 1.00 93.19 309 TRP A CA 1
ATOM 2465 C C . TRP A 1 309 ? -33.645 -7.896 17.324 1.00 93.19 309 TRP A C 1
ATOM 2467 O O . TRP A 1 309 ? -34.459 -8.225 16.466 1.00 93.19 309 TRP A O 1
ATOM 2477 N N . GLY A 1 310 ? -33.196 -6.641 17.444 1.00 88.94 310 GLY A N 1
ATOM 2478 C CA . GLY A 1 310 ? -33.641 -5.549 16.577 1.00 88.94 310 GLY A CA 1
ATOM 2479 C C . GLY A 1 310 ? -33.147 -5.618 15.125 1.00 88.94 310 GLY A C 1
ATOM 2480 O O . GLY A 1 310 ? -33.821 -5.088 14.245 1.00 88.94 310 GLY A O 1
ATOM 2481 N N . CYS A 1 311 ? -31.996 -6.247 14.847 1.00 91.81 311 CYS A N 1
ATOM 2482 C CA . CYS A 1 311 ? -31.446 -6.290 13.485 1.00 91.81 311 CYS A CA 1
ATOM 2483 C C . CYS A 1 311 ? -30.601 -7.533 13.166 1.00 91.81 311 CYS A C 1
ATOM 2485 O O . CYS A 1 311 ? -30.882 -8.226 12.185 1.00 91.81 311 CYS A O 1
ATOM 2487 N N . ALA A 1 312 ? -29.583 -7.849 13.976 1.00 92.56 312 ALA A N 1
ATOM 2488 C CA . ALA A 1 312 ? -28.604 -8.894 13.635 1.00 92.56 312 ALA A CA 1
ATOM 2489 C C . ALA A 1 312 ? -29.203 -10.307 13.505 1.00 92.56 312 ALA A C 1
ATOM 2491 O O . ALA A 1 312 ? -28.579 -11.198 12.937 1.00 92.56 312 ALA A O 1
ATOM 2492 N N . GLN A 1 313 ? -30.399 -10.538 14.052 1.00 93.50 313 GLN A N 1
ATOM 2493 C CA . GLN A 1 313 ? -31.108 -11.805 13.916 1.00 93.50 313 GLN A CA 1
ATOM 2494 C C . GLN A 1 313 ? -31.592 -12.059 12.478 1.00 93.50 313 GLN A C 1
ATOM 2496 O O . GLN A 1 313 ? -31.646 -13.211 12.050 1.00 93.50 313 GLN A O 1
ATOM 2501 N N . THR A 1 314 ? -31.984 -11.012 11.748 1.00 89.31 314 THR A N 1
ATOM 2502 C CA . THR A 1 314 ? -32.614 -11.131 10.420 1.00 89.31 314 THR A CA 1
ATOM 2503 C C . THR A 1 314 ? -31.676 -10.745 9.284 1.00 89.31 314 THR A C 1
ATOM 2505 O O . THR A 1 314 ? -31.856 -11.206 8.159 1.00 89.31 314 THR A O 1
ATOM 2508 N N . THR A 1 315 ? -30.678 -9.908 9.569 1.00 90.69 315 THR A N 1
ATOM 2509 C CA . THR A 1 315 ? -29.765 -9.334 8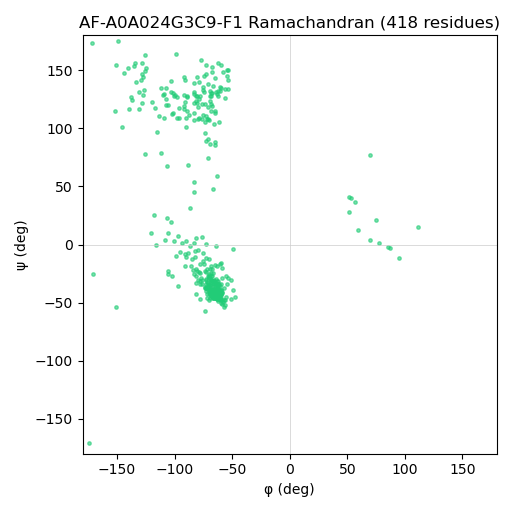.577 1.00 90.69 315 THR A CA 1
ATOM 2510 C C . THR A 1 315 ? -28.319 -9.434 9.059 1.00 90.69 315 THR A C 1
ATOM 2512 O O . THR A 1 315 ? -28.051 -9.506 10.254 1.00 90.69 315 THR A O 1
ATOM 2515 N N . SER A 1 316 ? -27.365 -9.414 8.124 1.00 90.44 316 SER A N 1
ATOM 2516 C CA . SER A 1 316 ? -25.934 -9.336 8.441 1.00 90.44 316 SER A CA 1
ATOM 2517 C C . SER A 1 316 ? -25.615 -8.141 9.348 1.00 90.44 316 SER A C 1
ATOM 2519 O O . SER A 1 316 ? -26.028 -7.013 9.069 1.00 90.44 316 SER A O 1
ATOM 2521 N N . VAL A 1 317 ? -24.812 -8.372 10.391 1.00 91.06 317 VAL A N 1
ATOM 2522 C CA . VAL A 1 317 ? -24.443 -7.363 11.406 1.00 91.06 317 VAL A CA 1
ATOM 2523 C C . VAL A 1 317 ? -23.757 -6.145 10.791 1.00 91.06 317 VAL A C 1
ATOM 2525 O O . VAL A 1 317 ? -23.917 -5.021 11.266 1.00 91.06 317 VAL A O 1
ATOM 2528 N N . TYR A 1 318 ? -23.060 -6.337 9.672 1.00 89.25 318 TYR A N 1
ATOM 2529 C CA . TYR A 1 318 ? -22.403 -5.256 8.942 1.00 89.25 318 TYR A CA 1
ATOM 2530 C C . TYR A 1 318 ? -23.382 -4.260 8.308 1.00 89.25 318 TYR A C 1
ATOM 2532 O O . TYR A 1 318 ? -23.004 -3.107 8.104 1.00 89.25 318 TYR A O 1
ATOM 2540 N N . LEU A 1 319 ? -24.626 -4.659 8.031 1.00 90.50 319 LEU A N 1
ATOM 2541 C CA . LEU A 1 319 ? -25.660 -3.789 7.453 1.00 90.50 319 LEU A CA 1
ATOM 2542 C C . LEU A 1 319 ? -26.505 -3.081 8.517 1.00 90.50 319 LEU A C 1
ATOM 2544 O O . LEU A 1 319 ? -27.143 -2.077 8.216 1.00 90.50 319 LEU A O 1
ATOM 2548 N N . CYS A 1 320 ? -26.489 -3.573 9.754 1.00 93.19 320 CYS A N 1
ATOM 2549 C CA . CYS A 1 320 ? -27.244 -2.987 10.852 1.00 93.19 320 CYS A CA 1
ATOM 2550 C C . CYS A 1 320 ? -26.722 -1.603 11.249 1.00 93.19 320 CYS A C 1
ATOM 2552 O O . CYS A 1 320 ? -25.537 -1.295 11.083 1.00 93.19 320 CYS A O 1
ATOM 2554 N N . GLU A 1 321 ? -27.601 -0.773 11.804 1.00 92.56 321 GLU A N 1
ATOM 2555 C CA . GLU A 1 321 ? -27.222 0.515 12.380 1.00 92.56 321 GLU A CA 1
ATOM 2556 C C . GLU A 1 321 ? -26.347 0.311 13.626 1.00 92.56 321 GLU A C 1
ATOM 2558 O O . GLU A 1 321 ? -26.601 -0.569 14.451 1.00 92.56 321 GLU A O 1
ATOM 2563 N N . LYS A 1 322 ? -25.281 1.110 13.731 1.00 94.00 322 LYS A N 1
ATOM 2564 C CA . LYS A 1 322 ? -24.303 1.048 14.818 1.00 94.00 322 LYS A CA 1
ATOM 2565 C C . LYS A 1 322 ? -24.703 2.088 15.852 1.00 94.00 322 LYS A C 1
ATOM 2567 O O . LYS A 1 322 ? -24.587 3.283 15.601 1.00 94.00 322 LYS A O 1
ATOM 2572 N N . LEU A 1 323 ? -25.193 1.622 16.992 1.00 94.19 323 LEU A N 1
ATOM 2573 C CA . LEU A 1 323 ? -25.697 2.460 18.072 1.00 94.19 323 LEU A CA 1
ATOM 2574 C C . LEU A 1 323 ? -24.636 2.624 19.166 1.00 94.19 323 LEU A C 1
ATOM 2576 O O . LEU A 1 323 ? -23.676 1.858 19.245 1.00 94.19 323 LEU A O 1
ATOM 2580 N N . HIS A 1 324 ? -24.828 3.615 20.035 1.00 93.50 324 HIS A N 1
ATOM 2581 C CA . HIS A 1 324 ? -24.044 3.801 21.264 1.00 93.50 324 HIS A CA 1
ATOM 2582 C C . HIS A 1 324 ? -22.511 3.828 21.058 1.00 93.50 324 HIS A C 1
ATOM 2584 O O . HIS A 1 324 ? -21.748 3.256 21.841 1.00 93.50 324 HIS A O 1
ATOM 2590 N N . SER A 1 325 ? -22.055 4.481 19.986 1.00 93.56 325 SER A N 1
ATOM 2591 C CA . SER A 1 325 ? -20.632 4.619 19.658 1.00 93.56 325 SER A CA 1
ATOM 2592 C C . SER A 1 325 ? -19.866 5.384 20.736 1.00 93.56 325 SER A C 1
ATOM 2594 O O . SER A 1 325 ? -20.287 6.452 21.176 1.00 93.56 325 SER A O 1
ATOM 2596 N N . SER A 1 326 ? -18.725 4.843 21.143 1.00 93.88 326 SER A N 1
ATOM 2597 C CA . SER A 1 326 ? -17.916 5.349 22.253 1.00 93.88 326 SER A CA 1
ATOM 2598 C C . SER A 1 326 ? -16.434 5.040 22.038 1.00 93.88 326 SER A C 1
ATOM 2600 O O . SER A 1 326 ? -16.067 4.127 21.296 1.00 93.88 326 SER A O 1
ATOM 2602 N N . ILE A 1 327 ? -15.564 5.847 22.646 1.00 93.88 327 ILE A N 1
ATOM 2603 C CA . ILE A 1 327 ? -14.113 5.721 22.481 1.00 93.88 327 ILE A CA 1
ATOM 2604 C C . ILE A 1 327 ? -13.595 4.642 23.434 1.00 93.88 327 ILE A C 1
ATOM 2606 O O . ILE A 1 327 ? -13.870 4.670 24.631 1.00 93.88 327 ILE A O 1
ATOM 2610 N N . PHE A 1 328 ? -12.819 3.705 22.897 1.00 93.12 328 PHE A N 1
ATOM 2611 C CA . PHE A 1 328 ? -12.107 2.695 23.664 1.00 93.12 328 PHE A CA 1
ATOM 2612 C C . PHE A 1 328 ? -10.821 3.278 24.238 1.00 93.12 328 PHE A C 1
ATOM 2614 O O . PHE A 1 328 ? -9.945 3.732 23.499 1.00 93.12 328 PHE A O 1
ATOM 2621 N N . HIS A 1 329 ? -10.691 3.232 25.560 1.00 92.00 329 HIS A N 1
ATOM 2622 C CA . HIS A 1 329 ? -9.529 3.742 26.271 1.00 92.00 329 HIS A CA 1
ATOM 2623 C C . HIS A 1 329 ? -9.117 2.760 27.369 1.00 92.00 329 HIS A C 1
ATOM 2625 O O . HIS A 1 329 ? -9.917 2.409 28.231 1.00 92.00 329 HIS A O 1
ATOM 2631 N N . GLN A 1 330 ? -7.854 2.317 27.347 1.00 87.81 330 GLN A N 1
ATOM 2632 C CA . GLN A 1 330 ? -7.270 1.437 28.376 1.00 87.81 330 GLN A CA 1
ATOM 2633 C C . GLN A 1 330 ? -8.100 0.172 28.689 1.00 87.81 330 GLN A C 1
ATOM 2635 O O . GLN A 1 330 ? -8.227 -0.228 29.842 1.00 87.81 330 GLN A O 1
ATOM 2640 N N . GLY A 1 331 ? -8.667 -0.481 27.670 1.00 88.69 331 GLY A N 1
ATOM 2641 C CA . GLY A 1 331 ? -9.441 -1.712 27.874 1.00 88.69 331 GLY A CA 1
ATOM 2642 C C . GLY A 1 331 ? -10.919 -1.490 28.188 1.00 88.69 331 GLY A C 1
ATOM 2643 O O . GLY A 1 331 ? -11.651 -2.469 28.283 1.00 88.69 331 GLY A O 1
ATOM 2644 N N . VAL A 1 332 ? -11.374 -0.242 28.313 1.00 93.56 332 VAL A N 1
ATOM 2645 C CA . VAL A 1 332 ? -12.727 0.094 28.768 1.00 93.56 332 VAL A CA 1
ATOM 2646 C C . VAL A 1 332 ? -13.433 1.005 27.766 1.00 93.56 332 VAL A C 1
ATOM 2648 O O . VAL A 1 332 ? -12.806 1.794 27.056 1.00 93.56 332 VAL A O 1
ATOM 2651 N N . VAL A 1 333 ? -14.757 0.874 27.711 1.00 95.88 333 VAL A N 1
ATOM 2652 C CA . VAL A 1 333 ? -15.666 1.701 26.920 1.00 95.88 333 VAL A CA 1
ATOM 2653 C C . VAL A 1 333 ? -16.812 2.179 27.806 1.00 95.88 333 VAL A C 1
ATOM 2655 O O . VAL A 1 333 ? -17.437 1.370 28.490 1.00 95.88 333 VAL A O 1
ATOM 2658 N N . THR A 1 334 ? -17.114 3.474 27.775 1.00 94.94 334 THR A N 1
ATOM 2659 C CA . THR A 1 334 ? -18.268 4.040 28.489 1.00 94.94 334 THR A CA 1
ATOM 2660 C C . THR A 1 334 ? -19.489 4.053 27.581 1.00 94.94 334 THR A C 1
ATOM 2662 O O . THR A 1 334 ? -19.449 4.636 26.498 1.00 94.94 334 THR A O 1
ATOM 2665 N N . VAL A 1 335 ? -20.577 3.413 28.005 1.00 95.69 335 VAL A N 1
ATOM 2666 C CA . VAL A 1 335 ? -21.787 3.253 27.191 1.00 95.69 335 VAL A CA 1
ATOM 2667 C C . VAL A 1 335 ? -23.043 3.338 28.060 1.00 95.69 335 VAL A C 1
ATOM 2669 O O . VAL A 1 335 ? -23.050 2.923 29.217 1.00 95.69 335 VAL A O 1
ATOM 2672 N N . ARG A 1 336 ? -24.128 3.862 27.484 1.00 95.69 336 ARG A N 1
ATOM 2673 C CA . ARG A 1 336 ? -25.478 3.855 28.052 1.00 95.69 336 ARG A CA 1
ATOM 2674 C C . ARG A 1 336 ? -26.451 3.284 27.027 1.00 95.69 336 ARG A C 1
ATOM 2676 O O . ARG A 1 336 ? -26.471 3.741 25.886 1.00 95.69 336 ARG A O 1
ATOM 2683 N N . PHE A 1 337 ? -27.250 2.303 27.440 1.00 95.31 337 PHE A N 1
ATOM 2684 C CA . PHE A 1 337 ? -28.221 1.630 26.575 1.00 95.31 337 PHE A CA 1
ATOM 2685 C C . PHE A 1 337 ? -29.642 2.125 26.846 1.00 95.31 337 PHE A C 1
ATOM 2687 O O . PHE A 1 337 ? -30.093 2.128 27.993 1.00 95.31 337 PHE A O 1
ATOM 2694 N N . ASP A 1 338 ? -30.367 2.471 25.783 1.00 93.56 338 ASP A N 1
ATOM 2695 C CA . ASP A 1 338 ? -31.719 3.045 25.878 1.00 93.56 338 ASP A CA 1
ATOM 2696 C C . ASP A 1 338 ? -32.835 2.016 25.658 1.00 93.56 338 ASP A C 1
ATOM 2698 O O . ASP A 1 338 ? -34.007 2.293 25.920 1.00 93.56 338 ASP A O 1
ATOM 2702 N N . SER A 1 339 ? -32.490 0.802 25.214 1.00 94.12 339 SER A N 1
ATOM 2703 C CA . SER A 1 339 ? -33.452 -0.277 24.983 1.00 94.12 339 SER A CA 1
ATOM 2704 C C . SER A 1 339 ? -32.961 -1.621 25.525 1.00 94.12 339 SER A C 1
ATOM 2706 O O . SER A 1 339 ? -31.763 -1.856 25.681 1.00 94.12 339 SER A O 1
ATOM 2708 N N . THR A 1 340 ? -33.897 -2.512 25.858 1.00 94.19 340 THR A N 1
ATOM 2709 C CA .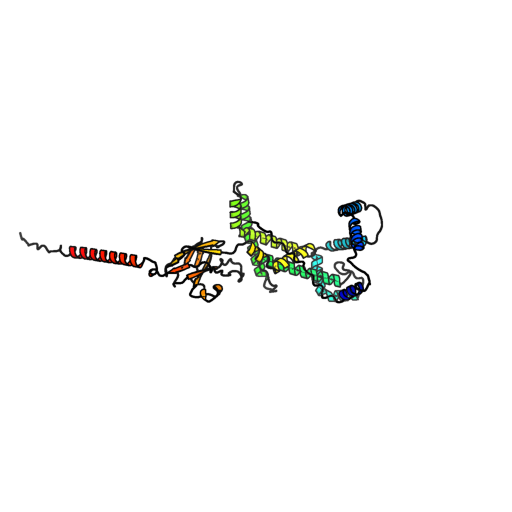 THR A 1 340 ? -33.569 -3.876 26.291 1.00 94.19 340 THR A CA 1
ATOM 2710 C C . THR A 1 340 ? -33.343 -4.780 25.088 1.00 94.19 340 THR A C 1
ATOM 2712 O O . THR A 1 340 ? -34.313 -5.187 24.449 1.00 94.19 340 THR A O 1
ATOM 2715 N N . ASP A 1 341 ? -32.090 -5.142 24.831 1.00 95.00 341 ASP A N 1
ATOM 2716 C CA . ASP A 1 341 ? -31.690 -6.084 23.782 1.00 95.00 341 ASP A CA 1
ATOM 2717 C C . ASP A 1 341 ? -30.410 -6.838 24.217 1.00 95.00 341 ASP A C 1
ATOM 2719 O O . ASP A 1 341 ? -29.829 -6.571 25.277 1.00 95.00 341 ASP A O 1
ATOM 2723 N N . LEU A 1 342 ? -29.970 -7.810 23.418 1.00 95.88 342 LEU A N 1
ATOM 2724 C CA . LEU A 1 342 ? -28.580 -8.245 23.401 1.00 95.88 342 LEU A CA 1
ATOM 2725 C C . LEU A 1 342 ? -27.824 -7.396 22.386 1.00 95.88 342 LEU A C 1
ATOM 2727 O O . LEU A 1 342 ? -28.218 -7.318 21.231 1.00 95.88 342 LEU A O 1
ATOM 2731 N N . TYR A 1 343 ? -26.714 -6.807 22.799 1.00 96.62 343 TYR A N 1
ATOM 2732 C CA . TYR A 1 343 ? -25.905 -5.966 21.932 1.00 96.62 343 TYR A CA 1
ATOM 2733 C C . TYR A 1 343 ? -24.607 -6.674 21.544 1.00 96.62 343 TYR A C 1
ATOM 2735 O O . TYR A 1 343 ? -23.930 -7.260 22.391 1.00 96.62 343 TYR A O 1
ATOM 2743 N N . ILE A 1 344 ? -24.270 -6.615 20.256 1.00 97.06 344 ILE A N 1
ATOM 2744 C CA . ILE A 1 344 ? -23.026 -7.138 19.681 1.00 97.06 344 ILE A CA 1
ATOM 2745 C C . ILE A 1 344 ? -22.030 -5.981 19.540 1.00 97.06 344 ILE A C 1
ATOM 2747 O O . ILE A 1 344 ? -22.382 -4.979 18.912 1.00 97.06 344 ILE A O 1
ATOM 2751 N N . PRO A 1 345 ? -20.799 -6.092 20.071 1.00 96.81 345 PRO A N 1
ATOM 2752 C CA . PRO A 1 345 ? -19.792 -5.058 19.904 1.00 96.81 345 PRO A CA 1
ATOM 2753 C C . PRO A 1 345 ? -19.197 -5.094 18.492 1.00 96.81 345 PRO A C 1
ATOM 2755 O O . PRO A 1 345 ? -18.815 -6.144 17.964 1.00 96.81 345 PRO A O 1
ATOM 2758 N N . CYS A 1 346 ? -19.068 -3.912 17.907 1.00 95.81 346 CYS A N 1
ATOM 2759 C CA . CYS A 1 346 ? -18.408 -3.636 16.646 1.00 95.81 346 CYS A CA 1
ATOM 2760 C C . CYS A 1 346 ? -17.248 -2.671 16.891 1.00 95.81 346 CYS A C 1
ATOM 2762 O O . CYS A 1 346 ? -17.431 -1.578 17.422 1.00 95.81 346 CYS A O 1
ATOM 2764 N N . TYR A 1 347 ? -16.049 -3.086 16.506 1.00 94.25 347 TYR A N 1
ATOM 2765 C CA . TYR A 1 347 ? -14.807 -2.354 16.695 1.00 94.25 347 TYR A CA 1
ATOM 2766 C C . TYR A 1 347 ? -14.388 -1.675 15.397 1.00 94.25 347 TYR A C 1
ATOM 2768 O O . TYR A 1 347 ? -14.299 -2.311 14.345 1.00 94.25 347 TYR A O 1
ATOM 2776 N N . GLN A 1 348 ? -14.084 -0.390 15.491 1.00 91.56 348 GLN A N 1
ATOM 2777 C CA . GLN A 1 348 ? -13.486 0.397 14.432 1.00 91.56 348 GLN A CA 1
ATOM 2778 C C . GLN A 1 348 ? -12.109 0.869 14.915 1.00 91.56 348 GLN A C 1
ATOM 2780 O O . GLN A 1 348 ? -12.046 1.611 15.901 1.00 91.56 348 GLN A O 1
ATOM 2785 N N . PRO A 1 349 ? -11.013 0.462 14.248 1.00 86.19 349 PRO A N 1
ATOM 2786 C CA . PRO A 1 349 ? -9.676 0.945 14.575 1.00 86.19 349 PRO A CA 1
ATOM 2787 C C . PRO A 1 349 ? -9.633 2.480 14.570 1.00 86.19 349 PRO A C 1
ATOM 2789 O O . PRO A 1 349 ? -10.389 3.100 13.809 1.00 86.19 349 PRO A O 1
ATOM 2792 N N . PRO A 1 350 ? -8.768 3.112 15.385 1.00 82.56 350 PRO A N 1
ATOM 2793 C CA . PRO A 1 350 ? -8.610 4.557 15.336 1.00 82.56 350 PRO A CA 1
ATOM 2794 C C . PRO A 1 350 ? -8.250 4.954 13.906 1.00 82.56 350 PRO A C 1
ATOM 2796 O O . PRO A 1 350 ? -7.397 4.324 13.275 1.00 82.56 350 PRO A O 1
ATOM 2799 N N . ALA A 1 351 ? -8.907 5.989 13.382 1.00 67.12 351 ALA A N 1
ATOM 2800 C CA . ALA A 1 351 ? -8.559 6.549 12.086 1.00 67.12 351 ALA A CA 1
ATOM 2801 C C . ALA A 1 351 ? -7.149 7.151 12.188 1.00 67.12 351 ALA A C 1
ATOM 2803 O O . ALA A 1 351 ? -6.977 8.322 12.524 1.00 67.12 351 ALA A O 1
ATOM 2804 N N . LYS A 1 352 ? -6.111 6.343 11.944 1.00 56.84 352 LYS A N 1
ATOM 2805 C CA . LYS A 1 352 ? -4.772 6.874 11.688 1.00 56.84 352 LYS A CA 1
ATOM 2806 C C . LYS A 1 352 ? -4.914 7.764 10.455 1.00 56.84 352 LYS A C 1
ATOM 2808 O O . LYS A 1 352 ? -5.578 7.365 9.504 1.00 56.84 352 LYS A O 1
ATOM 2813 N N . MET A 1 353 ? -4.327 8.963 10.483 1.00 42.72 353 MET A N 1
ATOM 2814 C CA . MET A 1 353 ? -4.367 9.966 9.402 1.00 42.72 353 MET A CA 1
ATOM 2815 C C . MET A 1 353 ? -3.621 9.515 8.124 1.00 42.72 353 MET A C 1
ATOM 2817 O O . MET A 1 353 ? -2.778 10.223 7.581 1.00 42.72 353 MET A O 1
ATOM 2821 N N . MET A 1 354 ? -3.873 8.295 7.662 1.00 41.25 354 MET A N 1
ATOM 2822 C CA . MET A 1 354 ? -3.451 7.768 6.378 1.00 41.25 354 MET A CA 1
ATOM 2823 C C . MET A 1 354 ? -4.717 7.651 5.538 1.00 41.25 354 MET A C 1
ATOM 2825 O O . MET A 1 354 ? -5.574 6.818 5.817 1.00 41.25 354 MET A O 1
ATOM 2829 N N . ASP A 1 355 ? -4.819 8.537 4.546 1.00 42.03 355 ASP A N 1
ATOM 2830 C CA . ASP A 1 355 ? -5.927 8.730 3.601 1.00 42.03 355 ASP A CA 1
ATOM 2831 C C . ASP A 1 355 ? -6.177 7.515 2.693 1.00 42.03 355 ASP A C 1
ATOM 2833 O O . ASP A 1 355 ? -6.095 7.579 1.465 1.00 42.03 355 ASP A O 1
ATOM 2837 N N . THR A 1 356 ? -6.457 6.369 3.290 1.00 43.50 356 THR A N 1
ATOM 2838 C CA . THR A 1 356 ? -7.044 5.229 2.610 1.00 43.50 356 THR A CA 1
ATOM 2839 C C . THR A 1 356 ? -8.411 5.013 3.223 1.00 43.50 356 THR A C 1
ATOM 2841 O O . THR A 1 356 ? -8.555 4.323 4.229 1.00 43.50 356 THR A O 1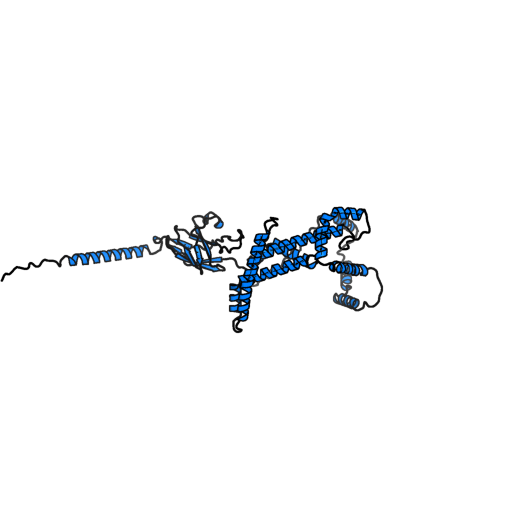
ATOM 2844 N N . GLU A 1 357 ? -9.427 5.561 2.552 1.00 42.41 357 GLU A N 1
ATOM 2845 C CA . GLU A 1 357 ? -10.869 5.323 2.754 1.00 42.41 357 GLU A CA 1
ATOM 2846 C C . GLU A 1 357 ? -11.251 3.821 2.819 1.00 42.41 357 GLU A C 1
ATOM 2848 O O . GLU A 1 357 ? -12.400 3.474 3.067 1.00 42.41 357 GLU A O 1
ATOM 2853 N N . ALA A 1 358 ? -10.292 2.914 2.611 1.00 42.28 358 ALA A N 1
ATOM 2854 C CA . ALA A 1 358 ? -10.451 1.470 2.584 1.00 42.28 358 ALA A CA 1
ATOM 2855 C C . ALA A 1 358 ? -10.146 0.737 3.912 1.00 42.28 358 ALA A C 1
ATOM 2857 O O . ALA A 1 358 ? -10.373 -0.472 3.962 1.00 42.28 358 ALA A O 1
ATOM 2858 N N . GLU A 1 359 ? -9.645 1.395 4.971 1.00 45.78 359 GLU A N 1
ATOM 2859 C CA . GLU A 1 359 ? -9.155 0.687 6.180 1.00 45.78 359 GLU A CA 1
ATOM 2860 C C . GLU A 1 359 ? -9.897 0.942 7.502 1.00 45.78 359 GLU A C 1
ATOM 2862 O O . GLU A 1 359 ? -9.617 0.258 8.484 1.00 45.78 359 GLU A O 1
ATOM 2867 N N . SER A 1 360 ? -10.934 1.781 7.548 1.00 58.38 360 SER A N 1
ATOM 2868 C CA . SER A 1 360 ? -11.857 1.806 8.697 1.00 58.38 360 SER A CA 1
ATOM 2869 C C . SER A 1 360 ? -12.937 0.720 8.584 1.00 58.38 360 SER A C 1
ATOM 2871 O O . SER A 1 360 ? -14.123 0.969 8.800 1.00 58.38 360 SER A O 1
ATOM 2873 N N . GLN A 1 361 ? -12.550 -0.508 8.221 1.00 74.31 361 GLN A N 1
ATOM 2874 C CA . GLN A 1 361 ? -13.494 -1.623 8.218 1.00 74.31 361 GLN A CA 1
ATOM 2875 C C . GLN A 1 361 ? -13.951 -1.885 9.653 1.00 74.31 361 GLN A C 1
ATOM 2877 O O . GLN A 1 361 ? -13.169 -2.287 10.512 1.00 74.31 361 GLN A O 1
ATOM 2882 N N . ILE A 1 362 ? -15.232 -1.624 9.904 1.00 86.81 362 ILE A N 1
ATOM 2883 C CA . ILE A 1 362 ? -15.889 -1.942 11.168 1.00 86.81 362 ILE A CA 1
ATOM 2884 C C . ILE A 1 362 ? -15.971 -3.467 11.271 1.00 86.81 362 ILE A C 1
ATOM 2886 O O . ILE A 1 362 ? -16.570 -4.120 10.415 1.00 86.81 362 ILE A O 1
ATOM 2890 N N . ILE A 1 363 ? -15.377 -4.036 12.316 1.00 91.56 363 ILE A N 1
ATOM 2891 C CA . ILE A 1 363 ? -15.356 -5.479 12.575 1.00 91.56 363 ILE A CA 1
ATOM 2892 C C . ILE A 1 363 ? -16.318 -5.776 13.722 1.00 91.56 363 ILE A C 1
ATOM 2894 O O . ILE A 1 363 ? -16.125 -5.286 14.830 1.00 91.56 363 ILE A O 1
ATOM 2898 N N . CYS A 1 364 ? -17.336 -6.599 13.479 1.00 94.38 364 CYS A N 1
ATOM 2899 C CA . CYS A 1 364 ? -18.324 -6.977 14.490 1.00 94.38 364 CYS A CA 1
ATOM 2900 C C . CYS A 1 364 ? -18.073 -8.387 15.038 1.00 94.38 364 CYS A C 1
ATOM 2902 O 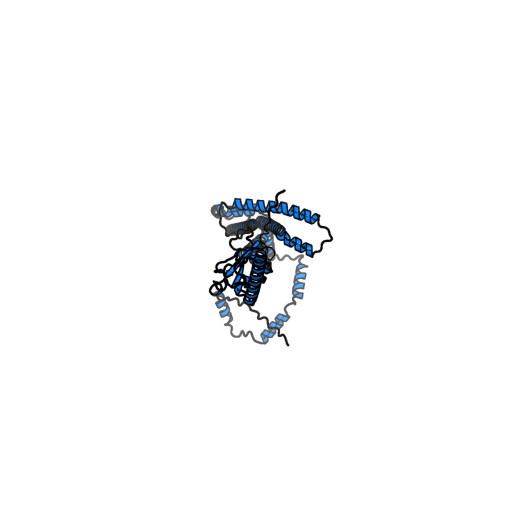O . CYS A 1 364 ? -17.719 -9.298 14.290 1.00 94.38 364 CYS A O 1
ATOM 2904 N N . PHE A 1 365 ? -18.264 -8.574 16.347 1.00 95.06 365 PHE A N 1
ATOM 2905 C CA . PHE A 1 365 ? -17.961 -9.827 17.045 1.00 95.06 365 PHE A CA 1
ATOM 2906 C C . PHE A 1 365 ? -19.234 -10.527 17.519 1.00 95.06 365 PHE A C 1
ATOM 2908 O O . PHE A 1 365 ? -19.564 -10.497 18.698 1.00 95.06 365 PHE A O 1
ATOM 2915 N N . GLU A 1 366 ? -19.930 -11.208 16.609 1.00 93.75 366 GLU A N 1
ATOM 2916 C CA . GLU A 1 366 ? -21.228 -11.868 16.865 1.00 93.75 366 GLU A CA 1
ATOM 2917 C C . GLU A 1 366 ? -21.232 -12.871 18.030 1.00 93.75 366 GLU A C 1
ATOM 2919 O O . GLU A 1 366 ? -22.265 -13.107 18.662 1.00 93.75 366 GLU A O 1
ATOM 2924 N N . ASN A 1 367 ? -20.070 -13.459 18.319 1.00 93.62 367 ASN A N 1
ATOM 2925 C CA . ASN A 1 367 ? -19.889 -14.415 19.411 1.00 93.62 367 ASN A CA 1
ATOM 2926 C C . ASN A 1 367 ? -19.861 -13.751 20.796 1.00 93.62 367 ASN A C 1
ATOM 2928 O O . ASN A 1 367 ? -19.968 -14.447 21.802 1.00 93.62 367 ASN A O 1
ATOM 2932 N N . VAL A 1 368 ? -19.711 -12.428 20.856 1.00 95.50 368 VAL A N 1
ATOM 2933 C CA . VAL A 1 368 ? -19.707 -11.643 22.089 1.00 95.50 368 VAL A CA 1
ATOM 2934 C C . VAL A 1 368 ? -21.019 -10.877 22.159 1.00 95.50 368 VAL A C 1
ATOM 2936 O O . VAL A 1 368 ? -21.385 -10.169 21.224 1.00 95.50 368 VAL A O 1
ATOM 2939 N N . LYS A 1 369 ? -21.758 -11.043 23.256 1.00 94.81 369 LYS A N 1
ATOM 2940 C CA . LYS A 1 369 ? -23.068 -10.413 23.432 1.00 94.81 369 LYS A CA 1
ATOM 2941 C C . LYS A 1 369 ? -23.196 -9.884 24.847 1.00 94.81 369 LYS A C 1
ATOM 2943 O O . LYS A 1 369 ? -23.063 -10.651 25.795 1.00 94.81 369 LYS A O 1
ATOM 2948 N N . LEU A 1 370 ? -23.533 -8.608 24.968 1.00 95.88 370 LEU A N 1
ATOM 2949 C CA . LEU A 1 370 ? -23.833 -7.966 26.240 1.00 95.88 370 LEU A CA 1
ATOM 2950 C C . LEU A 1 370 ? -25.350 -7.886 26.415 1.00 95.88 370 LEU A C 1
ATOM 2952 O O . LEU A 1 370 ? -26.064 -7.445 25.514 1.00 95.88 370 LEU A O 1
ATOM 2956 N N . ARG A 1 371 ? -25.868 -8.346 27.558 1.00 95.62 371 ARG A N 1
ATOM 2957 C CA . ARG A 1 371 ? -27.319 -8.411 27.796 1.00 95.62 371 ARG A CA 1
ATOM 2958 C C . ARG A 1 371 ? -27.813 -7.192 28.569 1.00 95.62 371 ARG A C 1
ATOM 2960 O O . ARG A 1 371 ? -27.494 -7.048 29.745 1.00 95.62 371 ARG A O 1
ATOM 2967 N N . VAL A 1 372 ? -28.685 -6.386 27.970 1.00 95.44 372 VAL A N 1
ATOM 2968 C CA . VAL A 1 372 ? -29.303 -5.243 28.658 1.00 95.44 372 VAL A CA 1
ATOM 2969 C C . VAL A 1 372 ? -30.620 -5.661 29.304 1.00 95.44 372 VAL A C 1
ATOM 2971 O O . VAL A 1 372 ? -31.491 -6.260 28.669 1.00 95.44 372 VAL A O 1
ATOM 2974 N N . LYS A 1 373 ? -30.777 -5.358 30.593 1.00 94.62 373 LYS A N 1
ATOM 2975 C CA . LYS A 1 373 ? -31.934 -5.746 31.409 1.00 94.62 373 LYS A CA 1
ATOM 2976 C C . LYS A 1 373 ? -32.587 -4.534 32.066 1.00 94.62 373 LYS A C 1
ATOM 2978 O O . LYS A 1 373 ? -31.932 -3.557 32.409 1.00 94.62 373 LYS A O 1
ATOM 2983 N N . LYS A 1 374 ? -33.893 -4.623 32.325 1.00 91.88 374 LYS A N 1
ATOM 2984 C CA . LYS A 1 374 ? -34.580 -3.684 33.229 1.00 91.88 374 LYS A CA 1
ATOM 2985 C C . LYS A 1 374 ? -34.219 -4.019 34.672 1.00 91.88 374 LYS A C 1
ATOM 2987 O O . LYS A 1 374 ? -34.166 -5.198 35.020 1.00 91.88 374 LYS A O 1
ATOM 2992 N N . ILE A 1 375 ? -34.097 -3.013 35.533 1.00 85.44 375 ILE A N 1
ATOM 2993 C CA . ILE A 1 375 ? -33.812 -3.210 36.966 1.00 85.44 375 ILE A CA 1
ATOM 2994 C C . ILE A 1 375 ? -34.823 -4.152 37.652 1.00 85.44 375 ILE A C 1
ATOM 2996 O O . ILE A 1 375 ? -34.468 -4.995 38.466 1.00 85.44 375 ILE A O 1
ATOM 3000 N N . GLN A 1 376 ? -36.086 -4.107 37.217 1.00 81.88 376 GLN A N 1
ATOM 3001 C CA . GLN A 1 376 ? -37.178 -4.955 37.716 1.00 81.88 376 GLN A CA 1
ATOM 3002 C C . GLN A 1 376 ? -37.027 -6.441 37.345 1.00 81.88 376 GLN A C 1
ATOM 3004 O O . GLN A 1 376 ? -37.666 -7.293 37.953 1.00 81.88 376 GLN A O 1
ATOM 3009 N N . SER A 1 377 ? -36.205 -6.755 36.340 1.00 80.06 377 SER A N 1
ATOM 3010 C CA . SER A 1 377 ? -35.977 -8.124 35.861 1.00 80.06 377 SER A CA 1
ATOM 3011 C C . SER A 1 377 ? -34.823 -8.836 36.576 1.00 80.06 377 SER A C 1
ATOM 3013 O O . SER A 1 377 ? -34.501 -9.976 36.237 1.00 80.06 377 SER A O 1
ATOM 3015 N N . ILE A 1 378 ? -34.201 -8.188 37.568 1.00 76.25 378 ILE A N 1
ATOM 3016 C CA . ILE A 1 378 ? -33.182 -8.809 38.413 1.00 76.25 378 ILE A CA 1
ATOM 3017 C C . ILE A 1 378 ? -33.882 -9.782 39.383 1.00 76.25 378 ILE A C 1
ATOM 3019 O O . ILE A 1 378 ? -34.736 -9.357 40.172 1.00 76.25 378 ILE A O 1
ATOM 3023 N N . PRO A 1 379 ? -33.548 -11.086 39.360 1.00 69.19 379 PRO A N 1
ATOM 3024 C CA . PRO A 1 379 ? -34.108 -12.055 40.297 1.00 69.19 379 PRO A CA 1
ATOM 3025 C C . PRO A 1 379 ? -33.846 -11.616 41.744 1.00 69.19 379 PRO A C 1
ATOM 3027 O O . PRO A 1 379 ? -32.709 -11.342 42.111 1.00 69.19 379 PRO A O 1
ATOM 3030 N N . GLY A 1 380 ? -34.895 -11.533 42.568 1.00 66.62 380 GLY A N 1
ATOM 3031 C CA . GLY A 1 380 ? -34.797 -11.099 43.970 1.00 66.62 380 GLY A CA 1
ATOM 3032 C C . GLY A 1 380 ? -35.068 -9.610 44.221 1.00 66.62 380 GLY A C 1
ATOM 3033 O O . GLY A 1 380 ? -35.331 -9.241 45.365 1.00 66.62 380 GLY A O 1
ATOM 3034 N N . TRP A 1 381 ? -35.132 -8.769 43.181 1.00 62.25 381 TRP A N 1
ATOM 3035 C CA . TRP A 1 381 ? -35.432 -7.336 43.335 1.00 62.25 381 TRP A CA 1
ATOM 3036 C C . TRP A 1 381 ? -36.823 -7.070 43.926 1.00 62.25 381 TRP A C 1
ATOM 3038 O O . TRP A 1 381 ? -37.011 -6.148 44.715 1.00 62.25 381 TRP A O 1
ATOM 3048 N N . SER A 1 382 ? -37.806 -7.914 43.598 1.00 61.69 382 SER A N 1
ATOM 3049 C CA . SER A 1 382 ? -39.160 -7.823 44.160 1.00 61.69 382 SER A CA 1
ATOM 3050 C C . SER A 1 382 ? -39.188 -8.009 45.679 1.00 61.69 382 SER A C 1
ATOM 3052 O O . SER A 1 382 ? -39.982 -7.354 46.350 1.00 61.69 382 SER A O 1
ATOM 3054 N N . LYS A 1 383 ? -38.300 -8.851 46.230 1.00 61.66 383 LYS A N 1
ATOM 3055 C CA . LYS A 1 383 ? -38.161 -9.034 47.681 1.00 61.66 383 LYS A CA 1
ATOM 3056 C C . LYS A 1 383 ? -37.504 -7.815 48.321 1.00 61.66 383 LYS A C 1
ATOM 3058 O O . LYS A 1 383 ? -38.038 -7.311 49.299 1.00 61.66 383 LYS A O 1
ATOM 3063 N N . LEU A 1 384 ? -36.422 -7.308 47.721 1.00 60.53 384 LEU A N 1
ATOM 3064 C CA . LEU A 1 384 ? -35.674 -6.152 48.228 1.00 60.53 384 LEU A CA 1
ATOM 3065 C C . LEU A 1 384 ? -36.517 -4.866 48.248 1.00 60.53 384 LEU A C 1
ATOM 3067 O O . LEU A 1 384 ? -36.484 -4.102 49.206 1.00 60.53 384 LEU A O 1
ATOM 3071 N N . ASN A 1 385 ? -37.318 -4.644 47.203 1.00 61.53 385 ASN A N 1
ATOM 3072 C CA . ASN A 1 385 ? -38.205 -3.485 47.116 1.00 61.53 385 ASN A CA 1
ATOM 3073 C C . ASN A 1 385 ? -39.349 -3.560 48.146 1.00 61.53 385 ASN A C 1
ATOM 3075 O O . ASN A 1 385 ? -39.812 -2.537 48.644 1.00 61.53 385 ASN A O 1
ATOM 3079 N N . HIS A 1 386 ? -39.798 -4.770 48.497 1.00 61.09 386 HIS A N 1
ATOM 3080 C CA . HIS A 1 386 ? -40.789 -4.955 49.555 1.00 61.09 386 HIS A CA 1
ATOM 3081 C C . HIS A 1 386 ? -40.197 -4.655 50.938 1.00 61.09 386 HIS A C 1
ATOM 3083 O O . HIS A 1 386 ? -40.848 -3.977 51.726 1.00 61.09 386 HIS A O 1
ATOM 3089 N N . THR A 1 387 ? -38.968 -5.094 51.229 1.00 64.56 387 THR A N 1
ATOM 3090 C CA . THR A 1 387 ? -38.274 -4.745 52.481 1.00 64.56 387 THR A CA 1
ATOM 3091 C C . THR A 1 387 ? -37.981 -3.252 52.579 1.00 64.56 387 THR A C 1
ATOM 3093 O O . THR A 1 387 ? -38.343 -2.653 53.583 1.00 64.56 387 THR A O 1
ATOM 3096 N N . LEU A 1 388 ? -37.456 -2.621 51.523 1.00 63.59 388 LEU A N 1
ATOM 3097 C CA . LEU A 1 388 ? -37.217 -1.170 51.501 1.00 63.59 388 LEU A CA 1
ATOM 3098 C C . LEU A 1 388 ? -38.511 -0.372 51.708 1.00 63.59 388 LEU A C 1
ATOM 3100 O O . LEU A 1 388 ? -38.544 0.569 52.498 1.00 63.59 388 LEU A O 1
ATOM 3104 N N . ARG A 1 389 ? -39.618 -0.766 51.062 1.00 66.94 389 ARG A N 1
ATOM 3105 C CA . ARG A 1 389 ? -40.928 -0.130 51.296 1.00 66.94 389 ARG A CA 1
ATOM 3106 C C . ARG A 1 389 ? -41.445 -0.331 52.718 1.00 66.94 389 ARG A C 1
ATOM 3108 O O . ARG A 1 389 ? -42.098 0.569 53.240 1.00 66.94 389 ARG A O 1
ATOM 3115 N N . LEU A 1 390 ? -41.205 -1.493 53.325 1.00 72.75 390 LEU A N 1
ATOM 3116 C CA . LEU A 1 390 ? -41.592 -1.756 54.712 1.00 72.75 390 LEU A CA 1
ATOM 3117 C C . LEU A 1 390 ? -40.759 -0.928 55.696 1.00 72.75 390 LEU A C 1
ATOM 3119 O O . LEU A 1 390 ? -41.334 -0.352 56.612 1.00 72.75 390 LEU A O 1
ATOM 3123 N N . GLU A 1 391 ? -39.450 -0.799 55.477 1.00 69.81 391 GLU A N 1
ATOM 3124 C CA . GLU A 1 391 ? -38.571 0.056 56.288 1.00 69.81 391 GLU A CA 1
ATOM 3125 C C . GLU A 1 391 ? -38.939 1.536 56.159 1.00 69.81 391 GLU A C 1
ATOM 3127 O O . GLU A 1 391 ? -39.015 2.242 57.161 1.00 69.81 391 GLU A O 1
ATOM 3132 N N . THR A 1 392 ? -39.268 1.993 54.946 1.00 71.88 392 THR A N 1
ATOM 3133 C CA . THR A 1 392 ? -39.700 3.384 54.730 1.00 71.88 392 THR A CA 1
ATOM 3134 C C . THR A 1 392 ? -41.001 3.665 55.489 1.00 71.88 392 THR A C 1
ATOM 3136 O O . THR A 1 392 ? -41.083 4.644 56.225 1.00 71.88 392 THR A O 1
ATOM 3139 N N . LYS A 1 393 ? -41.986 2.756 55.413 1.00 71.75 393 LYS A N 1
ATOM 3140 C CA . LYS A 1 393 ? -43.237 2.870 56.183 1.00 71.75 393 LYS A CA 1
ATOM 3141 C C . LYS A 1 393 ? -43.021 2.799 57.693 1.00 71.75 393 LYS A C 1
ATOM 3143 O O . LYS A 1 393 ? -43.698 3.511 58.424 1.00 71.75 393 LYS A O 1
ATOM 3148 N N . ALA A 1 394 ? -42.102 1.961 58.168 1.00 69.44 394 ALA A N 1
ATOM 3149 C CA . ALA A 1 394 ? -41.768 1.892 59.587 1.00 69.44 394 ALA A CA 1
ATOM 3150 C C . ALA A 1 394 ? -41.151 3.215 60.075 1.00 69.44 394 ALA A C 1
ATOM 3152 O O . ALA A 1 394 ? -41.574 3.742 61.098 1.00 69.44 394 ALA A O 1
ATOM 3153 N N . SER A 1 395 ? -40.238 3.806 59.298 1.00 68.81 395 SER A N 1
ATOM 3154 C CA . SER A 1 395 ? -39.628 5.102 59.628 1.00 68.81 395 SER A CA 1
ATOM 3155 C C . SER A 1 395 ? -40.623 6.272 59.611 1.00 68.81 395 SER A C 1
ATOM 3157 O O . SER A 1 395 ? -40.520 7.182 60.433 1.00 68.81 395 SER A O 1
ATOM 3159 N N . GLU A 1 396 ? -41.621 6.229 58.724 1.00 71.06 396 GLU A N 1
ATOM 3160 C CA . GLU A 1 396 ? -42.693 7.228 58.616 1.00 71.06 396 GLU A CA 1
ATOM 3161 C C . GLU A 1 396 ? -43.705 7.122 59.775 1.00 71.06 396 GLU A C 1
ATOM 3163 O O . GLU A 1 396 ? -44.258 8.120 60.235 1.00 71.06 396 GLU A O 1
ATOM 3168 N N . ILE A 1 397 ? -43.916 5.918 60.314 1.00 67.94 397 ILE A N 1
ATOM 3169 C CA . ILE A 1 397 ? -44.716 5.705 61.530 1.00 67.94 397 ILE A CA 1
ATOM 3170 C C . ILE A 1 397 ? -43.957 6.202 62.773 1.00 67.94 397 ILE A C 1
ATOM 3172 O O . ILE A 1 397 ? -44.557 6.844 63.635 1.00 67.94 397 ILE A O 1
ATOM 3176 N N . GLU A 1 398 ? -42.645 5.966 62.849 1.00 66.44 398 GLU A N 1
ATOM 3177 C CA . GLU A 1 398 ? -41.795 6.428 63.957 1.00 66.44 398 GLU A CA 1
ATOM 3178 C C . GLU A 1 398 ? -41.729 7.968 64.023 1.00 66.44 398 GLU A C 1
ATOM 3180 O O . GLU A 1 398 ? -41.858 8.561 65.092 1.00 66.44 398 GLU A O 1
ATOM 3185 N N . THR A 1 399 ? -41.609 8.642 62.875 1.00 65.12 399 THR A N 1
ATOM 3186 C CA . THR A 1 399 ? -41.568 10.117 62.809 1.00 65.12 399 THR A CA 1
ATOM 3187 C C . THR A 1 399 ? -42.905 10.769 63.162 1.00 65.12 399 THR A C 1
ATOM 3189 O O . THR A 1 399 ? -42.917 11.787 63.853 1.00 65.12 399 THR A O 1
ATOM 3192 N N . ASN A 1 400 ? -44.032 10.165 62.779 1.00 60.84 400 ASN A N 1
ATOM 3193 C CA . ASN A 1 400 ? -45.357 10.647 63.185 1.00 60.84 400 ASN A CA 1
ATOM 3194 C C . ASN A 1 400 ? -45.641 10.429 64.682 1.00 60.84 400 ASN A C 1
ATOM 3196 O O . ASN A 1 400 ? -46.368 11.212 65.292 1.00 60.84 400 ASN A O 1
ATOM 3200 N N . ARG A 1 401 ? -45.038 9.407 65.305 1.00 58.34 401 ARG A N 1
ATOM 3201 C CA . ARG A 1 401 ? -45.146 9.175 66.753 1.00 58.34 401 ARG A CA 1
ATOM 3202 C C . ARG A 1 401 ? -44.403 10.241 67.566 1.00 58.34 401 ARG A C 1
ATOM 3204 O O . ARG A 1 401 ? -44.955 10.743 68.537 1.00 58.34 401 ARG A O 1
ATOM 3211 N N . VAL A 1 402 ? -43.203 10.631 67.132 1.00 59.44 402 VAL A N 1
ATOM 3212 C CA . VAL A 1 402 ? -42.398 11.682 67.786 1.00 59.44 402 VAL A CA 1
ATOM 3213 C C . VAL A 1 402 ? -42.998 13.084 67.584 1.00 59.44 402 VAL A C 1
ATOM 3215 O O . VAL A 1 402 ? -42.814 13.959 68.427 1.00 59.44 402 VAL A O 1
ATOM 3218 N N . GLY A 1 403 ? -43.739 13.306 66.492 1.00 55.47 403 GLY A N 1
ATOM 3219 C CA . GLY A 1 403 ? -44.487 14.548 66.265 1.00 55.47 403 GLY A CA 1
ATOM 3220 C C . GLY A 1 403 ? -45.624 14.757 67.270 1.00 55.47 403 GLY A C 1
ATOM 3221 O O . GLY A 1 403 ? -45.728 15.830 67.850 1.00 55.47 403 GLY A O 1
ATOM 3222 N N . ASN A 1 404 ? -46.415 13.716 67.547 1.00 53.12 404 ASN A N 1
ATOM 3223 C CA . ASN A 1 404 ? -47.561 13.815 68.459 1.00 53.12 404 ASN A CA 1
ATOM 3224 C C . ASN A 1 404 ? -47.173 13.909 69.946 1.00 53.12 404 ASN A C 1
ATOM 3226 O O . ASN A 1 404 ? -47.954 14.417 70.742 1.00 53.12 404 ASN A O 1
ATOM 3230 N N . GLU A 1 405 ? -45.980 13.453 70.332 1.00 52.84 405 GLU A N 1
ATOM 3231 C CA . GLU A 1 405 ? -45.508 13.517 71.726 1.00 52.84 405 GLU A CA 1
ATOM 3232 C C . GLU A 1 405 ? -45.024 14.929 72.123 1.00 52.84 405 GLU A C 1
ATOM 3234 O O . GLU A 1 405 ? -44.940 15.250 73.304 1.00 52.84 405 GLU A O 1
ATOM 3239 N N . LYS A 1 406 ? -44.755 15.809 71.145 1.00 51.72 406 LYS A N 1
ATOM 3240 C CA . LYS A 1 406 ? -44.364 17.211 71.385 1.00 51.72 406 LYS A CA 1
ATOM 3241 C C . LYS A 1 406 ? -45.534 18.179 71.569 1.00 51.72 406 LYS A C 1
ATOM 3243 O O . LYS A 1 406 ? -45.323 19.255 72.124 1.00 51.72 406 LYS A O 1
ATOM 3248 N N . ASP A 1 407 ? -46.738 17.804 71.148 1.00 51.97 407 ASP A N 1
ATOM 3249 C CA . ASP A 1 407 ? -47.912 18.683 71.204 1.00 51.97 407 ASP A CA 1
ATOM 3250 C C . ASP A 1 407 ? -48.720 18.537 72.514 1.00 51.97 407 ASP A C 1
ATOM 3252 O O . ASP A 1 407 ? -49.592 19.360 72.793 1.00 51.97 407 ASP A O 1
ATOM 3256 N N . GLU A 1 408 ? -48.404 17.554 73.371 1.00 53.91 408 GLU A N 1
ATOM 3257 C CA . GLU A 1 408 ? -49.014 17.402 74.708 1.00 53.91 408 GLU A CA 1
ATOM 3258 C C . GLU A 1 408 ? -48.259 18.138 75.836 1.00 53.91 408 GLU A C 1
ATOM 3260 O O . GLU A 1 408 ? -48.806 18.306 76.926 1.00 53.91 408 GLU A O 1
ATOM 3265 N N . GLU A 1 409 ? -47.043 18.647 75.598 1.00 52.62 409 GLU A N 1
ATOM 3266 C CA . GLU A 1 409 ? -46.214 19.272 76.648 1.00 52.62 409 GLU A CA 1
ATOM 3267 C C . GLU A 1 409 ? -46.369 20.807 76.758 1.00 52.62 409 GLU A C 1
ATOM 3269 O O . GLU A 1 409 ? -45.764 21.439 77.624 1.00 52.62 409 GLU A O 1
ATOM 3274 N N . SER A 1 410 ? -47.226 21.438 75.942 1.00 50.00 410 SER A N 1
ATOM 3275 C CA . SER A 1 410 ? -47.511 22.880 76.026 1.00 50.00 410 SER A CA 1
ATOM 3276 C C . SER A 1 410 ? -48.898 23.182 76.613 1.00 50.00 410 SER A C 1
ATOM 3278 O O . SER A 1 410 ? -49.779 23.707 75.930 1.00 50.00 410 SER A O 1
ATOM 3280 N N . MET A 1 411 ? -49.104 22.894 77.902 1.00 50.19 411 MET A N 1
ATOM 3281 C CA . MET A 1 411 ? -50.169 23.558 78.668 1.00 50.19 411 MET A CA 1
ATOM 3282 C C . MET A 1 411 ? -49.678 24.923 79.192 1.00 50.19 411 MET A C 1
ATOM 3284 O O . MET A 1 411 ? -48.601 24.997 79.787 1.00 50.19 411 MET A O 1
ATOM 3288 N N . PRO A 1 412 ? -50.442 26.018 79.018 1.00 49.22 412 PRO A N 1
ATOM 3289 C CA . PRO A 1 412 ? -50.036 27.340 79.478 1.00 49.22 412 PRO A CA 1
ATOM 3290 C C . PRO A 1 412 ? -50.205 27.484 80.998 1.00 49.22 412 PRO A C 1
ATOM 3292 O O . PRO A 1 412 ? -51.304 27.380 81.543 1.00 49.22 412 PRO A O 1
ATOM 3295 N N . VAL A 1 413 ? -49.098 27.776 81.683 1.00 50.47 413 VAL A N 1
ATOM 3296 C CA . VAL A 1 413 ? -49.072 28.200 83.088 1.00 50.47 413 VAL A CA 1
ATOM 3297 C C . VAL A 1 413 ? -49.595 29.637 83.177 1.00 50.47 413 VAL A C 1
ATOM 3299 O O . VAL A 1 413 ? -48.945 30.577 82.726 1.00 50.47 413 VAL A O 1
ATOM 3302 N N . ASN A 1 414 ? -50.777 29.809 83.770 1.00 49.50 414 ASN A N 1
ATOM 3303 C CA . ASN A 1 414 ? -51.323 31.114 84.138 1.00 49.50 414 ASN A CA 1
ATOM 3304 C C . ASN A 1 414 ? -50.534 31.702 85.318 1.00 49.50 414 ASN A C 1
ATOM 3306 O O . ASN A 1 414 ? -50.685 31.260 86.457 1.00 49.50 414 ASN A O 1
ATOM 3310 N N . THR A 1 415 ? -49.725 32.729 85.066 1.00 46.50 415 THR A N 1
ATOM 3311 C CA . THR A 1 415 ? -49.091 33.546 86.107 1.00 46.50 415 THR A CA 1
ATOM 3312 C C . THR A 1 415 ? -50.055 34.630 86.585 1.00 46.50 415 THR A C 1
ATOM 3314 O O . THR A 1 415 ? -50.411 35.555 85.853 1.00 46.50 415 THR A O 1
ATOM 3317 N N . ALA A 1 416 ? -50.478 34.509 87.843 1.00 44.75 416 ALA A N 1
ATOM 3318 C CA . ALA A 1 416 ? -51.224 35.531 88.558 1.00 44.75 416 ALA A CA 1
ATOM 3319 C C . ALA A 1 416 ? -50.332 36.751 88.852 1.00 44.75 416 ALA A C 1
ATOM 3321 O O . ALA A 1 416 ? -49.213 36.621 89.350 1.00 44.75 416 ALA A O 1
ATOM 3322 N N . LYS A 1 417 ? -50.865 37.939 88.552 1.00 47.00 417 LYS A N 1
ATOM 3323 C CA . LYS A 1 417 ? -50.393 39.237 89.046 1.00 47.00 417 LYS A CA 1
ATOM 3324 C C . LYS A 1 417 ? -50.479 39.267 90.573 1.00 47.00 417 LYS A C 1
ATOM 3326 O O . LYS A 1 417 ? -51.548 38.990 91.102 1.00 47.00 417 LYS A O 1
ATOM 3331 N N . ASN A 1 418 ? -49.415 39.705 91.239 1.00 43.97 418 ASN A N 1
ATOM 3332 C CA . ASN A 1 418 ? -49.514 40.324 92.557 1.00 43.97 418 ASN A CA 1
ATOM 3333 C C . ASN A 1 418 ? -48.776 41.663 92.533 1.00 43.97 418 ASN A C 1
ATOM 3335 O O . ASN A 1 418 ? -47.596 41.739 92.195 1.00 43.97 418 ASN A O 1
ATOM 3339 N N . GLU A 1 419 ? -49.544 42.701 92.845 1.00 43.81 419 GLU A N 1
ATOM 3340 C CA . GLU A 1 419 ? -49.116 44.053 93.175 1.00 43.81 419 GLU A CA 1
ATOM 3341 C C . GLU A 1 419 ? -48.607 44.078 94.622 1.00 43.81 419 GLU A C 1
ATOM 3343 O O . GLU A 1 419 ? -49.317 43.604 95.511 1.00 43.81 419 GLU A O 1
ATOM 3348 N N . LEU A 1 420 ? -47.392 44.607 94.813 1.00 40.34 420 LEU A N 1
ATOM 3349 C CA . LEU A 1 420 ? -46.935 45.629 95.781 1.00 40.34 420 LEU A CA 1
ATOM 3350 C C . LEU A 1 420 ? -45.468 45.431 96.172 1.00 40.34 420 LEU A C 1
ATOM 3352 O O . LEU A 1 420 ? -45.123 44.346 96.689 1.00 40.34 420 LEU A O 1
#

Radius of gyration: 42.28 Å; Cα contacts (8 Å, |Δi|>4): 352; chains: 1; bounding box: 99×103×143 Å